Protein AF-0000000086947264 (afdb_homodimer)

Secondary structure (DSSP, 8-state):
--GGGS--SS-TTS-SSTT--TTTSHHHHHHHHHHH-SS--B-HHHHHHHHHHHHHTT--EEEETT-TTSHHHHHHHHTT-EEEEEES-HHHHHHHHHHHHHTTTSGGGTT-EEEE--GGGHHHHHHHHSTT--EEEEEE-SS-GGGS--SSSS-HHHHHHHHHHHHTEEEEEEEEEEEE-HHHHHHHS---SS-SSB--SS-EEEEEEEEEETTEEEEEEEEEEEE-GGGT-S--EEEEEEEE----HHHHHHHHHHHTTT-SEEEEEETTEEGGG-SS-SEEEEEEE----/--GGGS--SS-TTS-SSSS--TTTSHHHHHHHHHHH-SS--B-HHHHHHHHHHHHHTT--EEEETT-TTSHHHHHHHHTT-EEEEEES-HHHHHHHHHHHHHTTTSGGGTT-EEEE--GGGHHHHHHHHSTT--EEEEEE-SS-GGGS--SSSS-HHHHHHHHHHHHTEEEEEEEEEEEE-HHHHHHHS---SS-SSB--SS-EEEEEEEEEETTEEEEEEEEEEEE-GGGT-S--EEEEEEEE----HHHHHHHHHHHTTT-SEEEEEETTEEGGG-SS-SEEEEEEE----

Organism: Bombyx mandarina (NCBI:txid7092)

Solvent-accessible surface area (backbone atoms only — not comparable to full-atom values): 30795 Å² total; per-residue (Å²): 117,52,36,66,62,46,58,49,66,61,68,91,82,66,72,83,59,55,79,51,56,69,54,60,46,62,65,30,40,54,47,44,44,53,50,47,21,84,75,68,45,65,30,66,66,47,49,51,47,55,53,47,53,38,55,76,68,66,45,49,36,35,34,30,65,51,28,49,55,28,56,69,53,49,55,39,30,75,72,67,36,49,36,39,33,24,27,74,45,65,72,34,41,52,46,23,52,49,53,51,58,74,39,63,86,43,72,68,53,71,69,53,42,78,46,78,36,45,59,84,48,33,57,61,47,43,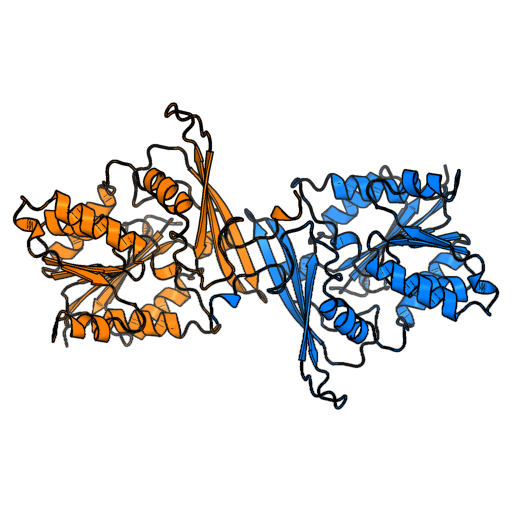40,73,80,43,63,94,63,62,19,36,24,38,38,32,51,87,42,50,62,29,56,58,62,61,64,79,76,71,43,61,65,60,44,49,26,48,31,31,55,50,67,36,37,33,67,52,10,34,39,39,38,31,36,53,38,34,56,56,28,69,74,54,17,51,57,80,58,74,56,75,55,33,60,46,84,50,58,50,47,52,49,26,31,37,36,26,48,60,58,36,74,60,33,32,36,38,36,40,38,37,49,38,52,84,71,72,45,86,66,42,68,43,66,39,62,48,66,28,28,55,53,38,66,70,60,47,51,50,46,54,35,55,34,47,72,66,60,41,52,77,46,64,23,18,68,83,32,61,39,90,81,30,92,78,38,66,30,40,38,38,39,37,32,40,48,71,120,117,54,36,70,62,46,57,48,68,58,65,92,80,64,70,85,60,54,81,50,56,69,51,62,46,64,65,30,40,56,46,44,44,55,50,48,20,84,75,69,46,65,30,65,66,46,48,51,48,55,54,46,55,38,55,76,68,66,45,48,35,35,34,30,64,52,29,50,55,27,57,68,54,48,54,41,29,76,72,68,36,48,37,40,32,24,27,75,43,66,73,33,42,53,46,24,53,49,53,51,58,75,40,61,88,42,73,70,53,73,67,54,43,78,47,77,36,44,58,83,47,32,56,61,46,43,40,74,80,43,64,93,63,61,19,36,25,38,36,32,51,86,41,48,61,27,58,58,62,62,63,79,76,71,43,62,64,60,44,51,25,48,30,31,55,50,67,36,36,34,67,52,10,35,38,40,38,29,35,53,38,32,56,56,27,71,74,55,16,50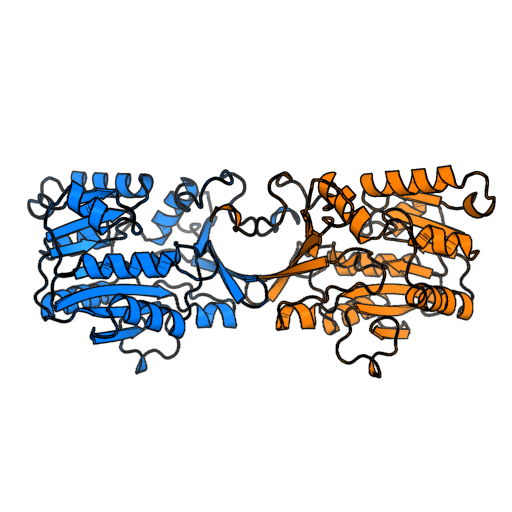,57,78,59,72,58,76,55,32,59,48,85,48,60,50,46,52,50,27,32,38,36,26,47,59,57,36,72,60,33,33,35,39,36,40,37,36,50,38,52,85,71,73,44,86,66,41,70,43,67,40,58,48,65,29,28,53,53,38,67,70,62,48,50,50,46,53,36,55,35,46,72,68,59,40,51,77,46,66,23,17,68,83,32,60,40,90,80,30,92,79,37,65,30,40,38,38,38,36,32,39,48,73,120

Structure (mmCIF, N/CA/C/O backbone):
data_AF-0000000086947264-model_v1
#
loop_
_entity.id
_entity.type
_entity.pdbx_description
1 polymer 'Glycine N-methyltransferase'
#
loop_
_atom_site.group_PDB
_atom_site.id
_atom_site.type_symbol
_atom_site.label_atom_id
_atom_site.label_alt_id
_atom_site.label_comp_id
_atom_site.label_asym_id
_atom_site.label_entity_id
_atom_site.label_seq_id
_atom_site.pdbx_PDB_ins_code
_atom_site.Cartn_x
_atom_site.Cartn_y
_atom_site.Cartn_z
_atom_site.occupancy
_atom_site.B_iso_or_equiv
_atom_site.auth_seq_id
_atom_site.auth_comp_id
_atom_site.auth_asym_id
_atom_site.auth_atom_id
_atom_site.pdbx_PDB_model_num
ATOM 1 N N . MET A 1 1 ? -11.5 -4.398 -14.359 1 22.12 1 MET A N 1
ATOM 2 C CA . MET A 1 1 ? -11.969 -3.908 -13.07 1 22.12 1 MET A CA 1
ATOM 3 C C . MET A 1 1 ? -10.945 -4.195 -11.977 1 22.12 1 MET A C 1
ATOM 5 O O . MET A 1 1 ? -10.953 -3.553 -10.922 1 22.12 1 MET A O 1
ATOM 9 N N . ALA A 1 2 ? -10.32 -5.434 -12.07 1 26.5 2 ALA A N 1
ATOM 10 C CA . ALA A 1 2 ? -9.297 -5.805 -11.094 1 26.5 2 ALA A CA 1
ATOM 11 C C . ALA A 1 2 ? -8.109 -4.848 -11.156 1 26.5 2 ALA A C 1
ATOM 13 O O . ALA A 1 2 ? -7.422 -4.641 -10.148 1 26.5 2 ALA A O 1
ATOM 14 N N . ALA A 1 3 ? -7.812 -4.391 -12.328 1 29.5 3 ALA A N 1
ATOM 15 C CA . ALA A 1 3 ? -6.676 -3.52 -12.609 1 29.5 3 ALA A CA 1
ATOM 16 C C . ALA A 1 3 ? -6.75 -2.238 -11.781 1 29.5 3 ALA A C 1
ATOM 18 O O . ALA A 1 3 ? -5.723 -1.696 -11.367 1 29.5 3 ALA A O 1
ATOM 19 N N . ASP A 1 4 ? -7.91 -1.84 -11.539 1 31.08 4 ASP A N 1
ATOM 20 C CA . ASP A 1 4 ? -8.125 -0.581 -10.828 1 31.08 4 ASP A CA 1
ATOM 21 C C . ASP A 1 4 ? -7.703 -0.694 -9.367 1 31.08 4 ASP A C 1
ATOM 23 O O . ASP A 1 4 ? -7.715 0.297 -8.633 1 31.08 4 ASP A O 1
ATOM 27 N N . GLN A 1 5 ? -7.73 -1.834 -8.961 1 33.53 5 GLN A N 1
ATOM 28 C CA . GLN A 1 5 ? -7.543 -1.909 -7.516 1 33.53 5 GLN A CA 1
ATOM 29 C C . GLN A 1 5 ? -6.09 -1.632 -7.137 1 33.53 5 GLN A C 1
ATOM 31 O O . GLN A 1 5 ? -5.68 -1.889 -6.004 1 33.53 5 GLN A O 1
ATOM 36 N N . VAL A 1 6 ? -5.336 -1.604 -8.195 1 32.31 6 VAL A N 1
ATOM 37 C CA . VAL A 1 6 ? -3.947 -1.309 -7.855 1 32.31 6 VAL A CA 1
ATOM 38 C C . VAL A 1 6 ? -3.875 0.004 -7.078 1 32.31 6 VAL A C 1
ATOM 40 O O . VAL A 1 6 ? -4.465 1.007 -7.488 1 32.31 6 VAL A O 1
ATOM 43 N N . PHE A 1 7 ? -3.758 -0.217 -5.883 1 35.28 7 PHE A N 1
ATOM 44 C CA . PHE A 1 7 ? -3.662 0.963 -5.031 1 35.28 7 PHE A CA 1
ATOM 45 C C . PHE A 1 7 ? -2.883 2.072 -5.73 1 35.28 7 PHE A C 1
ATOM 47 O O . PHE A 1 7 ? -1.675 1.948 -5.945 1 35.28 7 PHE A O 1
ATOM 54 N N . HIS A 1 8 ? -3.537 2.408 -6.922 1 33.59 8 HIS A N 1
ATOM 55 C CA . HIS A 1 8 ? -3.008 3.67 -7.426 1 33.59 8 HIS A CA 1
ATOM 56 C C . HIS A 1 8 ? -3.094 4.766 -6.367 1 33.59 8 HIS A C 1
ATOM 58 O O . HIS A 1 8 ? -4.117 4.902 -5.695 1 33.59 8 HIS A O 1
ATOM 64 N N . SER A 1 9 ? -2.01 4.973 -5.781 1 30.72 9 SER A N 1
ATOM 65 C CA . SER A 1 9 ? -2.242 6.121 -4.91 1 30.72 9 SER A CA 1
ATOM 66 C C . SER A 1 9 ? -3.326 7.035 -5.473 1 30.72 9 SER A C 1
ATOM 68 O O . SER A 1 9 ? -4.137 7.578 -4.727 1 30.72 9 SER A O 1
ATOM 70 N N . ARG A 1 10 ? -2.826 7.828 -6.574 1 30.5 10 ARG A N 1
ATOM 71 C CA . ARG A 1 10 ? -3.713 8.898 -7.031 1 30.5 10 ARG A CA 1
ATOM 72 C C . ARG A 1 10 ? -4.852 8.336 -7.879 1 30.5 10 ARG A C 1
ATOM 74 O O . ARG A 1 10 ? -4.727 7.258 -8.461 1 30.5 10 ARG A O 1
ATOM 81 N N . SER A 1 11 ? -6.07 8.867 -7.859 1 27.5 11 SER A N 1
ATOM 82 C CA . SER A 1 11 ? -7.094 8.742 -8.891 1 27.5 11 SER A CA 1
ATOM 83 C C . SER A 1 11 ? -6.473 8.547 -10.266 1 27.5 11 SER A C 1
ATOM 85 O O . SER A 1 11 ? -5.305 8.891 -10.484 1 27.5 11 SER A O 1
ATOM 87 N N . LEU A 1 12 ? -7.012 7.738 -11.297 1 27.98 12 LEU A N 1
ATOM 88 C CA . LEU A 1 12 ? -6.652 7.66 -12.711 1 27.98 12 LEU A CA 1
ATOM 89 C C . LEU A 1 12 ? -5.848 8.883 -13.133 1 27.98 12 LEU A C 1
ATOM 91 O O . LEU A 1 12 ? -4.93 8.773 -13.953 1 27.98 12 LEU A O 1
ATOM 95 N N . GLY A 1 13 ? -6.488 10.031 -13.344 1 25.19 13 GLY A N 1
ATOM 96 C CA . GLY A 1 13 ? -5.988 11.117 -14.172 1 25.19 13 GLY A CA 1
ATOM 97 C C . GLY A 1 13 ? -4.609 11.594 -13.758 1 25.19 13 GLY A C 1
ATOM 98 O O . GLY A 1 13 ? -4.051 12.508 -14.375 1 25.19 13 GLY A O 1
ATOM 99 N N . ILE A 1 14 ? -4.305 11.859 -12.367 1 26.47 14 ILE A N 1
ATOM 100 C CA . ILE A 1 14 ? -3.396 12.969 -12.117 1 26.47 14 ILE A CA 1
ATOM 101 C C . ILE A 1 14 ? -1.951 12.5 -12.266 1 26.47 14 ILE A C 1
ATOM 103 O O . ILE A 1 14 ? -1.592 11.422 -11.781 1 26.47 14 ILE A O 1
ATOM 107 N N . PRO A 1 15 ? -1.087 13.086 -13.086 1 26.2 15 PRO A N 1
ATOM 108 C CA . PRO A 1 15 ? 0.347 13.031 -13.383 1 26.2 15 PRO A CA 1
ATOM 109 C C . PRO A 1 15 ? 1.188 12.688 -12.156 1 26.2 15 PRO A C 1
ATOM 111 O O . PRO A 1 15 ? 0.796 13.008 -11.023 1 26.2 15 PRO A O 1
ATOM 114 N N . SER A 1 16 ? 2.057 11.602 -12.125 1 28.31 16 SER A N 1
ATOM 115 C CA . SER A 1 16 ? 3.166 11.305 -11.227 1 28.31 16 SER A CA 1
ATOM 116 C C . SER A 1 16 ? 3.795 12.586 -10.68 1 28.31 16 SER A C 1
ATOM 118 O O . SER A 1 16 ? 4.93 12.562 -10.203 1 28.31 16 SER A O 1
ATOM 120 N N . GLU A 1 17 ? 3.572 13.766 -11.117 1 28.98 17 GLU A N 1
ATOM 121 C CA . GLU A 1 17 ? 4.293 14.875 -10.508 1 28.98 17 GLU A CA 1
ATOM 122 C C . GLU A 1 17 ? 4.246 14.797 -8.984 1 28.98 17 GLU A C 1
ATOM 124 O O . GLU A 1 17 ? 3.395 14.102 -8.422 1 28.98 17 GLU A O 1
ATOM 129 N N . GLY A 1 18 ? 5.133 15.523 -8.18 1 31.36 18 GLY A N 1
ATOM 130 C CA . GLY A 1 18 ? 5.191 15.789 -6.754 1 31.36 18 GLY A CA 1
ATOM 131 C C . GLY A 1 18 ? 3.854 15.625 -6.062 1 31.36 18 GLY A C 1
ATOM 132 O O . GLY A 1 18 ? 2.805 15.664 -6.707 1 31.36 18 GLY A O 1
ATOM 133 N N . VAL A 1 19 ? 3.688 14.656 -5.082 1 36.22 19 VAL A N 1
ATOM 134 C CA . VAL A 1 19 ? 2.398 14.688 -4.398 1 36.22 19 VAL A CA 1
ATOM 135 C C . VAL A 1 19 ? 1.73 16.047 -4.602 1 36.22 19 VAL A C 1
ATOM 137 O O . VAL A 1 19 ? 2.164 17.047 -4.027 1 36.22 19 VAL A O 1
ATOM 140 N N . LYS A 1 20 ? 1.548 16.438 -5.801 1 37.94 20 LYS A N 1
ATOM 141 C CA . LYS A 1 20 ? 0.746 17.609 -6.121 1 37.94 20 LYS A CA 1
ATOM 142 C C . LYS A 1 20 ? -0.441 17.75 -5.168 1 37.94 20 LYS A C 1
ATOM 144 O O . LYS A 1 20 ? -0.857 16.766 -4.547 1 37.94 20 LYS A O 1
ATOM 149 N N . ASP A 1 21 ? -0.727 18.875 -4.988 1 46.78 21 ASP A N 1
ATOM 150 C CA . ASP A 1 21 ? -1.938 19.344 -4.328 1 46.78 21 ASP A CA 1
ATOM 151 C C . ASP A 1 21 ? -3.062 18.312 -4.445 1 46.78 21 ASP A C 1
ATOM 153 O O . ASP A 1 21 ? -3.664 18.172 -5.512 1 46.78 21 ASP A O 1
ATOM 157 N N . GLN A 1 22 ? -2.854 17.188 -3.457 1 53.59 22 GLN A N 1
ATOM 158 C CA . GLN A 1 22 ? -3.904 16.172 -3.441 1 53.59 22 GLN A CA 1
ATOM 159 C C . GLN A 1 22 ? -5.273 16.797 -3.711 1 53.59 22 GLN A C 1
ATOM 161 O O . GLN A 1 22 ? -6.191 16.109 -4.168 1 53.59 22 GLN A O 1
ATOM 166 N N . TYR A 1 23 ? -5.215 18.094 -3.463 1 49.84 23 TYR A N 1
ATOM 167 C CA . TYR A 1 23 ? -6.469 18.812 -3.652 1 49.84 23 TYR A CA 1
ATOM 168 C C . TYR A 1 23 ? -6.527 19.453 -5.035 1 49.84 23 TYR A C 1
ATOM 170 O O . TYR A 1 23 ? -7.504 20.125 -5.375 1 49.84 23 TYR A O 1
ATOM 178 N N . ALA A 1 24 ? -5.426 19.219 -5.758 1 48.53 24 ALA A N 1
ATOM 179 C CA . ALA A 1 24 ? -5.336 19.922 -7.035 1 48.53 24 ALA A CA 1
ATOM 180 C C . ALA A 1 24 ? -6.309 19.328 -8.055 1 48.53 24 ALA A C 1
ATOM 182 O O . ALA A 1 24 ? -6.664 19.984 -9.031 1 48.53 24 ALA A O 1
ATOM 183 N N . ASP A 1 25 ? -6.703 18.062 -7.738 1 53.47 25 ASP A N 1
ATOM 184 C CA . ASP A 1 25 ? -7.703 17.547 -8.672 1 53.47 25 ASP A CA 1
ATOM 185 C C . ASP A 1 25 ? -9.062 18.203 -8.43 1 53.47 25 ASP A C 1
ATOM 187 O O . ASP A 1 25 ? -9.57 18.203 -7.312 1 53.47 25 ASP A O 1
ATOM 191 N N . GLY A 1 26 ? -9.375 19.219 -9.234 1 55.19 26 GLY A N 1
ATOM 192 C CA . GLY A 1 26 ? -10.625 19.969 -9.172 1 55.19 26 GLY A CA 1
ATOM 193 C C . GLY A 1 26 ? -11.773 19.156 -8.594 1 55.19 26 GLY A C 1
ATOM 194 O O . GLY A 1 26 ? -12.555 19.672 -7.789 1 55.19 26 GLY A O 1
ATOM 195 N N . LYS A 1 27 ? -11.789 17.875 -8.938 1 60.09 27 LYS A N 1
ATOM 196 C CA . LYS A 1 27 ? -12.867 17.047 -8.414 1 60.09 27 LYS A CA 1
ATOM 197 C C . LYS A 1 27 ? -12.703 16.797 -6.914 1 60.09 27 LYS A C 1
ATOM 199 O O . LYS A 1 27 ? -13.68 16.844 -6.164 1 60.09 27 LYS A O 1
ATOM 204 N N . ALA A 1 28 ? -11.477 16.672 -6.484 1 63.06 28 ALA A N 1
ATOM 205 C CA . ALA A 1 28 ? -11.211 16.469 -5.059 1 63.06 28 ALA A CA 1
ATOM 206 C C . ALA A 1 28 ? -11.539 17.734 -4.27 1 63.06 28 ALA A C 1
ATOM 208 O O . ALA A 1 28 ? -12.109 17.672 -3.178 1 63.06 28 ALA A O 1
ATOM 209 N N . ALA A 1 29 ? -11.289 18.781 -4.887 1 63.28 29 ALA A N 1
ATOM 210 C CA . ALA A 1 29 ? -11.539 20.047 -4.203 1 63.28 29 ALA A CA 1
ATOM 211 C C . ALA A 1 29 ? -13.031 20.281 -3.998 1 63.28 29 ALA A C 1
ATOM 213 O O . ALA A 1 29 ? -13.461 20.719 -2.928 1 63.28 29 ALA A O 1
ATOM 214 N N . LYS A 1 30 ? -13.805 19.938 -5.062 1 66.69 30 LYS A N 1
ATOM 215 C CA . LYS A 1 30 ? -15.25 20.125 -4.98 1 66.69 30 LYS A CA 1
ATOM 216 C C . LYS A 1 30 ? -15.859 19.188 -3.941 1 66.69 30 LYS A C 1
ATOM 218 O O . LYS A 1 30 ? -16.719 19.594 -3.16 1 66.69 30 LYS A O 1
ATOM 223 N N . THR A 1 31 ? -15.422 17.984 -3.98 1 71.88 31 THR A N 1
ATOM 224 C CA . THR A 1 31 ? -15.93 17.016 -3.027 1 71.88 31 THR A CA 1
ATOM 225 C C . THR A 1 31 ? -15.477 17.344 -1.609 1 71.88 31 THR A C 1
ATOM 227 O O . THR A 1 31 ? -16.25 17.203 -0.655 1 71.88 31 THR A O 1
ATOM 230 N N . TRP A 1 32 ? -14.289 17.844 -1.554 1 70.12 32 TRP A N 1
ATOM 231 C CA . TRP A 1 32 ? -13.781 18.281 -0.259 1 70.12 32 TRP A CA 1
ATOM 232 C C . TRP A 1 32 ? -14.664 19.375 0.329 1 70.12 32 TRP A C 1
ATOM 234 O O . TRP A 1 32 ? -14.992 19.344 1.518 1 70.12 32 TRP A O 1
ATOM 244 N N . ASN A 1 33 ? -15.055 20.25 -0.523 1 70.25 33 ASN A N 1
ATOM 245 C CA . ASN A 1 33 ? -15.914 21.344 -0.075 1 70.25 33 ASN A CA 1
ATOM 246 C C . ASN A 1 33 ? -17.219 20.812 0.522 1 70.25 33 ASN A C 1
ATOM 248 O O . ASN A 1 33 ? -17.734 21.375 1.49 1 70.25 33 ASN A O 1
ATOM 252 N N . LYS A 1 34 ? -17.672 19.719 -0.062 1 71.19 34 LYS A N 1
ATOM 253 C CA . LYS A 1 34 ? -18.875 19.109 0.471 1 71.19 34 LYS A CA 1
ATOM 254 C C . LYS A 1 34 ? -18.609 18.469 1.835 1 71.19 34 LYS A C 1
ATOM 256 O O . LYS A 1 34 ? -19.484 18.484 2.711 1 71.19 34 LYS A O 1
ATOM 261 N N . PHE A 1 35 ? -17.5 18 1.96 1 72.75 35 PHE A N 1
ATOM 262 C CA . PHE A 1 35 ? -17.125 17.359 3.213 1 72.75 35 PHE A CA 1
ATOM 263 C C . PHE A 1 35 ? -16.953 18.391 4.32 1 72.75 35 PHE A C 1
ATOM 265 O O . PHE A 1 35 ? -17.406 18.188 5.445 1 72.75 35 PHE A O 1
ATOM 272 N N . ILE A 1 36 ? -16.281 19.422 3.99 1 67.81 36 ILE A N 1
ATOM 273 C CA . ILE A 1 36 ? -15.984 20.438 5.004 1 67.81 36 ILE A CA 1
ATOM 274 C C . ILE A 1 36 ? -17.234 21.266 5.273 1 67.81 36 ILE A C 1
ATOM 276 O O . ILE A 1 36 ? -17.328 21.938 6.309 1 67.81 36 ILE A O 1
ATOM 280 N N . GLY A 1 37 ? -18.422 20.953 4.52 1 60.91 37 GLY A N 1
ATOM 281 C CA . GLY A 1 37 ? -19.703 21.641 4.711 1 60.91 37 GLY A CA 1
ATOM 282 C C . GLY A 1 37 ? -19.703 23.047 4.164 1 60.91 37 GLY A C 1
ATOM 283 O O . GLY A 1 37 ? -18.641 23.641 3.926 1 60.91 37 GLY A O 1
ATOM 284 N N . ASP A 1 38 ? -20.891 23.344 3.604 1 53.31 38 ASP A N 1
ATOM 285 C CA . ASP A 1 38 ? -21.141 24.672 3.059 1 53.31 38 ASP A CA 1
ATOM 286 C C . ASP A 1 38 ? -20.891 25.75 4.105 1 53.31 38 ASP A C 1
ATOM 288 O O . ASP A 1 38 ? -20.609 26.891 3.764 1 53.31 38 ASP A O 1
ATOM 292 N N . SER A 1 39 ? -21.375 25.344 5.355 1 51.91 39 SER A N 1
ATOM 293 C CA . SER A 1 39 ? -21.516 26.484 6.27 1 51.91 39 SER A CA 1
ATOM 294 C C . SER A 1 39 ? -20.156 26.969 6.746 1 51.91 39 SER A C 1
ATOM 296 O O . SER A 1 39 ? -20.047 28.047 7.332 1 51.91 39 SER A O 1
ATOM 298 N N . ASN A 1 40 ? -19.047 26.578 6.062 1 59.88 40 ASN A N 1
ATOM 299 C CA . ASN A 1 40 ? -17.766 27.172 6.414 1 59.88 40 ASN A CA 1
ATOM 300 C C . ASN A 1 40 ? -17.594 27.312 7.922 1 59.88 40 ASN A C 1
ATOM 302 O O . ASN A 1 40 ? -17.125 28.328 8.414 1 59.88 40 ASN A O 1
ATOM 306 N N . GLN A 1 41 ? -18.438 26.406 8.758 1 68.44 41 GLN A N 1
ATOM 307 C CA . GLN A 1 41 ? -18.328 26.594 10.203 1 68.44 41 GLN A CA 1
ATOM 308 C C . GLN A 1 41 ? -17.688 25.391 10.867 1 68.44 41 GLN A C 1
ATOM 310 O O . GLN A 1 41 ? -18.016 24.25 10.539 1 68.44 41 GLN A O 1
ATOM 315 N N . ARG A 1 42 ? -16.703 25.688 11.68 1 80.94 42 ARG A N 1
ATOM 316 C CA . ARG A 1 42 ? -16.094 24.688 12.547 1 80.94 42 ARG A CA 1
ATOM 317 C C . ARG A 1 42 ? -17.016 24.344 13.711 1 80.94 42 ARG A C 1
ATOM 319 O O . ARG A 1 42 ? -17.969 25.062 13.992 1 80.94 42 ARG A O 1
ATOM 326 N N . THR A 1 43 ? -16.781 23.219 14.242 1 83.69 43 THR A N 1
ATOM 327 C CA . THR A 1 43 ? -17.562 22.828 15.414 1 83.69 43 THR A CA 1
ATOM 328 C C . THR A 1 43 ? -17.328 23.797 16.562 1 83.69 43 THR A C 1
ATOM 330 O O . THR A 1 43 ? -16.234 24.359 16.703 1 83.69 43 THR A O 1
ATOM 333 N N . GLN A 1 44 ? -18.344 23.938 17.328 1 89.56 44 GLN A N 1
ATOM 334 C CA . GLN A 1 44 ? -18.234 24.828 18.484 1 89.56 44 GLN A CA 1
ATOM 335 C C . GLN A 1 44 ? -17.172 24.328 19.469 1 89.56 44 GLN A C 1
ATOM 337 O O . GLN A 1 44 ? -16.453 25.141 20.062 1 89.56 44 GLN A O 1
ATOM 342 N N . ASN A 1 45 ? -17.062 23.078 19.609 1 89.88 45 ASN A N 1
ATOM 343 C CA . ASN A 1 45 ? -16.062 22.516 20.516 1 89.88 45 ASN A CA 1
ATOM 344 C C . ASN A 1 45 ? -14.648 22.891 20.078 1 89.88 45 ASN A C 1
ATOM 346 O O . ASN A 1 45 ? -13.812 23.25 20.906 1 89.88 45 ASN A O 1
ATOM 350 N N . TYR A 1 46 ? -14.484 22.797 18.875 1 94.38 46 TYR A N 1
ATOM 351 C CA . TYR A 1 46 ? -13.18 23.172 18.328 1 94.38 46 TYR A CA 1
ATOM 352 C C . TYR A 1 46 ? -12.914 24.656 18.531 1 94.38 46 TYR A C 1
ATOM 354 O O . TYR A 1 46 ? -11.836 25.031 19 1 94.38 46 TYR A O 1
ATOM 362 N N . LYS A 1 47 ? -13.906 25.422 18.203 1 94.69 47 LYS A N 1
ATOM 363 C CA . LYS A 1 47 ? -13.773 26.859 18.359 1 94.69 47 LYS A CA 1
ATOM 364 C C . LYS A 1 47 ? -13.461 27.234 19.797 1 94.69 47 LYS A C 1
ATOM 366 O O . LYS A 1 47 ? -12.516 28 20.062 1 94.69 47 LYS A O 1
ATOM 371 N N . ASP A 1 48 ? -14.211 26.688 20.703 1 95.75 48 ASP A N 1
ATOM 372 C CA . ASP A 1 48 ? -14.023 26.984 22.109 1 95.75 48 ASP A CA 1
ATOM 373 C C . ASP A 1 48 ? -12.625 26.562 22.578 1 95.75 48 ASP A C 1
ATOM 375 O O . ASP A 1 48 ? -11.984 27.281 23.359 1 95.75 48 ASP A O 1
ATOM 379 N N . PHE A 1 49 ? -12.227 25.5 22.172 1 96.94 49 PHE A N 1
ATOM 380 C CA . PHE A 1 49 ? -10.93 24.969 22.547 1 96.94 49 PHE A CA 1
ATOM 381 C C . PHE A 1 49 ? -9.805 25.891 22.078 1 96.94 49 PHE A C 1
ATOM 383 O O . PHE A 1 49 ? -8.992 26.344 22.891 1 96.94 49 PHE A O 1
ATOM 390 N N . LEU A 1 50 ? -9.805 26.203 20.781 1 97.81 50 LEU A N 1
ATOM 391 C CA . LEU A 1 50 ? -8.719 26.969 20.188 1 97.81 50 LEU A CA 1
ATOM 392 C C . LEU A 1 50 ? -8.734 28.422 20.703 1 97.81 50 LEU A C 1
ATOM 394 O O . LEU A 1 50 ? -7.742 28.906 21.234 1 97.81 50 LEU A O 1
ATOM 398 N N . ILE A 1 51 ? -9.906 29.062 20.641 1 97.81 51 ILE A N 1
ATOM 399 C CA . ILE A 1 51 ? -10.047 30.453 21.031 1 97.81 51 ILE A CA 1
ATOM 400 C C . ILE A 1 51 ? -9.812 30.594 22.531 1 97.81 51 ILE A C 1
ATOM 402 O O . ILE A 1 51 ? -9.148 31.531 22.984 1 97.81 51 ILE A O 1
ATOM 406 N N . GLY A 1 52 ? -10.344 29.656 23.234 1 97.75 52 GLY A N 1
ATOM 407 C CA . GLY A 1 52 ? -10.156 29.688 24.688 1 97.75 52 GLY A CA 1
ATOM 408 C C . GLY A 1 52 ? -8.703 29.656 25.094 1 97.75 52 GLY A C 1
ATOM 409 O O . GLY A 1 52 ? -8.266 30.484 25.906 1 97.75 52 GLY A O 1
ATOM 410 N N . LEU A 1 53 ? -7.953 28.781 24.562 1 98.12 53 LEU A N 1
ATOM 411 C CA . LEU A 1 53 ? -6.547 28.656 24.922 1 98.12 53 LEU A CA 1
ATOM 412 C C . LEU A 1 53 ? -5.75 29.875 24.469 1 98.12 53 LEU A C 1
ATOM 414 O O . LEU A 1 53 ? -4.871 30.344 25.188 1 98.12 53 LEU A O 1
ATOM 418 N N . LEU A 1 54 ? -6.047 30.375 23.281 1 98.62 54 LEU A N 1
ATOM 419 C CA . LEU A 1 54 ? -5.352 31.547 22.766 1 98.62 54 LEU A CA 1
ATOM 420 C C . LEU A 1 54 ? -5.59 32.75 23.656 1 98.62 54 LEU A C 1
ATOM 422 O O . LEU A 1 54 ? -4.645 33.438 24.047 1 98.62 54 LEU A O 1
ATOM 426 N N . LYS A 1 55 ? -6.812 32.969 24 1 98.31 55 LYS A N 1
ATOM 427 C CA . LYS A 1 55 ? -7.164 34.125 24.812 1 98.31 55 LYS A CA 1
ATOM 428 C C . LYS A 1 55 ? -6.605 33.969 26.234 1 98.31 55 LYS A C 1
ATOM 430 O O . LYS A 1 55 ? -6.082 34.938 26.797 1 98.31 55 LYS A O 1
ATOM 435 N N . ASN A 1 56 ? -6.727 32.812 26.781 1 97.75 56 ASN A N 1
ATOM 436 C CA . ASN A 1 56 ? -6.246 32.562 28.125 1 97.75 56 ASN A CA 1
ATOM 437 C C . ASN A 1 56 ? -4.742 32.781 28.25 1 97.75 56 ASN A C 1
ATOM 439 O O . ASN A 1 56 ? -4.23 33.031 29.328 1 97.75 56 ASN A O 1
ATOM 443 N N . ASN A 1 57 ? -4.066 32.719 27.125 1 97.69 57 ASN A N 1
ATOM 444 C CA . ASN A 1 57 ? -2.617 32.906 27.156 1 97.69 57 ASN A CA 1
ATOM 445 C C . ASN A 1 57 ? -2.207 34.25 26.578 1 97.69 57 ASN A C 1
ATOM 447 O O . ASN A 1 57 ? -1.028 34.469 26.312 1 97.69 57 ASN A O 1
ATOM 451 N N . GLY A 1 58 ? -3.203 35.094 26.266 1 97.69 58 GLY A N 1
ATOM 452 C CA . GLY A 1 58 ? -2.947 36.469 25.844 1 97.69 58 GLY A CA 1
ATOM 453 C C . GLY A 1 58 ? -2.428 36.562 24.422 1 97.69 58 GLY A C 1
ATOM 454 O O . GLY A 1 58 ? -1.744 37.531 24.078 1 97.69 58 GLY A O 1
ATOM 455 N N . CYS A 1 59 ? -2.695 35.594 23.641 1 98.5 59 CYS A N 1
ATOM 456 C CA . CYS A 1 59 ? -2.236 35.625 22.25 1 98.5 59 CYS A CA 1
ATOM 457 C C . CYS A 1 59 ? -2.99 36.688 21.453 1 98.5 59 CYS A C 1
ATOM 459 O O . CYS A 1 59 ? -4.199 36.844 21.609 1 98.5 59 CYS A O 1
ATOM 461 N N . LYS A 1 60 ? -2.232 37.406 20.641 1 98.44 60 LYS A N 1
ATOM 462 C CA . LYS A 1 60 ? -2.834 38.406 19.797 1 98.44 60 LYS A CA 1
ATOM 463 C C . LYS A 1 60 ? -2.559 38.156 18.328 1 98.44 60 LYS A C 1
ATOM 465 O O . LYS A 1 60 ? -3.432 38.344 17.469 1 98.44 60 LYS A O 1
ATOM 470 N N . THR A 1 61 ? -1.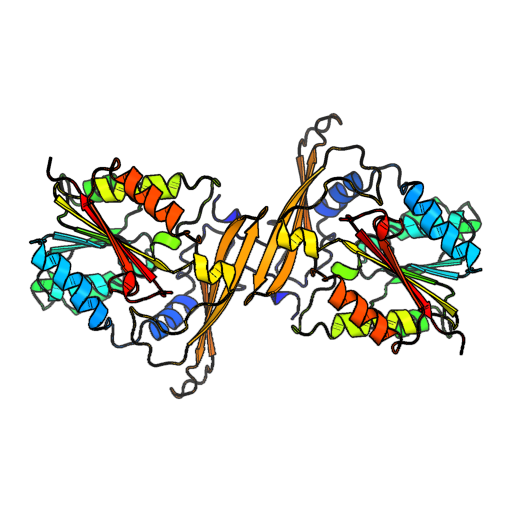356 37.719 18.031 1 98.69 61 THR A N 1
ATOM 471 C CA . THR A 1 61 ? -0.955 37.438 16.656 1 98.69 61 THR A CA 1
ATOM 472 C C . THR A 1 61 ? -0.856 35.906 16.422 1 98.69 61 THR A C 1
ATOM 474 O O . THR A 1 61 ? -0.292 35.188 17.25 1 98.69 61 THR A O 1
ATOM 477 N N . VAL A 1 62 ? -1.477 35.438 15.352 1 98.88 62 VAL A N 1
ATOM 478 C CA . VAL A 1 62 ? -1.514 34 15.07 1 98.88 62 VAL A CA 1
ATOM 479 C C . VAL A 1 62 ? -1.055 33.75 13.641 1 98.88 62 VAL A C 1
ATOM 481 O O . VAL A 1 62 ? -1.491 34.438 12.711 1 98.88 62 VAL A O 1
ATOM 484 N N . LEU A 1 63 ? -0.116 32.875 13.5 1 98.88 63 LEU A N 1
ATOM 485 C CA . LEU A 1 63 ? 0.242 32.344 12.188 1 98.88 63 LEU A CA 1
ATOM 486 C C . LEU A 1 63 ? -0.535 31.062 11.891 1 98.88 63 LEU A C 1
ATOM 488 O O . LEU A 1 63 ? -0.383 30.062 12.594 1 98.88 63 LEU A O 1
ATOM 492 N N . ASP A 1 64 ? -1.409 31.078 10.945 1 98.75 64 ASP A N 1
ATOM 493 C CA . ASP A 1 64 ? -2.047 29.891 10.398 1 98.75 64 ASP A CA 1
ATOM 494 C C . ASP A 1 64 ? -1.184 29.25 9.305 1 98.75 64 ASP A C 1
ATOM 496 O O . ASP A 1 64 ? -1.229 29.672 8.148 1 98.75 64 ASP A O 1
ATOM 500 N N . ALA A 1 65 ? -0.448 28.219 9.664 1 98.5 65 ALA A N 1
ATOM 501 C CA . ALA A 1 65 ? 0.625 27.703 8.82 1 98.5 65 ALA A CA 1
ATOM 502 C C . ALA A 1 65 ? 0.095 26.672 7.828 1 98.5 65 ALA A C 1
ATOM 504 O O . ALA A 1 65 ? 0.849 26.156 7.004 1 98.5 65 ALA A O 1
ATOM 505 N N . ALA A 1 66 ? -1.112 26.328 7.867 1 96.31 66 ALA A N 1
ATOM 506 C CA . ALA A 1 66 ? -1.845 25.484 6.941 1 96.31 66 ALA A CA 1
ATOM 507 C C . ALA A 1 66 ? -3.27 25.984 6.734 1 96.31 66 ALA A C 1
ATOM 509 O O . ALA A 1 66 ? -4.234 25.281 7.066 1 96.31 66 ALA A O 1
ATOM 510 N N . CYS A 1 67 ? -3.357 27.062 6.109 1 94.81 67 CYS A N 1
ATOM 511 C CA . CYS A 1 67 ? -4.617 27.797 6.195 1 94.81 67 CYS A CA 1
ATOM 512 C C . CYS A 1 67 ? -5.652 27.203 5.238 1 94.81 67 CYS A C 1
ATOM 514 O O . CYS A 1 67 ? -6.848 27.453 5.387 1 94.81 67 CYS A O 1
ATOM 516 N N . GLY A 1 68 ? -5.219 26.5 4.176 1 89.69 68 GLY A N 1
ATOM 517 C CA . GLY A 1 68 ? -6.176 25.969 3.215 1 89.69 68 GLY A CA 1
ATOM 518 C C . GLY A 1 68 ? -7.062 27.047 2.609 1 89.69 68 GLY A C 1
ATOM 519 O O . GLY A 1 68 ? -6.562 28.047 2.09 1 89.69 68 GLY A O 1
ATOM 520 N N . THR A 1 69 ? -8.336 26.922 2.754 1 86.06 69 THR A N 1
ATOM 521 C CA . THR A 1 69 ? -9.273 27.875 2.172 1 86.06 69 THR A CA 1
ATOM 522 C C . THR A 1 69 ? -9.523 29.047 3.131 1 86.06 69 THR A C 1
ATOM 524 O O . THR A 1 69 ? -10.305 29.938 2.828 1 86.06 69 THR A O 1
ATOM 527 N N . GLY A 1 70 ? -9 28.969 4.301 1 92 70 GLY A N 1
ATOM 528 C CA . GLY A 1 70 ? -9.016 30.109 5.191 1 92 70 GLY A CA 1
ATOM 529 C C . GLY A 1 70 ? -10.094 30.016 6.262 1 92 70 GLY A C 1
ATOM 530 O O . GLY A 1 70 ? -10.375 31 6.949 1 92 70 GLY A O 1
ATOM 531 N N . ILE A 1 71 ? -10.617 28.891 6.504 1 89.81 71 ILE A N 1
ATOM 532 C CA . ILE A 1 71 ? -11.742 28.75 7.414 1 89.81 71 ILE A CA 1
ATOM 533 C C . ILE A 1 71 ? -11.297 29.047 8.844 1 89.81 71 ILE A C 1
ATOM 535 O O . ILE A 1 71 ? -11.914 29.859 9.539 1 89.81 71 ILE A O 1
ATOM 539 N N . ASP A 1 72 ? -10.242 28.438 9.273 1 94.69 72 ASP A N 1
ATOM 540 C CA . ASP A 1 72 ? -9.742 28.688 10.617 1 94.69 72 ASP A CA 1
ATOM 541 C C . ASP A 1 72 ? -9.25 30.125 10.75 1 94.69 72 ASP A C 1
ATOM 543 O O . ASP A 1 72 ? -9.445 30.766 11.789 1 94.69 72 ASP A O 1
ATOM 547 N N . SER A 1 73 ? -8.648 30.625 9.711 1 96.69 73 SER A N 1
ATOM 548 C CA . SER A 1 73 ? -8.172 32 9.711 1 96.69 73 SER A CA 1
ATOM 549 C C . SER A 1 73 ? -9.312 33 9.93 1 96.69 73 SER A C 1
ATOM 551 O O . SER A 1 73 ? -9.211 33.906 10.766 1 96.69 73 SER A O 1
ATOM 553 N N . MET A 1 74 ? -10.344 32.781 9.219 1 95.44 74 MET A N 1
ATOM 554 C CA . MET A 1 74 ? -11.492 33.656 9.344 1 95.44 74 MET A CA 1
ATOM 555 C C . MET A 1 74 ? -12.102 33.562 10.734 1 95.44 74 MET A C 1
ATOM 557 O O . MET A 1 74 ? -12.516 34.594 11.305 1 95.44 74 MET A O 1
ATOM 561 N N . MET A 1 75 ? -12.164 32.375 11.234 1 94.69 75 MET A N 1
ATOM 562 C CA . MET A 1 75 ? -12.641 32.219 12.602 1 94.69 75 MET A CA 1
ATOM 563 C C . MET A 1 75 ? -11.805 33.031 13.586 1 94.69 75 MET A C 1
ATOM 565 O O . MET A 1 75 ? -12.352 33.719 14.438 1 94.69 75 MET A O 1
ATOM 569 N N . LEU A 1 76 ? -10.562 33.062 13.406 1 97.62 76 LEU A N 1
ATOM 570 C CA . LEU A 1 76 ? -9.648 33.781 14.289 1 97.62 76 LEU A CA 1
ATOM 571 C C . LEU A 1 76 ? -9.773 35.312 14.078 1 97.62 76 LEU A C 1
ATOM 573 O O . LEU A 1 76 ? -9.812 36.062 15.047 1 97.62 76 LEU A O 1
ATOM 577 N N . VAL A 1 77 ? -9.859 35.719 12.82 1 97.69 77 VAL A N 1
ATOM 578 C CA . VAL A 1 77 ? -10.031 37.125 12.5 1 97.69 77 VAL A CA 1
ATOM 579 C C . VAL A 1 77 ? -11.305 37.656 13.148 1 97.69 77 VAL A C 1
ATOM 581 O O . VAL A 1 77 ? -11.297 38.719 13.789 1 97.69 77 VAL A O 1
ATOM 584 N N . ASN A 1 78 ? -12.344 36.875 13.008 1 95.88 78 ASN A N 1
ATOM 585 C CA . ASN A 1 78 ? -13.641 37.25 13.562 1 95.88 78 ASN A CA 1
ATOM 586 C C . ASN A 1 78 ? -13.578 37.375 15.086 1 95.88 78 ASN A C 1
ATOM 588 O O . ASN A 1 78 ? -14.336 38.156 15.672 1 95.88 78 ASN A O 1
ATOM 592 N N . GLU A 1 79 ? -12.695 36.688 15.703 1 96.62 79 GLU A N 1
ATOM 593 C CA . GLU A 1 79 ? -12.57 36.719 17.156 1 96.62 79 GLU A CA 1
ATOM 594 C C . GLU A 1 79 ? -11.578 37.781 17.609 1 96.62 79 GLU A C 1
ATOM 596 O O . GLU A 1 79 ? -11.281 37.906 18.797 1 96.62 79 GLU A O 1
ATOM 601 N N . GLY A 1 80 ? -10.945 38.5 16.688 1 96.94 80 GLY A N 1
ATOM 602 C CA . GLY A 1 80 ? -10.172 39.656 17.047 1 96.94 80 GLY A CA 1
ATOM 603 C C . GLY A 1 80 ? -8.672 39.438 16.969 1 96.94 80 GLY A C 1
ATOM 604 O O . GLY A 1 80 ? -7.891 40.312 17.359 1 96.94 80 GLY A O 1
ATOM 605 N N . PHE A 1 81 ? -8.242 38.344 16.5 1 98.44 81 PHE A N 1
ATOM 606 C CA . PHE A 1 81 ? -6.809 38.094 16.375 1 98.44 81 PHE A CA 1
ATOM 607 C C . PHE A 1 81 ? -6.254 38.719 15.109 1 98.44 81 PHE A C 1
ATOM 609 O O . PHE A 1 81 ? -6.965 38.844 14.109 1 98.44 81 PHE A O 1
ATOM 616 N N . LYS A 1 82 ? -5.016 39.156 15.148 1 98.38 82 LYS A N 1
ATOM 617 C CA . LYS A 1 82 ? -4.266 39.469 13.938 1 98.38 82 LYS A CA 1
ATOM 618 C C . LYS A 1 82 ? -3.697 38.188 13.305 1 98.38 82 LYS A C 1
ATOM 620 O O . LYS A 1 82 ? -2.861 37.531 13.898 1 98.38 82 LYS A O 1
ATOM 625 N N . VAL A 1 83 ? -4.125 37.906 12.062 1 98.69 83 VAL A N 1
ATOM 626 C CA . VAL A 1 83 ? -3.854 36.594 11.508 1 98.69 83 VAL A CA 1
ATOM 627 C C . VAL A 1 83 ? -3.01 36.719 10.242 1 98.69 83 VAL A C 1
ATOM 629 O O . VAL A 1 83 ? -3.289 37.562 9.391 1 98.69 83 VAL A O 1
ATOM 632 N N . VAL A 1 84 ? -1.958 36 10.211 1 98.75 84 VAL A N 1
ATOM 633 C CA . VAL A 1 84 ? -1.206 35.75 8.992 1 98.75 84 VAL A CA 1
ATOM 634 C C . VAL A 1 84 ? -1.427 34.281 8.57 1 98.75 84 VAL A C 1
ATOM 636 O O . VAL A 1 84 ? -1.246 33.375 9.367 1 98.75 84 VAL A O 1
ATOM 639 N N . SER A 1 85 ? -1.854 34.156 7.328 1 98.5 85 SER A N 1
ATOM 640 C CA . SER A 1 85 ? -2.16 32.812 6.809 1 98.5 85 SER A CA 1
ATOM 641 C C . SER A 1 85 ? -1.217 32.438 5.672 1 98.5 85 SER A C 1
ATOM 643 O O . SER A 1 85 ? -0.975 33.25 4.766 1 98.5 85 SER A O 1
ATOM 645 N N . VAL A 1 86 ? -0.69 31.219 5.785 1 97.62 86 VAL A N 1
ATOM 646 C CA . VAL A 1 86 ? 0.156 30.734 4.699 1 97.62 86 VAL A CA 1
ATOM 647 C C . VAL A 1 86 ? -0.269 29.328 4.297 1 97.62 86 VAL A C 1
ATOM 649 O O . VAL A 1 86 ? -0.832 28.578 5.105 1 97.62 86 VAL A O 1
ATOM 652 N N . ASP A 1 87 ? -0.079 28.969 3.088 1 94.25 87 ASP A N 1
ATOM 653 C CA . ASP A 1 87 ? -0.274 27.641 2.514 1 94.25 87 ASP A CA 1
ATOM 654 C C . ASP A 1 87 ? 0.658 27.406 1.324 1 94.25 87 ASP A C 1
ATOM 656 O O . ASP A 1 87 ? 1.102 28.375 0.687 1 94.25 87 ASP A O 1
ATOM 660 N N . ALA A 1 88 ? 0.955 26.156 1.144 1 90.06 88 ALA A N 1
ATOM 661 C CA . ALA A 1 88 ? 1.854 25.859 0.035 1 90.06 88 ALA A CA 1
ATOM 662 C C . ALA A 1 88 ? 1.084 25.734 -1.278 1 90.06 88 ALA A C 1
ATOM 664 O O . ALA A 1 88 ? 1.671 25.828 -2.359 1 90.06 88 ALA A O 1
ATOM 665 N N . SER A 1 89 ? -0.217 25.516 -1.191 1 83.12 89 SER A N 1
ATOM 666 C CA . SER A 1 89 ? -1.041 25.25 -2.367 1 83.12 89 SER A CA 1
ATOM 667 C C . SER A 1 89 ? -1.647 26.547 -2.918 1 83.12 89 SER A C 1
ATOM 669 O O . SER A 1 89 ? -2.488 27.172 -2.268 1 83.12 89 SER A O 1
ATOM 671 N N . ASP A 1 90 ? -1.358 26.797 -4.152 1 82.88 90 ASP A N 1
ATOM 672 C CA . ASP A 1 90 ? -1.926 27.969 -4.836 1 82.88 90 ASP A CA 1
ATOM 673 C C . ASP A 1 90 ? -3.438 27.812 -5 1 82.88 90 ASP A C 1
ATOM 675 O O . ASP A 1 90 ? -4.176 28.797 -4.902 1 82.88 90 ASP A O 1
ATOM 679 N N . LYS A 1 91 ? -3.814 26.625 -5.199 1 79.25 91 LYS A N 1
ATOM 680 C CA . LYS A 1 91 ? -5.238 26.375 -5.41 1 79.25 91 LYS A CA 1
ATOM 681 C C . LYS A 1 91 ? -6.043 26.688 -4.152 1 79.25 91 LYS A C 1
ATOM 683 O O . LYS A 1 91 ? -7.129 27.266 -4.234 1 79.25 91 LYS A O 1
ATOM 688 N N . MET A 1 92 ? -5.496 26.312 -3.076 1 83.44 92 MET A N 1
ATOM 689 C CA . MET A 1 92 ? -6.18 26.594 -1.816 1 83.44 92 MET A CA 1
ATOM 690 C C . MET A 1 92 ? -6.16 28.094 -1.511 1 83.44 92 MET A C 1
ATOM 692 O O . MET A 1 92 ? -7.164 28.656 -1.062 1 83.44 92 MET A O 1
ATOM 696 N N . LEU A 1 93 ? -5.055 28.719 -1.799 1 89.19 93 LEU A N 1
ATOM 697 C CA . LEU A 1 93 ? -4.898 30.141 -1.503 1 89.19 93 LEU A CA 1
ATOM 698 C C . LEU A 1 93 ? -5.859 30.984 -2.338 1 89.19 93 LEU A C 1
ATOM 700 O O . LEU A 1 93 ? -6.344 32.031 -1.88 1 89.19 93 LEU A O 1
ATOM 704 N N . LYS A 1 94 ? -6.102 30.484 -3.537 1 88.5 94 LYS A N 1
ATOM 705 C CA . LYS A 1 94 ? -7.074 31.188 -4.379 1 88.5 94 LYS A CA 1
ATOM 706 C C . LYS A 1 94 ? -8.414 31.312 -3.666 1 88.5 94 LYS A C 1
ATOM 708 O O . LYS A 1 94 ? -9.039 32.375 -3.693 1 88.5 94 LYS A O 1
ATOM 713 N N . HIS A 1 95 ? -8.805 30.344 -3.014 1 85.38 95 HIS A N 1
ATOM 714 C CA . HIS A 1 95 ? -10.062 30.359 -2.287 1 85.38 95 HIS A CA 1
ATOM 715 C C . HIS A 1 95 ? -9.992 31.25 -1.06 1 85.38 95 HIS A C 1
ATOM 717 O O . HIS A 1 95 ? -10.953 31.953 -0.742 1 85.38 95 HIS A O 1
ATOM 723 N N . ALA A 1 96 ? -8.906 31.203 -0.384 1 90.25 96 ALA A N 1
ATOM 724 C CA . ALA A 1 96 ? -8.734 32.031 0.798 1 90.25 96 ALA A CA 1
ATOM 725 C C . ALA A 1 96 ? -8.75 33.531 0.425 1 90.25 96 ALA A C 1
ATOM 727 O O . ALA A 1 96 ? -9.375 34.344 1.113 1 90.25 96 ALA A O 1
ATOM 728 N N . LEU A 1 97 ? -8.109 33.844 -0.646 1 94.75 97 LEU A N 1
ATOM 729 C CA . LEU A 1 97 ? -8.07 35.219 -1.129 1 94.75 97 LEU A CA 1
ATOM 730 C C . LEU A 1 97 ? -9.461 35.688 -1.534 1 94.75 97 LEU A C 1
ATOM 732 O O . LEU A 1 97 ? -9.852 36.812 -1.244 1 94.75 97 LEU A O 1
ATOM 736 N N . LYS A 1 98 ? -10.172 34.812 -2.186 1 92.44 98 LYS A N 1
ATOM 737 C CA . LYS A 1 98 ? -11.547 35.125 -2.551 1 92.44 98 LYS A CA 1
ATOM 738 C C . LYS A 1 98 ? -12.406 35.375 -1.31 1 92.44 98 LYS A C 1
ATOM 740 O O . LYS A 1 98 ? -13.227 36.281 -1.274 1 92.44 98 LYS A O 1
ATOM 745 N N . ALA A 1 99 ? -12.234 34.531 -0.358 1 90.25 99 ALA A N 1
ATOM 746 C CA . ALA A 1 99 ? -12.977 34.656 0.893 1 90.25 99 ALA A CA 1
ATOM 747 C C . ALA A 1 99 ? -12.672 36 1.558 1 90.25 99 ALA A C 1
ATOM 749 O O . ALA A 1 99 ? -13.578 36.656 2.064 1 90.25 99 ALA A O 1
ATOM 750 N N . ARG A 1 100 ? -11.43 36.406 1.562 1 94.88 100 ARG A N 1
ATOM 751 C CA . ARG A 1 100 ? -11.07 37.688 2.127 1 94.88 100 ARG A CA 1
ATOM 752 C C . ARG A 1 100 ? -11.734 38.844 1.36 1 94.88 100 ARG A C 1
ATOM 754 O O . ARG A 1 100 ? -12.234 39.781 1.963 1 94.88 100 ARG A O 1
ATOM 761 N N . TRP A 1 101 ? -11.719 38.719 0.03 1 95.38 101 TRP A N 1
ATOM 762 C CA . TRP A 1 101 ? -12.336 39.75 -0.815 1 95.38 101 TRP A CA 1
ATOM 763 C C . TRP A 1 101 ? -13.82 39.875 -0.493 1 95.38 101 TRP A C 1
ATOM 765 O O . TRP A 1 101 ? -14.336 41 -0.423 1 95.38 101 TRP A O 1
ATOM 775 N N . ASP A 1 102 ? -14.445 38.844 -0.302 1 94.62 102 ASP A N 1
ATOM 776 C CA . ASP A 1 102 ? -15.875 38.844 -0.003 1 94.62 102 ASP A CA 1
ATOM 777 C C . ASP A 1 102 ? -16.156 39.562 1.318 1 94.62 102 ASP A C 1
ATOM 779 O O . ASP A 1 102 ? -17.266 40.062 1.544 1 94.62 102 ASP A O 1
ATOM 783 N N . LYS A 1 103 ? -15.172 39.594 2.16 1 95.12 103 LYS A N 1
ATOM 784 C CA . LYS A 1 103 ? -15.328 40.219 3.471 1 95.12 103 LYS A CA 1
ATOM 785 C C . LYS A 1 103 ? -14.711 41.594 3.494 1 95.12 103 LYS A C 1
ATOM 787 O O . LYS A 1 103 ? -14.477 42.156 4.562 1 95.12 103 LYS A O 1
ATOM 792 N N . ARG A 1 104 ? -14.539 42.219 2.408 1 93.06 104 ARG A N 1
ATOM 793 C CA . ARG A 1 104 ? -13.75 43.438 2.273 1 93.06 104 ARG A CA 1
ATOM 794 C C . ARG A 1 104 ? -14.422 44.594 2.986 1 93.06 104 ARG A C 1
ATOM 796 O O . ARG A 1 104 ? -13.758 45.594 3.338 1 93.06 104 ARG A O 1
ATOM 803 N N . LYS A 1 105 ? -15.648 44.562 3.195 1 96 105 LYS A N 1
ATOM 804 C CA . LYS A 1 105 ? -16.359 45.656 3.826 1 96 105 LYS A CA 1
ATOM 805 C C . LYS A 1 105 ? -16.266 45.562 5.348 1 96 105 LYS A C 1
ATOM 807 O O . LYS A 1 105 ? -16.656 46.5 6.047 1 96 105 LYS A O 1
ATOM 812 N N . ASN A 1 106 ? -15.836 44.5 5.855 1 95.94 106 ASN A N 1
ATOM 813 C CA . ASN A 1 106 ? -15.594 44.312 7.281 1 95.94 106 ASN A CA 1
ATOM 814 C C . ASN A 1 106 ? -14.172 44.719 7.664 1 95.94 106 ASN A C 1
ATOM 816 O O . ASN A 1 106 ? -13.211 44.062 7.277 1 95.94 106 ASN A O 1
ATOM 820 N N . PRO A 1 107 ? -13.969 45.719 8.453 1 95.81 107 PRO A N 1
ATOM 821 C CA . PRO A 1 107 ? -12.633 46.25 8.773 1 95.81 107 PRO A CA 1
ATOM 822 C C . PRO A 1 107 ? -11.758 45.219 9.484 1 95.81 107 PRO A C 1
ATOM 824 O O . PRO A 1 107 ? -10.531 45.312 9.469 1 95.81 107 PRO A O 1
ATOM 827 N N . LYS A 1 108 ? -12.352 44.219 10.148 1 94.88 108 LYS A N 1
ATOM 828 C CA . LYS A 1 108 ? -11.586 43.188 10.82 1 94.88 108 LYS A CA 1
ATOM 829 C C . LYS A 1 108 ? -10.672 42.438 9.836 1 94.88 108 LYS A C 1
ATOM 831 O O . LYS A 1 108 ? -9.656 41.875 10.234 1 94.88 108 LYS A O 1
ATOM 836 N N . TYR A 1 109 ? -11.016 42.406 8.609 1 96.94 109 TYR A N 1
ATOM 837 C CA . TYR A 1 109 ? -10.312 41.625 7.613 1 96.94 109 TYR A CA 1
ATOM 838 C C . TYR A 1 109 ? -9.227 42.438 6.926 1 96.94 109 TYR A C 1
ATOM 840 O O . TYR A 1 109 ? -8.469 41.906 6.102 1 96.94 109 TYR A O 1
ATOM 848 N N . ASP A 1 110 ? -9.102 43.75 7.227 1 95 110 ASP A N 1
ATOM 849 C CA . ASP A 1 110 ? -8.148 44.625 6.582 1 95 110 ASP A CA 1
ATOM 850 C C . ASP A 1 110 ? -6.715 44.188 6.82 1 95 110 ASP A C 1
ATOM 852 O O . ASP A 1 110 ? -5.863 44.312 5.938 1 95 110 ASP A O 1
ATOM 856 N N . ASP A 1 111 ? -6.539 43.625 8 1 94.88 111 ASP A N 1
ATOM 857 C CA . ASP A 1 111 ? -5.168 43.312 8.383 1 94.88 111 ASP A CA 1
ATOM 858 C C . ASP A 1 111 ? -4.863 41.812 8.148 1 94.88 111 ASP A C 1
ATOM 860 O O . ASP A 1 111 ? -3.791 41.344 8.516 1 94.88 111 ASP A O 1
ATOM 864 N N . TRP A 1 112 ? -5.801 41.062 7.652 1 97.88 112 TRP A N 1
ATOM 865 C CA . TRP A 1 112 ? -5.574 39.656 7.379 1 97.88 112 TRP A CA 1
ATOM 866 C C . TRP A 1 112 ? -4.59 39.469 6.227 1 97.88 112 TRP A C 1
ATOM 868 O O . TRP A 1 112 ? -4.867 39.875 5.094 1 97.88 112 TRP A O 1
ATOM 878 N N . VAL A 1 113 ? -3.447 38.906 6.527 1 97.75 113 VAL A N 1
ATOM 879 C CA . VAL A 1 113 ? -2.41 38.688 5.523 1 97.75 113 VAL A CA 1
ATOM 880 C C . VAL A 1 113 ? -2.455 37.25 5.039 1 97.75 113 VAL A C 1
ATOM 882 O O . VAL A 1 113 ? -2.488 36.312 5.848 1 97.75 113 VAL A O 1
ATOM 885 N N . ILE A 1 114 ? -2.465 37.031 3.748 1 97.75 114 ILE A N 1
ATOM 886 C CA . ILE A 1 114 ? -2.461 35.719 3.127 1 97.75 114 ILE A CA 1
ATOM 887 C C . ILE A 1 114 ? -1.297 35.594 2.145 1 97.75 114 ILE A C 1
ATOM 889 O O . ILE A 1 114 ? -1.201 36.406 1.2 1 97.75 114 ILE A O 1
ATOM 893 N N . GLU A 1 115 ? -0.397 34.656 2.348 1 97.44 115 GLU A N 1
ATOM 894 C CA . GLU A 1 115 ? 0.777 34.5 1.493 1 97.44 115 GLU A CA 1
ATOM 895 C C . GLU A 1 115 ? 1.105 33.031 1.258 1 97.44 115 GLU A C 1
ATOM 897 O O . GLU A 1 115 ? 0.646 32.156 2 1 97.44 115 GLU A O 1
ATOM 902 N N . GLU A 1 116 ? 1.786 32.781 0.229 1 94.88 116 GLU A N 1
ATOM 903 C CA . GLU A 1 116 ? 2.314 31.438 -0.022 1 94.88 116 GLU A CA 1
ATOM 904 C C . GLU A 1 116 ? 3.598 31.203 0.769 1 94.88 116 GLU A C 1
ATOM 906 O O . GLU A 1 116 ? 4.461 32.062 0.849 1 94.88 116 GLU A O 1
ATOM 911 N N . ALA A 1 117 ? 3.717 30.078 1.397 1 95.56 117 ALA A N 1
ATOM 912 C CA . ALA A 1 117 ? 4.941 29.688 2.098 1 95.56 117 ALA A CA 1
ATOM 913 C C . ALA A 1 117 ? 5.062 28.172 2.201 1 95.56 117 ALA A C 1
ATOM 915 O O . ALA A 1 117 ? 4.074 27.453 2.043 1 95.56 117 ALA A O 1
ATOM 916 N N . ASN A 1 118 ? 6.285 27.75 2.416 1 94.88 118 ASN A N 1
ATOM 917 C CA . ASN A 1 118 ? 6.625 26.344 2.623 1 94.88 118 ASN A CA 1
ATOM 918 C C . ASN A 1 118 ? 7.129 26.094 4.039 1 94.88 118 ASN A C 1
ATOM 920 O O . ASN A 1 118 ? 7.902 26.891 4.582 1 94.88 118 ASN A O 1
ATOM 924 N N . TRP A 1 119 ? 6.668 24.984 4.625 1 97.75 119 TRP A N 1
ATOM 925 C CA . TRP A 1 119 ? 7.078 24.688 5.992 1 97.75 119 TRP A CA 1
ATOM 926 C C . TRP A 1 119 ? 8.594 24.547 6.086 1 97.75 119 TRP A C 1
ATOM 928 O O . TRP A 1 119 ? 9.195 24.891 7.102 1 97.75 119 TRP A O 1
ATOM 938 N N . GLU A 1 120 ? 9.227 24.016 5.012 1 96.12 120 GLU A N 1
ATOM 939 C CA . GLU A 1 120 ? 10.664 23.75 5 1 96.12 120 GLU A CA 1
ATOM 940 C C . GLU A 1 120 ? 11.469 25.047 5.098 1 96.12 120 GLU A C 1
ATOM 942 O O . GLU A 1 120 ? 12.586 25.047 5.613 1 96.12 120 GLU A O 1
ATOM 947 N N . THR A 1 121 ? 10.906 26.094 4.582 1 97.56 121 THR A N 1
ATOM 948 C CA . THR A 1 121 ? 11.586 27.375 4.578 1 97.56 121 THR A CA 1
ATOM 949 C C . THR A 1 121 ? 10.727 28.453 5.238 1 97.56 121 THR A C 1
ATOM 951 O O . THR A 1 121 ? 10.852 29.641 4.922 1 97.56 121 THR A O 1
ATOM 954 N N . LEU A 1 122 ? 9.953 28.062 6.156 1 98.12 122 LEU A N 1
ATOM 955 C CA . LEU A 1 122 ? 8.875 28.906 6.676 1 98.12 122 LEU A CA 1
ATOM 956 C C . LEU A 1 122 ? 9.43 30.188 7.281 1 98.12 122 LEU A C 1
ATOM 958 O O . LEU A 1 122 ? 9 31.281 6.922 1 98.12 122 LEU A O 1
ATOM 962 N N . PRO A 1 123 ? 10.453 30.203 8.195 1 98.12 123 PRO A N 1
ATOM 963 C CA . PRO A 1 123 ? 10.961 31.453 8.758 1 98.12 123 PRO A CA 1
ATOM 964 C C . PRO A 1 123 ? 11.508 32.406 7.688 1 98.12 123 PRO A C 1
ATOM 966 O O . PRO A 1 123 ? 11.273 33.625 7.758 1 98.12 123 PRO A O 1
ATOM 969 N N . GLN A 1 124 ? 12.117 31.812 6.691 1 97.56 124 GLN A N 1
ATOM 970 C CA . GLN A 1 124 ? 12.672 32.625 5.609 1 97.56 124 GLN A CA 1
ATOM 971 C C . GLN A 1 124 ? 11.562 33.219 4.758 1 97.56 124 GLN A C 1
ATOM 973 O O . GLN A 1 124 ? 11.656 34.375 4.344 1 97.56 124 GLN A O 1
ATOM 978 N N . ASP A 1 125 ? 10.594 32.406 4.473 1 97.25 125 ASP A N 1
ATOM 979 C CA . ASP A 1 125 ? 9.477 32.906 3.684 1 97.25 125 ASP A CA 1
ATOM 980 C C . ASP A 1 125 ? 8.773 34.062 4.395 1 97.25 125 ASP A C 1
ATOM 982 O O . ASP A 1 125 ? 8.477 35.094 3.781 1 97.25 125 ASP A O 1
ATOM 986 N N . ILE A 1 126 ? 8.523 33.906 5.664 1 97.25 126 ILE A N 1
ATOM 987 C CA . ILE A 1 126 ? 7.855 34.938 6.445 1 97.25 126 ILE A CA 1
ATOM 988 C C . ILE A 1 126 ? 8.695 36.219 6.449 1 97.25 126 ILE A C 1
ATOM 990 O O . ILE A 1 126 ? 8.172 37.312 6.297 1 97.25 126 ILE A O 1
ATOM 994 N N . GLU A 1 127 ? 9.992 36.062 6.578 1 97 127 GLU A N 1
ATOM 995 C CA . GLU A 1 127 ? 10.906 37.188 6.598 1 97 127 GLU A CA 1
ATOM 996 C C . GLU A 1 127 ? 10.781 38.031 5.32 1 97 127 GLU A C 1
ATOM 998 O O . GLU A 1 127 ? 10.969 39.25 5.348 1 97 127 GLU A O 1
ATOM 1003 N N . THR A 1 128 ? 10.406 37.438 4.266 1 96.25 128 THR A N 1
ATOM 1004 C CA . THR A 1 128 ? 10.328 38.094 2.979 1 96.25 128 THR A CA 1
ATOM 1005 C C . THR A 1 128 ? 9.148 39.062 2.947 1 96.25 128 THR A C 1
ATOM 1007 O O . THR A 1 128 ? 9.25 40.156 2.395 1 96.25 128 THR A O 1
ATOM 1010 N N . PHE A 1 129 ? 8.023 38.719 3.596 1 94.38 129 PHE A N 1
ATOM 1011 C CA . PHE A 1 129 ? 6.859 39.594 3.469 1 94.38 129 PHE A CA 1
ATOM 1012 C C . PHE A 1 129 ? 6.523 40.25 4.801 1 94.38 129 PHE A C 1
ATOM 1014 O O . PHE A 1 129 ? 5.793 41.25 4.848 1 94.38 129 PHE A O 1
ATOM 1021 N N . LEU A 1 130 ? 7.043 39.656 5.855 1 95.75 130 LEU A N 1
ATOM 1022 C CA . LEU A 1 130 ? 6.887 40.281 7.176 1 95.75 130 LEU A CA 1
ATOM 1023 C C . LEU A 1 130 ? 8.188 40.219 7.961 1 95.75 130 LEU A C 1
ATOM 1025 O O . LEU A 1 130 ? 8.336 39.375 8.867 1 95.75 130 LEU A O 1
ATOM 1029 N N . PRO A 1 131 ? 9.109 41.094 7.719 1 95.88 131 PRO A N 1
ATOM 1030 C CA . PRO A 1 131 ? 10.43 41.031 8.352 1 95.88 131 PRO A CA 1
ATOM 1031 C C . PRO A 1 131 ? 10.359 41.156 9.875 1 95.88 131 PRO A C 1
ATOM 1033 O O . PRO A 1 131 ? 9.539 41.906 10.398 1 95.88 131 PRO A O 1
ATOM 1036 N N . ASP A 1 132 ? 11.188 40.5 10.539 1 94.69 132 ASP A N 1
ATOM 1037 C CA . ASP A 1 132 ? 11.406 40.531 11.984 1 94.69 132 ASP A CA 1
ATOM 1038 C C . ASP A 1 132 ? 10.117 40.25 12.742 1 94.69 132 ASP A C 1
ATOM 1040 O O . ASP A 1 132 ? 9.797 40.906 13.727 1 94.69 132 ASP A O 1
ATOM 1044 N N . THR A 1 133 ? 9.367 39.312 12.227 1 96.5 133 THR A N 1
ATOM 1045 C CA . THR A 1 133 ? 8.078 39.031 12.836 1 96.5 133 THR A CA 1
ATOM 1046 C C . THR A 1 133 ? 8.062 37.625 13.438 1 96.5 133 THR A C 1
ATOM 1048 O O . THR A 1 133 ? 8.57 36.688 12.82 1 96.5 133 THR A O 1
ATOM 1051 N N . GLN A 1 134 ? 7.66 37.531 14.664 1 97.88 134 GLN A N 1
ATOM 1052 C CA . GLN A 1 134 ? 7.285 36.312 15.344 1 97.88 134 GLN A CA 1
ATOM 1053 C C . GLN A 1 134 ? 5.855 36.375 15.875 1 97.88 134 GLN A C 1
ATOM 1055 O O . GLN A 1 134 ? 5.254 37.438 15.898 1 97.88 134 GLN A O 1
ATOM 1060 N N . PHE A 1 135 ? 5.352 35.281 16.234 1 98.81 135 PHE A N 1
ATOM 1061 C CA . PHE A 1 135 ? 3.926 35.219 16.547 1 98.81 135 PHE A CA 1
ATOM 1062 C C . PHE A 1 135 ? 3.693 34.719 17.969 1 98.81 135 PHE A C 1
ATOM 1064 O O . PHE A 1 135 ? 4.52 33.969 18.516 1 98.81 135 PHE A O 1
ATOM 1071 N N . ASP A 1 136 ? 2.584 35.125 18.516 1 98.88 136 ASP A N 1
ATOM 1072 C CA . ASP A 1 136 ? 2.166 34.594 19.812 1 98.88 136 ASP A CA 1
ATOM 1073 C C . ASP A 1 136 ? 1.74 33.125 19.688 1 98.88 136 ASP A C 1
ATOM 1075 O O . ASP A 1 136 ? 1.834 32.344 20.641 1 98.88 136 ASP A O 1
ATOM 1079 N N . ALA A 1 137 ? 1.244 32.781 18.484 1 98.94 137 ALA A N 1
ATOM 1080 C CA . ALA A 1 137 ? 0.805 31.391 18.281 1 98.94 137 ALA A CA 1
ATOM 1081 C C . ALA A 1 137 ? 0.975 30.969 16.828 1 98.94 137 ALA A C 1
ATOM 1083 O O . ALA A 1 137 ? 0.866 31.797 15.922 1 98.94 137 ALA A O 1
ATOM 1084 N N . VAL A 1 138 ? 1.273 29.734 16.641 1 98.94 138 VAL A N 1
ATOM 1085 C CA . VAL A 1 138 ? 1.26 29.047 15.344 1 98.94 138 VAL A CA 1
ATOM 1086 C C . VAL A 1 138 ? 0.268 27.891 15.375 1 98.94 138 VAL A C 1
ATOM 1088 O O . VAL A 1 138 ? 0.234 27.125 16.344 1 98.94 138 VAL A O 1
ATOM 1091 N N . ILE A 1 139 ? -0.588 27.812 14.375 1 98.88 139 ILE A N 1
ATOM 1092 C CA . ILE A 1 139 ? -1.519 26.688 14.32 1 98.88 139 ILE A CA 1
ATOM 1093 C C . ILE A 1 139 ? -1.309 25.906 13.031 1 98.88 139 ILE A C 1
ATOM 1095 O O . ILE A 1 139 ? -1.039 26.484 11.977 1 98.88 139 ILE A O 1
ATOM 1099 N N . CYS A 1 140 ? -1.216 24.703 13.07 1 98.62 140 CYS A N 1
ATOM 1100 C CA . CYS A 1 140 ? -1.209 23.703 12 1 98.62 140 CYS A CA 1
ATOM 1101 C C . CYS A 1 140 ? -2.168 22.562 12.305 1 98.62 140 CYS A C 1
ATOM 1103 O O . CYS A 1 140 ? -1.754 21.516 12.805 1 98.62 140 CYS A O 1
ATOM 1105 N N . LEU A 1 141 ? -3.432 22.797 12 1 96.94 141 LEU A N 1
ATOM 1106 C CA . LEU A 1 141 ? -4.504 21.922 12.469 1 96.94 141 LEU A CA 1
ATOM 1107 C C . LEU A 1 141 ? -5.258 21.312 11.289 1 96.94 141 LEU A C 1
ATOM 1109 O O . LEU A 1 141 ? -5.02 21.672 10.133 1 96.94 141 LEU A O 1
ATOM 1113 N N . GLY A 1 142 ? -6.109 20.297 11.602 1 93.25 142 GLY A N 1
ATOM 1114 C CA . GLY A 1 142 ? -6.879 19.594 10.578 1 93.25 142 GLY A CA 1
ATOM 1115 C C . GLY A 1 142 ? -6.121 18.453 9.93 1 93.25 142 GLY A C 1
ATOM 1116 O O . GLY A 1 142 ? -6.289 18.188 8.742 1 93.25 142 GLY A O 1
ATOM 1117 N N . ASN A 1 143 ? -5.23 17.938 10.633 1 94.44 143 ASN A N 1
ATOM 1118 C CA . ASN A 1 143 ? -4.395 16.844 10.148 1 94.44 143 ASN A CA 1
ATOM 1119 C C . ASN A 1 143 ? -3.539 17.266 8.961 1 94.44 143 ASN A C 1
ATOM 1121 O O . ASN A 1 143 ? -3.246 16.469 8.078 1 94.44 143 ASN A O 1
ATOM 1125 N N . SER A 1 144 ? -3.166 18.5 8.945 1 94.5 144 SER A N 1
ATOM 1126 C CA . SER A 1 144 ? -2.449 19.062 7.805 1 94.5 144 SER A CA 1
ATOM 1127 C C . SER A 1 144 ? -1.018 18.547 7.742 1 94.5 144 SER A C 1
ATOM 1129 O O . SER A 1 144 ? -0.517 18.219 6.668 1 94.5 144 SER A O 1
ATOM 1131 N N . PHE A 1 145 ? -0.354 18.422 8.914 1 97.44 145 PHE A N 1
ATOM 1132 C CA . PHE A 1 145 ? 1.072 18.125 8.945 1 97.44 145 PHE A CA 1
ATOM 1133 C C . PHE A 1 145 ? 1.346 16.734 8.375 1 97.44 145 PHE A C 1
ATOM 1135 O O . PHE A 1 145 ? 2.42 16.484 7.816 1 97.44 145 PHE A O 1
ATOM 1142 N N . ALA A 1 146 ? 0.349 15.898 8.469 1 96.12 146 ALA A N 1
ATOM 1143 C CA . ALA A 1 146 ? 0.517 14.523 8.031 1 96.12 146 ALA A CA 1
ATOM 1144 C C . ALA A 1 146 ? 0.611 14.438 6.508 1 96.12 146 ALA A C 1
ATOM 1146 O O . ALA A 1 146 ? 0.983 13.398 5.953 1 96.12 146 ALA A O 1
ATOM 1147 N N . HIS A 1 147 ? 0.361 15.539 5.816 1 90.88 147 HIS A N 1
ATOM 1148 C CA . HIS A 1 147 ? 0.506 15.57 4.363 1 90.88 147 HIS A CA 1
ATOM 1149 C C . HIS A 1 147 ? 1.975 15.531 3.957 1 90.88 147 HIS A C 1
ATOM 1151 O O . HIS A 1 147 ? 2.295 15.234 2.803 1 90.88 147 HIS A O 1
ATOM 1157 N N . LEU A 1 148 ? 2.811 15.891 4.859 1 92.81 148 LEU A N 1
ATOM 1158 C CA . LEU A 1 148 ? 4.242 15.805 4.602 1 92.81 148 LEU A CA 1
ATOM 1159 C C . LEU A 1 148 ? 4.738 14.367 4.734 1 92.81 148 LEU A C 1
ATOM 1161 O O . LEU A 1 148 ? 4.895 13.867 5.848 1 92.81 148 LEU A O 1
ATOM 1165 N N . LEU A 1 149 ? 5.004 13.805 3.637 1 89.44 149 LEU A N 1
ATOM 1166 C CA . LEU A 1 149 ? 5.473 12.43 3.641 1 89.44 149 LEU A CA 1
ATOM 1167 C C . LEU A 1 149 ? 6.961 12.352 3.959 1 89.44 149 LEU A C 1
ATOM 1169 O O . LEU A 1 149 ? 7.652 13.375 3.943 1 89.44 149 LEU A O 1
ATOM 1173 N N . ASP A 1 150 ? 7.395 11.188 4.297 1 90.56 150 ASP A N 1
ATOM 1174 C CA . ASP A 1 150 ? 8.805 10.969 4.609 1 90.56 150 ASP A CA 1
ATOM 1175 C C . ASP A 1 150 ? 9.562 10.453 3.391 1 90.56 150 ASP A C 1
ATOM 1177 O O . ASP A 1 150 ? 9.531 9.258 3.088 1 90.56 150 ASP A O 1
ATOM 1181 N N . GLU A 1 151 ? 10.32 11.289 2.826 1 82.19 151 GLU A N 1
ATOM 1182 C CA . GLU A 1 151 ? 11.023 10.953 1.591 1 82.19 151 GLU A CA 1
ATOM 1183 C C . GLU A 1 151 ? 12.336 10.234 1.881 1 82.19 151 GLU A C 1
ATOM 1185 O O . GLU A 1 151 ? 12.859 9.516 1.024 1 82.19 151 GLU A O 1
ATOM 1190 N N . TYR A 1 152 ? 12.82 10.414 3.051 1 87.44 152 TYR A N 1
ATOM 1191 C CA . TYR A 1 152 ? 14.172 9.93 3.32 1 87.44 152 TYR A CA 1
ATOM 1192 C C . TYR A 1 152 ? 14.148 8.742 4.273 1 87.44 152 TYR A C 1
ATOM 1194 O O . TYR A 1 152 ? 15.164 8.086 4.48 1 87.44 152 TYR A O 1
ATOM 1202 N N . GLY A 1 153 ? 13.109 8.516 4.852 1 87.75 153 GLY A N 1
ATOM 1203 C CA . GLY A 1 153 ? 12.977 7.348 5.703 1 87.75 153 GLY A CA 1
ATOM 1204 C C . GLY A 1 153 ? 13.312 7.629 7.156 1 87.75 153 GLY A C 1
ATOM 1205 O O . GLY A 1 153 ? 13.117 6.773 8.023 1 87.75 153 GLY A O 1
ATOM 1206 N N . ASP A 1 154 ? 13.805 8.828 7.422 1 92.75 154 ASP A N 1
ATOM 1207 C CA . ASP A 1 154 ? 14.18 9.148 8.797 1 92.75 154 ASP A CA 1
ATOM 1208 C C . ASP A 1 154 ? 13.461 10.398 9.289 1 92.75 154 ASP A C 1
ATOM 1210 O O . ASP A 1 154 ? 13.844 10.984 10.305 1 92.75 154 ASP A O 1
ATOM 1214 N N . GLN A 1 155 ? 12.508 10.859 8.648 1 95.88 155 GLN A N 1
ATOM 1215 C CA . GLN A 1 155 ? 11.633 11.984 8.977 1 95.88 155 GLN A CA 1
ATOM 1216 C C . GLN A 1 155 ? 12.438 13.266 9.18 1 95.88 155 GLN A C 1
ATOM 1218 O O . GLN A 1 155 ? 12.062 14.117 9.984 1 95.88 155 GLN A O 1
ATOM 1223 N N . ARG A 1 156 ? 13.547 13.422 8.5 1 97 156 ARG A N 1
ATOM 1224 C CA . ARG A 1 156 ? 14.391 14.594 8.68 1 97 156 ARG A CA 1
ATOM 1225 C C . ARG A 1 156 ? 13.664 15.867 8.25 1 97 156 ARG A C 1
ATOM 1227 O O . ARG A 1 156 ? 13.82 16.922 8.875 1 97 156 ARG A O 1
ATOM 1234 N N . MET A 1 157 ? 12.859 15.789 7.219 1 95.25 157 MET A N 1
ATOM 1235 C CA . MET A 1 157 ? 12.133 16.969 6.754 1 95.25 157 MET A CA 1
ATOM 1236 C C . MET A 1 157 ? 11.031 17.359 7.742 1 95.25 157 MET A C 1
ATOM 1238 O O . MET A 1 157 ? 10.82 18.531 8.008 1 95.25 157 MET A O 1
ATOM 1242 N N . GLN A 1 158 ? 10.336 16.344 8.281 1 97.44 158 GLN A N 1
ATOM 1243 C CA . GLN A 1 158 ? 9.328 16.609 9.305 1 97.44 158 GLN A CA 1
ATOM 1244 C C . GLN A 1 158 ? 9.953 17.297 10.516 1 97.44 158 GLN A C 1
ATOM 1246 O O . GLN A 1 158 ? 9.414 18.281 11.031 1 97.44 158 GLN A O 1
ATOM 1251 N N . LYS A 1 159 ? 11.062 16.828 10.898 1 98.44 159 LYS A N 1
ATOM 1252 C CA . LYS A 1 159 ? 11.766 17.422 12.039 1 98.44 159 LYS A CA 1
ATOM 1253 C C . LYS A 1 159 ? 12.156 18.875 11.75 1 98.44 159 LYS A C 1
ATOM 1255 O O . LYS A 1 159 ? 11.984 19.75 12.602 1 98.44 159 LYS A O 1
ATOM 1260 N N . LEU A 1 160 ? 12.633 19.062 10.578 1 98.25 160 LEU A N 1
ATOM 1261 C CA . LEU A 1 160 ? 13.023 20.422 10.172 1 98.25 160 LEU A CA 1
ATOM 1262 C C . LEU A 1 160 ? 11.828 21.359 10.211 1 98.25 160 LEU A C 1
ATOM 1264 O O . LEU A 1 160 ? 11.93 22.484 10.727 1 98.25 160 LEU A O 1
ATOM 1268 N N . CYS A 1 161 ? 10.711 20.906 9.68 1 98.56 161 CYS A N 1
ATOM 1269 C CA . CYS A 1 161 ? 9.508 21.734 9.633 1 98.56 161 CYS A CA 1
ATOM 1270 C C . CYS A 1 161 ? 9.008 22.062 11.031 1 98.56 161 CYS A C 1
ATOM 1272 O O . CYS A 1 161 ? 8.602 23.203 11.305 1 98.56 161 CYS A O 1
ATOM 1274 N N . LEU A 1 162 ? 9.078 21.125 11.938 1 98.81 162 LEU A N 1
ATOM 1275 C CA . LEU A 1 162 ? 8.664 21.375 13.312 1 98.81 162 LEU A CA 1
ATOM 1276 C C . LEU A 1 162 ? 9.586 22.391 13.984 1 98.81 162 LEU A C 1
ATOM 1278 O O . LEU A 1 162 ? 9.117 23.266 14.719 1 98.81 162 LEU A O 1
ATOM 1282 N N . SER A 1 163 ? 10.828 22.312 13.695 1 98.69 163 SER A N 1
ATOM 1283 C CA . SER A 1 163 ? 11.766 23.297 14.219 1 98.69 163 SER A CA 1
ATOM 1284 C C . SER A 1 163 ? 11.469 24.688 13.664 1 98.69 163 SER A C 1
ATOM 1286 O O . SER A 1 163 ? 11.617 25.688 14.375 1 98.69 163 SER A O 1
ATOM 1288 N N . ASN A 1 164 ? 11.094 24.719 12.422 1 98.75 164 ASN A N 1
ATOM 1289 C CA . ASN A 1 164 ? 10.742 25.984 11.805 1 98.75 164 ASN A CA 1
ATOM 1290 C C . ASN A 1 164 ? 9.5 26.594 12.453 1 98.75 164 ASN A C 1
ATOM 1292 O O . ASN A 1 164 ? 9.414 27.812 12.602 1 98.75 164 ASN A O 1
ATOM 1296 N N . PHE A 1 165 ? 8.555 25.75 12.805 1 98.81 165 PHE A N 1
ATOM 1297 C CA . PHE A 1 165 ? 7.398 26.25 13.539 1 98.81 165 PHE A CA 1
ATOM 1298 C C . PHE A 1 165 ? 7.828 26.906 14.844 1 98.81 165 PHE A C 1
ATOM 1300 O O . PHE A 1 165 ? 7.355 28 15.188 1 98.81 165 PHE A O 1
ATOM 1307 N N . ALA A 1 166 ? 8.719 26.281 15.531 1 98.62 166 ALA A N 1
ATOM 1308 C CA . ALA A 1 166 ? 9.219 26.812 16.797 1 98.62 166 ALA A CA 1
ATOM 1309 C C . ALA A 1 166 ? 9.898 28.156 16.609 1 98.62 166 ALA A C 1
ATOM 1311 O O . ALA A 1 166 ? 9.734 29.062 17.422 1 98.62 166 ALA A O 1
ATOM 1312 N N . LYS A 1 167 ? 10.602 28.312 15.531 1 98.06 167 LYS A N 1
ATOM 1313 C CA . LYS A 1 167 ? 11.344 29.547 15.25 1 98.06 167 LYS A CA 1
ATOM 1314 C C . LYS A 1 167 ? 10.398 30.719 14.992 1 98.06 167 LYS A C 1
ATOM 1316 O O . LYS A 1 167 ? 10.766 31.875 15.195 1 98.06 167 LYS A O 1
ATOM 1321 N N . CYS A 1 168 ? 9.219 30.406 14.555 1 98.5 168 CYS A N 1
ATOM 1322 C CA . CYS A 1 168 ? 8.258 31.438 14.211 1 98.5 168 CYS A CA 1
ATOM 1323 C C . CYS A 1 168 ? 7.559 31.969 15.453 1 98.5 168 CYS A C 1
ATOM 1325 O O . CYS A 1 168 ? 6.84 32.969 15.391 1 98.5 168 CYS A O 1
ATOM 1327 N N . LEU A 1 169 ? 7.828 31.344 16.609 1 98.62 169 LEU A N 1
ATOM 1328 C CA . LEU A 1 169 ? 7.129 31.703 17.828 1 98.62 169 LEU A CA 1
ATOM 1329 C C . LEU A 1 169 ? 7.949 32.688 18.656 1 98.62 169 LEU A C 1
ATOM 1331 O O . LEU A 1 169 ? 9.172 32.562 18.734 1 98.62 169 LEU A O 1
ATOM 1335 N N . LYS A 1 170 ? 7.23 33.625 19.266 1 98.25 170 LYS A N 1
ATOM 1336 C CA . LYS A 1 170 ? 7.82 34.406 20.344 1 98.25 170 LYS A CA 1
ATOM 1337 C C . LYS A 1 170 ? 8.109 33.562 21.578 1 98.25 170 LYS A C 1
ATOM 1339 O O . LYS A 1 170 ? 7.535 32.5 21.734 1 98.25 170 LYS A O 1
ATOM 1344 N N . PRO A 1 171 ? 9.07 34.094 22.391 1 97.31 171 PRO A N 1
ATOM 1345 C CA . PRO A 1 171 ? 9.172 33.438 23.688 1 97.31 171 PRO A CA 1
ATOM 1346 C C . PRO A 1 171 ? 7.832 33.344 24.406 1 97.31 171 PRO A C 1
ATOM 1348 O O . PRO A 1 171 ? 7.082 34.312 24.453 1 97.31 171 PRO A O 1
ATOM 1351 N N . GLY A 1 172 ? 7.484 32.188 24.891 1 97.75 172 GLY A N 1
ATOM 1352 C CA . GLY A 1 172 ? 6.211 31.984 25.562 1 97.75 172 GLY A CA 1
ATOM 1353 C C . GLY A 1 172 ? 5.078 31.656 24.609 1 97.75 172 GLY A C 1
ATOM 1354 O O . GLY A 1 172 ? 3.957 31.375 25.031 1 97.75 172 GLY A O 1
ATOM 1355 N N . GLY A 1 173 ? 5.359 31.672 23.312 1 98.56 173 GLY A N 1
ATOM 1356 C CA . GLY A 1 173 ? 4.336 31.453 22.312 1 98.56 173 GLY A CA 1
ATOM 1357 C C . GLY A 1 173 ? 3.832 30.016 22.281 1 98.56 173 GLY A C 1
ATOM 1358 O O . GLY A 1 173 ? 4.426 29.125 22.906 1 98.56 173 GLY A O 1
ATOM 1359 N N . LEU A 1 174 ? 2.719 29.781 21.562 1 98.88 174 LEU A N 1
ATOM 1360 C CA . LEU A 1 174 ? 2.049 28.484 21.562 1 98.88 174 LEU A CA 1
ATOM 1361 C C . LEU A 1 174 ? 2.041 27.891 20.156 1 98.88 174 LEU A C 1
ATOM 1363 O O . LEU A 1 174 ? 1.8 28.594 19.172 1 98.88 174 LEU A O 1
ATOM 1367 N N . LEU A 1 175 ? 2.383 26.656 20.062 1 98.94 175 LEU A N 1
ATOM 1368 C CA . LEU A 1 175 ? 2.137 25.891 18.844 1 98.94 175 LEU A CA 1
ATOM 1369 C C . LEU A 1 175 ? 0.974 24.922 19.047 1 98.94 175 LEU A C 1
ATOM 1371 O O . LEU A 1 175 ? 0.947 24.172 20.016 1 98.94 175 LEU A O 1
ATOM 1375 N N . PHE A 1 176 ? -0.044 25.016 18.172 1 98.88 176 PHE A N 1
ATOM 1376 C CA . PHE A 1 176 ? -1.114 24.031 18.062 1 98.88 176 PHE A CA 1
ATOM 1377 C C . PHE A 1 176 ? -0.926 23.172 16.828 1 98.88 176 PHE A C 1
ATOM 1379 O O . PHE A 1 176 ? -0.943 23.672 15.695 1 98.88 176 PHE A O 1
ATOM 1386 N N . ILE A 1 177 ? -0.724 21.891 17.047 1 98.88 177 ILE A N 1
ATOM 1387 C CA . ILE A 1 177 ? -0.542 20.984 15.914 1 98.88 177 ILE A CA 1
ATOM 1388 C C . ILE A 1 177 ? -1.215 19.656 16.219 1 98.88 177 ILE A C 1
ATOM 1390 O O . ILE A 1 177 ? -1.185 19.172 17.359 1 98.88 177 ILE A O 1
ATOM 1394 N N . ASP A 1 178 ? -1.861 19.078 15.188 1 98.38 178 ASP A N 1
ATOM 1395 C CA . ASP A 1 178 ? -2.59 17.844 15.445 1 98.38 178 ASP A CA 1
ATOM 1396 C C . ASP A 1 178 ? -2.25 16.781 14.398 1 98.38 178 ASP A C 1
ATOM 1398 O O . ASP A 1 178 ? -1.501 17.047 13.461 1 98.38 178 ASP A O 1
ATOM 1402 N N . HIS A 1 179 ? -2.602 15.625 14.719 1 97.56 179 HIS A N 1
ATOM 1403 C CA . HIS A 1 179 ? -2.668 14.516 13.773 1 97.56 179 HIS A CA 1
ATOM 1404 C C . HIS A 1 179 ? -3.734 13.508 14.188 1 97.56 179 HIS A C 1
ATOM 1406 O O . HIS A 1 179 ? -4.113 13.438 15.359 1 97.56 179 HIS A O 1
ATOM 1412 N N . ARG A 1 180 ? -4.219 12.812 13.195 1 97.12 180 ARG A N 1
ATOM 1413 C CA . ARG A 1 180 ? -5.16 11.734 13.492 1 97.12 180 ARG A CA 1
ATOM 1414 C C . ARG A 1 180 ? -4.508 10.664 14.359 1 97.12 180 ARG A C 1
ATOM 1416 O O . ARG A 1 180 ? -3.295 10.688 14.578 1 97.12 180 ARG A O 1
ATOM 1423 N N . ASN A 1 181 ? -5.32 9.812 15.008 1 97.25 181 ASN A N 1
ATOM 1424 C CA . ASN A 1 181 ? -4.816 8.664 15.742 1 97.25 181 ASN A CA 1
ATOM 1425 C C . ASN A 1 181 ? -4.355 7.555 14.805 1 97.25 181 ASN A C 1
ATOM 1427 O O . ASN A 1 181 ? -5.016 6.52 14.688 1 97.25 181 ASN A O 1
ATOM 1431 N N . TYR A 1 182 ? -3.162 7.719 14.281 1 97.5 182 TYR A N 1
ATOM 1432 C CA . TYR A 1 182 ? -2.66 6.777 13.281 1 97.5 182 TYR A CA 1
ATOM 1433 C C . TYR A 1 182 ? -2.316 5.438 13.922 1 97.5 182 TYR A C 1
ATOM 1435 O O . TYR A 1 182 ? -2.387 4.395 13.266 1 97.5 182 TYR A O 1
ATOM 1443 N N . ASP A 1 183 ? -1.967 5.469 15.242 1 97 183 ASP A N 1
ATOM 1444 C CA . ASP A 1 183 ? -1.764 4.199 15.93 1 97 183 ASP A CA 1
ATOM 1445 C C . ASP A 1 183 ? -2.994 3.303 15.805 1 97 183 ASP A C 1
ATOM 1447 O O . ASP A 1 183 ? -2.883 2.141 15.406 1 97 183 ASP A O 1
ATOM 1451 N N . ALA A 1 184 ? -4.086 3.871 16.078 1 95.38 184 ALA A N 1
ATOM 1452 C CA . ALA A 1 184 ? -5.336 3.113 16.016 1 95.38 184 ALA A CA 1
ATOM 1453 C C . ALA A 1 184 ? -5.664 2.715 14.578 1 95.38 184 ALA A C 1
ATOM 1455 O O . ALA A 1 184 ? -6.125 1.599 14.328 1 95.38 184 ALA A O 1
ATOM 1456 N N . MET A 1 185 ? -5.426 3.588 13.656 1 95.19 185 MET A N 1
ATOM 1457 C CA . MET A 1 185 ? -5.727 3.326 12.25 1 95.19 185 MET A CA 1
ATOM 1458 C C . MET A 1 185 ? -4.887 2.168 11.719 1 95.19 185 MET A C 1
ATOM 1460 O O . MET A 1 185 ? -5.395 1.305 11 1 95.19 185 MET A O 1
ATOM 1464 N N . ILE A 1 186 ? -3.645 2.17 12.086 1 94.25 186 ILE A N 1
ATOM 1465 C CA . ILE A 1 186 ? -2.729 1.119 11.656 1 94.25 186 ILE A CA 1
ATOM 1466 C C . ILE A 1 186 ? -3.166 -0.219 12.25 1 94.25 186 ILE A C 1
ATOM 1468 O O . ILE A 1 186 ? -3.176 -1.238 11.555 1 94.25 186 ILE A O 1
ATOM 1472 N N . ASN A 1 187 ? -3.576 -0.192 13.461 1 92.06 187 ASN A N 1
ATOM 1473 C CA . ASN A 1 187 ? -3.898 -1.423 14.172 1 92.06 187 ASN A CA 1
ATOM 1474 C C . ASN A 1 187 ? -5.242 -1.991 13.727 1 92.06 187 ASN A C 1
ATOM 1476 O O . ASN A 1 187 ? -5.402 -3.209 13.625 1 92.06 187 ASN A O 1
ATOM 1480 N N . THR A 1 188 ? -6.141 -1.095 13.43 1 91.69 188 THR A N 1
ATOM 1481 C CA . THR A 1 188 ? -7.5 -1.569 13.203 1 91.69 188 THR A CA 1
ATOM 1482 C C . THR A 1 188 ? -7.852 -1.522 11.719 1 91.69 188 THR A C 1
ATOM 1484 O O . THR A 1 188 ? -8.789 -2.184 11.273 1 91.69 188 THR A O 1
ATOM 1487 N N . GLY A 1 189 ? -7.227 -0.629 11.039 1 90.69 189 GLY A N 1
ATOM 1488 C CA . GLY A 1 189 ? -7.566 -0.413 9.641 1 90.69 189 GLY A CA 1
ATOM 1489 C C . GLY A 1 189 ? -8.828 0.415 9.461 1 90.69 189 GLY A C 1
ATOM 1490 O O . GLY A 1 189 ? -9.469 0.354 8.406 1 90.69 189 GLY A O 1
ATOM 1491 N N . ALA A 1 190 ? -9.133 1.128 10.492 1 91.06 190 ALA A N 1
ATOM 1492 C CA . ALA A 1 190 ? -10.375 1.897 10.438 1 91.06 190 ALA A CA 1
ATOM 1493 C C . ALA A 1 190 ? -10.148 3.332 10.906 1 91.06 190 ALA A C 1
ATOM 1495 O O . ALA A 1 190 ? -9.219 3.604 11.672 1 91.06 190 ALA A O 1
ATOM 1496 N N . THR A 1 191 ? -10.93 4.227 10.328 1 89.19 191 THR A N 1
ATOM 1497 C CA . THR A 1 191 ? -10.969 5.641 10.688 1 89.19 191 THR A CA 1
ATOM 1498 C C . THR A 1 191 ? -12.398 6.082 10.992 1 89.19 191 THR A C 1
ATOM 1500 O O . THR A 1 191 ? -13.328 5.723 10.273 1 89.19 191 THR A O 1
ATOM 1503 N N . PRO A 1 192 ? -12.523 6.797 12.062 1 80.44 192 PRO A N 1
ATOM 1504 C CA . PRO A 1 192 ? -13.875 7.293 12.328 1 80.44 192 PRO A CA 1
ATOM 1505 C C . PRO A 1 192 ? -14.406 8.18 11.203 1 80.44 192 PRO A C 1
ATOM 1507 O O . PRO A 1 192 ? -13.656 8.977 10.633 1 80.44 192 PRO A O 1
ATOM 1510 N N . GLY A 1 193 ? -15.688 7.98 10.93 1 75.44 193 GLY A N 1
ATOM 1511 C CA . GLY A 1 193 ? -16.312 8.742 9.859 1 75.44 193 GLY A CA 1
ATOM 1512 C C . GLY A 1 193 ? -16.656 10.156 10.266 1 75.44 193 GLY A C 1
ATOM 1513 O O . GLY A 1 193 ? -16.734 11.055 9.422 1 75.44 193 GLY A O 1
ATOM 1514 N N . HIS A 1 194 ? -16.812 10.32 11.516 1 78.06 194 HIS A N 1
ATOM 1515 C CA . HIS A 1 194 ? -17.203 11.641 11.977 1 78.06 194 HIS A CA 1
ATOM 1516 C C . HIS A 1 194 ? -15.984 12.531 12.219 1 78.06 194 HIS A C 1
ATOM 1518 O O . HIS A 1 194 ? -14.977 12.07 12.766 1 78.06 194 HIS A O 1
ATOM 1524 N N . SER A 1 195 ? -16.156 13.789 11.727 1 80.69 195 SER A N 1
ATOM 1525 C CA . SER A 1 195 ? -15.062 14.734 11.938 1 80.69 195 SER A CA 1
ATOM 1526 C C . SER A 1 195 ? -15.273 15.562 13.195 1 80.69 195 SER A C 1
ATOM 1528 O O . SER A 1 195 ? -16.406 15.922 13.523 1 80.69 195 SER A O 1
ATOM 1530 N N . ILE A 1 196 ? -14.273 15.812 13.906 1 83.88 196 ILE A N 1
ATOM 1531 C CA . ILE A 1 196 ? -14.336 16.641 15.109 1 83.88 196 ILE A CA 1
ATOM 1532 C C . ILE A 1 196 ? -14.172 18.109 14.734 1 83.88 196 ILE A C 1
ATOM 1534 O O . ILE A 1 196 ? -14.422 19 15.555 1 83.88 196 ILE A O 1
ATOM 1538 N N . TYR A 1 197 ? -13.766 18.344 13.516 1 86.06 197 TYR A N 1
ATOM 1539 C CA . TYR A 1 197 ? -13.5 19.703 13.062 1 86.06 197 TYR A CA 1
ATOM 1540 C C . TYR A 1 197 ? -14.695 20.281 12.305 1 86.06 197 TYR A C 1
ATOM 1542 O O . TYR A 1 197 ? -14.961 21.469 12.375 1 86.06 197 TYR A O 1
ATOM 1550 N N . TYR A 1 198 ? -15.344 19.344 11.602 1 80.38 198 TYR A N 1
ATOM 1551 C CA . TYR A 1 198 ? -16.344 19.781 10.633 1 80.38 198 TYR A CA 1
ATOM 1552 C C . TYR A 1 198 ? -17.703 19.188 10.945 1 80.38 198 TYR A C 1
ATOM 1554 O O . TYR A 1 198 ? -17.812 18.109 11.516 1 80.38 198 TYR A O 1
ATOM 1562 N N . ASN A 1 199 ? -18.672 19.969 10.602 1 75.44 199 ASN A N 1
ATOM 1563 C CA . ASN A 1 199 ? -20.047 19.484 10.633 1 75.44 199 ASN A CA 1
ATOM 1564 C C . ASN A 1 199 ? -20.531 19.062 9.242 1 75.44 199 ASN A C 1
ATOM 1566 O O . ASN A 1 199 ? -21.188 19.844 8.547 1 75.44 199 ASN A O 1
ATOM 1570 N N . CYS A 1 200 ? -20.219 17.875 8.852 1 71.94 200 CYS A N 1
ATOM 1571 C CA . CYS A 1 200 ? -20.625 17.422 7.527 1 71.94 200 CYS A CA 1
ATOM 1572 C C . CYS A 1 200 ? -22.094 17 7.523 1 71.94 200 CYS A C 1
ATOM 1574 O O . CYS A 1 200 ? -22.531 16.234 8.383 1 71.94 200 CYS A O 1
ATOM 1576 N N . LYS A 1 201 ? -22.781 17.531 6.566 1 74.81 201 LYS A N 1
ATOM 1577 C CA . LYS A 1 201 ? -24.219 17.281 6.469 1 74.81 201 LYS A CA 1
ATOM 1578 C C . LYS A 1 201 ? -24.5 15.945 5.801 1 74.81 201 LYS A C 1
ATOM 1580 O O . LYS A 1 201 ? -25.609 15.422 5.887 1 74.81 201 LYS A O 1
ATOM 1585 N N . TYR A 1 202 ? -23.438 15.352 5.215 1 78.25 202 TYR A N 1
ATOM 1586 C CA . TYR A 1 202 ? -23.641 14.133 4.434 1 78.25 202 TYR A CA 1
ATOM 1587 C C . TYR A 1 202 ? -22.969 12.945 5.109 1 78.25 202 TYR A C 1
ATOM 1589 O O . TYR A 1 202 ? -21.953 13.102 5.785 1 78.25 202 TYR A O 1
ATOM 1597 N N . PRO A 1 203 ? -23.609 11.828 4.91 1 79.31 203 PRO A N 1
ATOM 1598 C CA . PRO A 1 203 ? -22.891 10.633 5.363 1 79.31 203 PRO A CA 1
ATOM 1599 C C . PRO A 1 203 ? -21.562 10.438 4.641 1 79.31 203 PRO A C 1
ATOM 1601 O O . PRO A 1 203 ? -21.469 10.664 3.434 1 79.31 203 PRO A O 1
ATOM 1604 N N . VAL A 1 204 ? -20.594 10.117 5.461 1 84.25 204 VAL A N 1
ATOM 1605 C CA . VAL A 1 204 ? -19.266 9.93 4.883 1 84.25 204 VAL A CA 1
ATOM 1606 C C . VAL A 1 204 ? -18.719 8.562 5.27 1 84.25 204 VAL A C 1
ATOM 1608 O O . VAL A 1 204 ? -18.75 8.18 6.441 1 84.25 204 VAL A O 1
ATOM 1611 N N . ASP A 1 205 ? -18.359 7.793 4.242 1 85.81 205 ASP A N 1
ATOM 1612 C CA . ASP A 1 205 ? -17.609 6.555 4.449 1 85.81 205 ASP A CA 1
ATOM 1613 C C . ASP A 1 205 ? -16.141 6.734 4.109 1 85.81 205 ASP A C 1
ATOM 1615 O O . ASP A 1 205 ? -15.797 7.32 3.078 1 85.81 205 ASP A O 1
ATOM 1619 N N . ILE A 1 206 ? -15.328 6.254 5.039 1 89.75 206 ILE A N 1
ATOM 1620 C CA . ILE A 1 206 ? -13.898 6.398 4.805 1 89.75 206 ILE A CA 1
ATOM 1621 C C . ILE A 1 206 ? -13.25 5.02 4.711 1 89.75 206 ILE A C 1
ATOM 1623 O O . ILE A 1 206 ? -13.266 4.25 5.676 1 89.75 206 ILE A O 1
ATOM 1627 N N . LYS A 1 207 ? -12.734 4.691 3.557 1 89.94 207 LYS A N 1
ATOM 1628 C CA . LYS A 1 207 ? -11.93 3.482 3.393 1 89.94 207 LYS A CA 1
ATOM 1629 C C . LYS A 1 207 ? -10.461 3.744 3.738 1 89.94 207 LYS A C 1
ATOM 1631 O O . LYS A 1 207 ? -9.82 4.594 3.123 1 89.94 207 LYS A O 1
ATOM 1636 N N . THR A 1 208 ? -10 2.992 4.727 1 93.94 208 THR A N 1
ATOM 1637 C CA . THR A 1 208 ? -8.641 3.201 5.215 1 93.94 208 THR A CA 1
ATOM 1638 C C . THR A 1 208 ? -7.695 2.139 4.66 1 93.94 208 THR A C 1
ATOM 1640 O O . THR A 1 208 ? -7.965 0.941 4.773 1 93.94 208 THR A O 1
ATOM 1643 N N . SER A 1 209 ? -6.625 2.609 4.027 1 91.56 209 SER A N 1
ATOM 1644 C CA . SER A 1 209 ? -5.562 1.739 3.533 1 91.56 209 SER A CA 1
ATOM 1645 C C . SER A 1 209 ? -4.219 2.092 4.16 1 91.56 209 SER A C 1
ATOM 1647 O O . SER A 1 209 ? -3.896 3.27 4.324 1 91.56 209 SER A O 1
ATOM 1649 N N . VAL A 1 210 ? -3.516 1.069 4.57 1 93.69 210 VAL A N 1
ATOM 1650 C CA . VAL A 1 210 ? -2.199 1.264 5.168 1 93.69 210 VAL A CA 1
ATOM 1651 C C . VAL A 1 210 ? -1.139 0.558 4.324 1 93.69 210 VAL A C 1
ATOM 1653 O O . VAL A 1 210 ? -1.276 -0.627 4.008 1 93.69 210 VAL A O 1
ATOM 1656 N N . LEU A 1 211 ? -0.197 1.275 3.93 1 91.62 211 LEU A N 1
ATOM 1657 C CA . LEU A 1 211 ? 0.967 0.705 3.262 1 91.62 211 LEU A CA 1
ATOM 1658 C C . LEU A 1 211 ? 2.094 0.447 4.258 1 91.62 211 LEU A C 1
ATOM 1660 O O . LEU A 1 211 ? 2.635 1.386 4.848 1 91.62 211 LEU A O 1
ATOM 1664 N N . VAL A 1 212 ? 2.4 -0.768 4.43 1 92.75 212 VAL A N 1
ATOM 1665 C CA . VAL A 1 212 ? 3.479 -1.189 5.32 1 92.75 212 VAL A CA 1
ATOM 1666 C C . VAL A 1 212 ? 4.691 -1.612 4.492 1 92.75 212 VAL A C 1
ATOM 1668 O O . VAL A 1 212 ? 4.605 -2.531 3.676 1 92.75 212 VAL A O 1
ATOM 1671 N N . VAL A 1 213 ? 5.777 -0.95 4.66 1 90.94 213 VAL A N 1
ATOM 1672 C CA . VAL A 1 213 ? 7.016 -1.24 3.945 1 90.94 213 VAL A CA 1
ATOM 1673 C C . VAL A 1 213 ? 8.07 -1.744 4.926 1 90.94 213 VAL A C 1
ATOM 1675 O O . VAL A 1 213 ? 8.406 -1.058 5.895 1 90.94 213 VAL A O 1
ATOM 1678 N N . ARG A 1 214 ? 8.602 -2.977 4.637 1 91.31 214 ARG A N 1
ATOM 1679 C CA . ARG A 1 214 ? 9.57 -3.613 5.52 1 91.31 214 ARG A CA 1
ATOM 1680 C C . ARG A 1 214 ? 9.117 -3.557 6.973 1 91.31 214 ARG A C 1
ATOM 1682 O O . ARG A 1 214 ? 9.883 -3.168 7.855 1 91.31 214 ARG A O 1
ATOM 1689 N N . GLY A 1 215 ? 7.848 -3.729 7.145 1 90.81 215 GLY A N 1
ATOM 1690 C CA . GLY A 1 215 ? 7.285 -3.871 8.477 1 90.81 215 GLY A CA 1
ATOM 1691 C C . GLY A 1 215 ? 6.918 -2.545 9.117 1 90.81 215 GLY A C 1
ATOM 1692 O O . GLY A 1 215 ? 6.418 -2.51 10.242 1 90.81 215 GLY A O 1
ATOM 1693 N N . ARG A 1 216 ? 7.074 -1.437 8.445 1 91.94 216 ARG A N 1
ATOM 1694 C CA . ARG A 1 216 ? 6.766 -0.116 8.984 1 91.94 216 ARG A CA 1
ATOM 1695 C C . ARG A 1 216 ? 5.672 0.564 8.164 1 91.94 216 ARG A C 1
ATOM 1697 O O . ARG A 1 216 ? 5.734 0.588 6.934 1 91.94 216 ARG A O 1
ATOM 1704 N N . ALA A 1 217 ? 4.668 1.047 8.914 1 93.25 217 ALA A N 1
ATOM 1705 C CA . ALA A 1 217 ? 3.652 1.826 8.211 1 93.25 217 ALA A CA 1
ATOM 1706 C C . ALA A 1 217 ? 4.242 3.117 7.652 1 93.25 217 ALA A C 1
ATOM 1708 O O . ALA A 1 217 ? 4.789 3.934 8.398 1 93.25 217 ALA A O 1
ATOM 1709 N N . GLU A 1 218 ? 4.129 3.326 6.32 1 91.5 218 GLU A N 1
ATOM 1710 C CA . GLU A 1 218 ? 4.766 4.488 5.703 1 91.5 218 GLU A CA 1
ATOM 1711 C C . GLU A 1 218 ? 3.729 5.445 5.129 1 91.5 218 GLU A C 1
ATOM 1713 O O . GLU A 1 218 ? 4.031 6.609 4.859 1 91.5 218 GLU A O 1
ATOM 1718 N N . LEU A 1 219 ? 2.551 4.859 4.922 1 91.75 219 LEU A N 1
ATOM 1719 C CA . LEU A 1 219 ? 1.519 5.672 4.289 1 91.75 219 LEU A CA 1
ATOM 1720 C C . LEU A 1 219 ? 0.127 5.184 4.68 1 91.75 219 LEU A C 1
ATOM 1722 O O . LEU A 1 219 ? -0.115 3.975 4.746 1 91.75 219 LEU A O 1
ATOM 1726 N N . VAL A 1 220 ? -0.73 6.086 4.934 1 93.75 220 VAL A N 1
ATOM 1727 C CA . VAL A 1 220 ? -2.152 5.809 5.109 1 93.75 220 VAL A CA 1
ATOM 1728 C C . VAL A 1 220 ? -2.959 6.574 4.062 1 93.75 220 VAL A C 1
ATOM 1730 O O . VAL A 1 220 ? -2.766 7.777 3.881 1 93.75 220 VAL A O 1
ATOM 1733 N N . ALA A 1 221 ? -3.715 5.887 3.365 1 89.44 221 ALA A N 1
ATOM 1734 C CA . ALA A 1 221 ? -4.629 6.496 2.4 1 89.44 221 ALA A CA 1
ATOM 1735 C C . ALA A 1 221 ? -6.074 6.418 2.891 1 89.44 221 ALA A C 1
ATOM 1737 O O . ALA A 1 221 ? -6.527 5.359 3.34 1 89.44 221 ALA A O 1
ATOM 1738 N N . LEU A 1 222 ? -6.711 7.512 2.803 1 89.56 222 LEU A N 1
ATOM 1739 C CA . LEU A 1 222 ? -8.125 7.582 3.148 1 89.56 222 LEU A CA 1
ATOM 1740 C C . LEU A 1 222 ? -8.977 7.898 1.919 1 89.56 222 LEU A C 1
ATOM 1742 O O . LEU A 1 222 ? -8.781 8.938 1.278 1 89.56 222 LEU A O 1
ATOM 1746 N N . ASP A 1 223 ? -9.805 7.035 1.557 1 85.56 223 ASP A N 1
ATOM 1747 C CA . ASP A 1 223 ? -10.773 7.246 0.488 1 85.56 223 ASP A CA 1
ATOM 1748 C C . ASP A 1 223 ? -12.117 7.711 1.049 1 85.56 223 ASP A C 1
ATOM 1750 O O . ASP A 1 223 ? -12.828 6.934 1.691 1 85.56 223 ASP A O 1
ATOM 1754 N N . TYR A 1 224 ? -12.359 8.922 0.772 1 84 224 TYR A N 1
ATOM 1755 C CA . TYR A 1 224 ? -13.617 9.508 1.233 1 84 224 TYR A CA 1
ATOM 1756 C C . TYR A 1 224 ? -14.727 9.273 0.221 1 84 224 TYR A C 1
ATOM 1758 O O . TYR A 1 224 ? -14.57 9.562 -0.967 1 84 224 TYR A O 1
ATOM 1766 N N . CYS A 1 225 ? -15.805 8.68 0.716 1 83.44 225 CYS A N 1
ATOM 1767 C CA . CYS A 1 225 ? -17 8.5 -0.095 1 83.44 225 CYS A CA 1
ATOM 1768 C C . CYS A 1 225 ? -18.188 9.25 0.504 1 83.44 225 CYS A C 1
ATOM 1770 O O . CYS A 1 225 ? -18.688 8.883 1.564 1 83.44 225 CYS A O 1
ATOM 1772 N N . ILE A 1 226 ? -18.531 10.297 -0.218 1 81.19 226 ILE A N 1
ATOM 1773 C CA . ILE A 1 226 ? -19.609 11.148 0.276 1 81.19 226 ILE A CA 1
ATOM 1774 C C . ILE A 1 226 ? -20.891 10.867 -0.504 1 81.19 226 ILE A C 1
ATOM 1776 O O . ILE A 1 226 ? -20.906 10.93 -1.735 1 81.19 226 ILE A O 1
ATOM 1780 N N . ASP A 1 227 ? -21.922 10.5 0.21 1 81.69 227 ASP A N 1
ATOM 1781 C CA . ASP A 1 227 ? -23.219 10.219 -0.406 1 81.69 227 ASP A CA 1
ATOM 1782 C C . ASP A 1 227 ? -24.078 11.469 -0.465 1 81.69 227 ASP A C 1
ATOM 1784 O O . ASP A 1 227 ? -24.609 11.922 0.557 1 81.69 227 ASP A O 1
ATOM 1788 N N . THR A 1 228 ? -24.25 12 -1.752 1 74.88 228 THR A N 1
ATOM 1789 C CA . THR A 1 228 ? -25.031 13.227 -1.896 1 74.88 228 THR A CA 1
ATOM 1790 C C . THR A 1 228 ? -26.406 12.938 -2.477 1 74.88 228 THR A C 1
ATOM 1792 O O . THR A 1 228 ? -27.047 13.82 -3.045 1 74.88 228 THR A O 1
ATOM 1795 N N . SER A 1 229 ? -26.828 11.703 -2.486 1 70.12 229 SER A N 1
ATOM 1796 C CA . SER A 1 229 ? -28.094 11.32 -3.1 1 70.12 229 SER A CA 1
ATOM 1797 C C . SER A 1 229 ? -29.25 12.133 -2.529 1 70.12 229 SER A C 1
ATOM 1799 O O . SER A 1 229 ? -30.234 12.391 -3.225 1 70.12 229 SER A O 1
ATOM 1801 N N . ASN A 1 230 ? -29.078 12.516 -1.376 1 64.56 230 ASN A N 1
ATOM 1802 C CA . ASN A 1 230 ? -30.219 13.219 -0.79 1 64.56 230 ASN A CA 1
ATOM 1803 C C . ASN A 1 230 ? -30.312 14.648 -1.3 1 64.56 230 ASN A C 1
ATOM 1805 O O . ASN A 1 230 ? -31.281 15.352 -1.006 1 64.56 230 ASN A O 1
ATOM 1809 N N . ASP A 1 231 ? -29.281 15.164 -1.906 1 61.34 231 ASP A N 1
ATOM 1810 C CA . ASP A 1 231 ? -29.328 16.562 -2.307 1 61.34 231 ASP A CA 1
ATOM 1811 C C . ASP A 1 231 ? -29.859 16.703 -3.734 1 61.34 231 ASP A C 1
ATOM 1813 O O . ASP A 1 231 ? -29.812 17.797 -4.312 1 61.34 231 ASP A O 1
ATOM 1817 N N . GLY A 1 232 ? -30.516 15.719 -4.211 1 60.22 232 GLY A N 1
ATOM 1818 C CA . GLY A 1 232 ? -31.094 15.883 -5.535 1 60.22 232 GLY A CA 1
ATOM 1819 C C . GLY A 1 232 ? -30.078 15.82 -6.652 1 60.22 232 GLY A C 1
ATOM 1820 O O . GLY A 1 232 ? -30.406 16.031 -7.82 1 60.22 232 GLY A O 1
ATOM 1821 N N . SER A 1 233 ? -28.875 15.852 -6.324 1 54.5 233 SER A N 1
ATOM 1822 C CA . SER A 1 233 ? -27.859 15.867 -7.375 1 54.5 233 SER A CA 1
ATOM 1823 C C . SER A 1 233 ? -27.734 14.5 -8.047 1 54.5 233 SER A C 1
ATOM 1825 O O . SER A 1 233 ? -27.984 13.469 -7.418 1 54.5 233 SER A O 1
ATOM 1827 N N . LYS A 1 234 ? -27.703 14.492 -9.281 1 58.06 234 LYS A N 1
ATOM 1828 C CA . LYS A 1 234 ? -27.609 13.32 -10.148 1 58.06 234 LYS A CA 1
ATOM 1829 C C . LYS A 1 234 ? -26.406 12.461 -9.789 1 58.06 234 LYS A C 1
ATOM 1831 O O . LYS A 1 234 ? -26.344 11.281 -10.133 1 58.06 234 LYS A O 1
ATOM 1836 N N . GLN A 1 235 ? -25.391 13.273 -9.438 1 60.88 235 GLN A N 1
ATOM 1837 C CA . GLN A 1 235 ? -24.234 12.461 -9.094 1 60.88 235 GLN A CA 1
ATOM 1838 C C . GLN A 1 235 ? -24.328 11.961 -7.648 1 60.88 235 GLN A C 1
ATOM 1840 O O . GLN A 1 235 ? -24.328 12.766 -6.711 1 60.88 235 GLN A O 1
ATOM 1845 N N . GLU A 1 236 ? -24.516 10.742 -7.422 1 64.69 236 GLU A N 1
ATOM 1846 C CA . GLU A 1 236 ? -24.922 10.078 -6.188 1 64.69 236 GLU A CA 1
ATOM 1847 C C . GLU A 1 236 ? -23.719 9.836 -5.27 1 64.69 236 GLU A C 1
ATOM 1849 O O . GLU A 1 236 ? -23.844 9.914 -4.047 1 64.69 236 GLU A O 1
ATOM 1854 N N . LYS A 1 237 ? -22.516 9.68 -5.812 1 72.69 237 LYS A N 1
ATOM 1855 C CA . LYS A 1 237 ? -21.391 9.398 -4.934 1 72.69 237 LYS A CA 1
ATOM 1856 C C . LYS A 1 237 ? -20.141 10.148 -5.391 1 72.69 237 LYS A C 1
ATOM 1858 O O . LYS A 1 237 ? -19.844 10.211 -6.59 1 72.69 237 LYS A O 1
ATOM 1863 N N . SER A 1 238 ? -19.672 11.094 -4.473 1 72.69 238 SER A N 1
ATOM 1864 C CA . SER A 1 238 ? -18.406 11.781 -4.715 1 72.69 238 SER A CA 1
ATOM 1865 C C . SER A 1 238 ? -17.281 11.148 -3.912 1 72.69 238 SER A C 1
ATOM 1867 O O . SER A 1 238 ? -17.469 10.75 -2.762 1 72.69 238 SER A O 1
ATOM 1869 N N . GLU A 1 239 ? -16.156 10.953 -4.602 1 77.31 239 GLU A N 1
ATOM 1870 C CA . GLU A 1 239 ? -15.055 10.281 -3.908 1 77.31 239 GLU A CA 1
ATOM 1871 C C . GLU A 1 239 ? -13.734 11.023 -4.121 1 77.31 239 GLU A C 1
ATOM 1873 O O . GLU A 1 239 ? -13.531 11.656 -5.16 1 77.31 239 GLU A O 1
ATOM 1878 N N . PHE A 1 240 ? -12.961 11.086 -3.057 1 77.38 240 PHE A N 1
ATOM 1879 C CA . PHE A 1 240 ? -11.586 11.562 -3.17 1 77.38 240 PHE A CA 1
ATOM 1880 C C . PHE A 1 240 ? -10.672 10.82 -2.201 1 77.38 240 PHE A C 1
ATOM 1882 O O . PHE A 1 240 ? -11.148 10.211 -1.236 1 77.38 240 PHE A O 1
ATOM 1889 N N . ARG A 1 241 ? -9.391 10.82 -2.527 1 81.12 241 ARG A N 1
ATOM 1890 C CA . ARG A 1 241 ? -8.406 10.133 -1.703 1 81.12 241 ARG A CA 1
ATOM 1891 C C . ARG A 1 241 ? -7.355 11.109 -1.179 1 81.12 241 ARG A C 1
ATOM 1893 O O . ARG A 1 241 ? -6.902 11.992 -1.908 1 81.12 241 ARG A O 1
ATOM 1900 N N . LEU A 1 242 ? -7.062 10.953 0.07 1 84.19 242 LEU A N 1
ATOM 1901 C CA . LEU A 1 242 ? -5.945 11.672 0.676 1 84.19 242 LEU A CA 1
ATOM 1902 C C . LEU A 1 242 ? -4.93 10.703 1.263 1 84.19 242 LEU A C 1
ATOM 1904 O O . LEU A 1 242 ? -5.305 9.68 1.84 1 84.19 242 LEU A O 1
ATOM 1908 N N . CYS A 1 243 ? -3.674 11.047 1.07 1 87.56 243 CYS A N 1
ATOM 1909 C CA . CYS A 1 243 ? -2.594 10.219 1.593 1 87.56 243 CYS A CA 1
ATOM 1910 C C . CYS A 1 243 ? -1.808 10.953 2.668 1 87.56 243 CYS A C 1
ATOM 1912 O O . CYS A 1 243 ? -1.54 12.148 2.535 1 87.56 243 CYS A O 1
ATOM 1914 N N . TYR A 1 244 ? -1.465 10.234 3.732 1 92.81 244 TYR A N 1
ATOM 1915 C CA . TYR A 1 244 ? -0.834 10.844 4.898 1 92.81 244 TYR A CA 1
ATOM 1916 C C . TYR A 1 244 ? 0.338 10.008 5.387 1 92.81 244 TYR A C 1
ATOM 1918 O O . TYR A 1 244 ? 0.35 8.781 5.215 1 92.81 244 TYR A O 1
ATOM 1926 N N . TYR A 1 245 ? 1.339 10.664 5.898 1 94.5 245 TYR A N 1
ATOM 1927 C CA . TYR A 1 245 ? 2.299 9.945 6.73 1 94.5 245 TYR A CA 1
ATOM 1928 C C . TYR A 1 245 ? 1.692 9.594 8.086 1 94.5 245 TYR A C 1
ATOM 1930 O O . TYR A 1 245 ? 1.129 10.461 8.758 1 94.5 245 TYR A O 1
ATOM 1938 N N . PRO A 1 246 ? 1.778 8.391 8.461 1 96.94 246 PRO A N 1
ATOM 1939 C CA . PRO A 1 246 ? 1.127 7.965 9.703 1 96.94 246 PRO A CA 1
ATOM 1940 C C . PRO A 1 246 ? 1.977 8.242 10.938 1 96.94 246 PRO A C 1
ATOM 1942 O O . PRO A 1 246 ? 2.639 7.34 11.461 1 96.94 246 PRO A O 1
ATOM 1945 N N . HIS A 1 247 ? 1.815 9.422 11.469 1 97.81 247 HIS A N 1
ATOM 1946 C CA . HIS A 1 247 ? 2.545 9.797 12.672 1 97.81 247 HIS A CA 1
ATOM 1947 C C . HIS A 1 247 ? 2.076 8.992 13.875 1 97.81 247 HIS A C 1
ATOM 1949 O O . HIS A 1 247 ? 0.938 9.141 14.328 1 97.81 247 HIS A O 1
ATOM 1955 N N . LYS A 1 248 ? 3.012 8.195 14.438 1 97.44 248 LYS A N 1
ATOM 1956 C CA . LYS A 1 248 ? 2.717 7.566 15.719 1 97.44 248 LYS A CA 1
ATOM 1957 C C . LYS A 1 248 ? 2.82 8.578 16.859 1 97.44 248 LYS A C 1
ATOM 1959 O O . LYS A 1 248 ? 3.697 9.445 16.859 1 97.44 248 LYS A O 1
ATOM 1964 N N . LEU A 1 249 ? 1.992 8.367 17.844 1 98.31 249 LEU A N 1
ATOM 1965 C CA . LEU A 1 249 ? 1.899 9.336 18.938 1 98.31 249 LEU A CA 1
ATOM 1966 C C . LEU A 1 249 ? 3.25 9.516 19.625 1 98.31 249 LEU A C 1
ATOM 1968 O O . LEU A 1 249 ? 3.713 10.641 19.797 1 98.31 249 LEU A O 1
ATOM 1972 N N . SER A 1 250 ? 3.9 8.445 20 1 98.31 250 SER A N 1
ATOM 1973 C CA . SER A 1 250 ? 5.145 8.516 20.766 1 98.31 250 SER A CA 1
ATOM 1974 C C . SER A 1 250 ? 6.242 9.203 19.953 1 9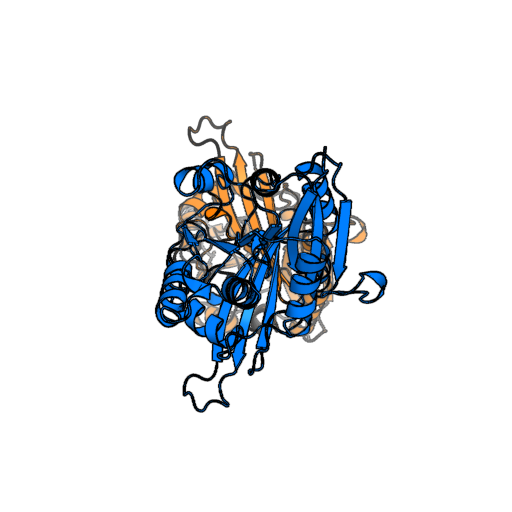8.31 250 SER A C 1
ATOM 1976 O O . SER A 1 250 ? 6.945 10.078 20.469 1 98.31 250 SER A O 1
ATOM 1978 N N . THR A 1 251 ? 6.344 8.789 18.719 1 97.88 251 THR A N 1
ATOM 1979 C CA . THR A 1 251 ? 7.379 9.344 17.859 1 97.88 251 THR A CA 1
ATOM 1980 C C . THR A 1 251 ? 7.129 10.828 17.594 1 97.88 251 THR A C 1
ATOM 1982 O O . THR A 1 251 ? 8.055 11.641 17.656 1 97.88 251 THR A O 1
ATOM 1985 N N . PHE A 1 252 ? 5.867 11.188 17.312 1 98.69 252 PHE A N 1
ATOM 1986 C CA . PHE A 1 252 ? 5.52 12.57 17.047 1 98.69 252 PHE A CA 1
ATOM 1987 C C . PHE A 1 252 ? 5.777 13.453 18.266 1 98.69 252 PHE A C 1
ATOM 1989 O O . PHE A 1 252 ? 6.289 14.562 18.141 1 98.69 252 PHE A O 1
ATOM 1996 N N . THR A 1 253 ? 5.445 12.938 19.406 1 98.81 253 THR A N 1
ATOM 1997 C CA . THR A 1 253 ? 5.68 13.648 20.656 1 98.81 253 THR A CA 1
ATOM 1998 C C . THR A 1 253 ? 7.164 13.938 20.844 1 98.81 253 THR A C 1
ATOM 2000 O O . THR A 1 253 ? 7.543 15.07 21.156 1 98.81 253 THR A O 1
ATOM 2003 N N . SER A 1 254 ? 7.949 12.953 20.578 1 98.62 254 SER A N 1
ATOM 2004 C CA . SER A 1 254 ? 9.391 13.117 20.719 1 98.62 254 SER A CA 1
ATOM 2005 C C . SER A 1 254 ? 9.93 14.141 19.719 1 98.62 254 SER A C 1
ATOM 2007 O O . SER A 1 254 ? 10.797 14.945 20.062 1 98.62 254 SER A O 1
ATOM 2009 N N . MET A 1 255 ? 9.453 14.102 18.516 1 98.69 255 MET A N 1
ATOM 2010 C CA . MET A 1 255 ? 9.898 15.047 17.5 1 98.69 255 MET A CA 1
ATOM 2011 C C . MET A 1 255 ? 9.547 16.484 17.906 1 98.69 255 MET A C 1
ATOM 2013 O O . MET A 1 255 ? 10.344 17.391 17.719 1 98.69 255 MET A O 1
ATOM 2017 N N . LEU A 1 256 ? 8.344 16.641 18.422 1 98.81 256 LEU A N 1
ATOM 2018 C CA . LEU A 1 256 ? 7.922 17.969 18.875 1 98.81 256 LEU A CA 1
ATOM 2019 C C . LEU A 1 256 ? 8.805 18.453 20.016 1 98.81 256 LEU A C 1
ATOM 2021 O O . LEU A 1 256 ? 9.25 19.609 20.016 1 98.81 256 LEU A O 1
ATOM 2025 N N . ASP A 1 257 ? 9.062 17.578 20.984 1 98.75 257 ASP A N 1
ATOM 2026 C CA . ASP A 1 257 ? 9.922 17.953 22.094 1 98.75 257 ASP A CA 1
ATOM 2027 C C . ASP A 1 257 ? 11.305 18.375 21.609 1 98.75 257 ASP A C 1
ATOM 2029 O O . ASP A 1 257 ? 11.836 19.391 22.047 1 98.75 257 ASP A O 1
ATOM 2033 N N . GLU A 1 258 ? 11.812 17.625 20.688 1 98.56 258 GLU A N 1
ATOM 2034 C CA . GLU A 1 258 ? 13.133 17.922 20.141 1 98.56 258 GLU A CA 1
ATOM 2035 C C . GLU A 1 258 ? 13.133 19.266 19.406 1 98.56 258 GLU A C 1
ATOM 2037 O O . GLU A 1 258 ? 14.094 20.031 19.5 1 98.56 258 GLU A O 1
ATOM 2042 N N . ALA A 1 259 ? 12.094 19.516 18.703 1 98.5 259 ALA A N 1
ATOM 2043 C CA . ALA A 1 259 ? 11.984 20.766 17.953 1 98.5 259 ALA A CA 1
ATOM 2044 C C . ALA A 1 259 ? 12.039 21.984 18.875 1 98.5 259 ALA A C 1
ATOM 2046 O O . ALA A 1 259 ? 12.422 23.078 18.453 1 98.5 259 ALA A O 1
ATOM 2047 N N . PHE A 1 260 ? 11.68 21.781 20.156 1 98.44 260 PHE A N 1
ATOM 2048 C CA . PHE A 1 260 ? 11.672 22.859 21.141 1 98.44 260 PHE A CA 1
ATOM 2049 C C . PHE A 1 260 ? 12.82 22.688 22.125 1 98.44 260 PHE A C 1
ATOM 2051 O O . PHE A 1 260 ? 12.734 23.141 23.266 1 98.44 260 PHE A O 1
ATOM 2058 N N . ASP A 1 261 ? 13.805 21.938 21.781 1 97.06 261 ASP A N 1
ATOM 2059 C CA . ASP A 1 261 ? 15.016 21.688 22.562 1 97.06 261 ASP A CA 1
ATOM 2060 C C . ASP A 1 261 ? 14.68 21.031 23.891 1 97.06 261 ASP A C 1
ATOM 2062 O O . ASP A 1 261 ? 15.375 21.25 24.891 1 97.06 261 ASP A O 1
ATOM 2066 N N . ASN A 1 262 ? 13.547 20.359 23.984 1 97.62 262 ASN A N 1
ATOM 2067 C CA . ASN A 1 262 ? 13.078 19.625 25.141 1 97.62 262 ASN A CA 1
ATOM 2068 C C . ASN A 1 262 ? 12.867 20.547 26.344 1 97.62 262 ASN A C 1
ATOM 2070 O O . ASN A 1 262 ? 13.102 20.156 27.484 1 97.62 262 ASN A O 1
ATOM 2074 N N . ARG A 1 263 ? 12.414 21.75 26.031 1 97.38 263 ARG A N 1
ATOM 2075 C CA . ARG A 1 263 ? 12.258 22.734 27.109 1 97.38 263 ARG A CA 1
ATOM 2076 C C . ARG A 1 263 ? 10.828 23.266 27.172 1 97.38 263 ARG A C 1
ATOM 2078 O O . ARG A 1 263 ? 10.422 23.875 28.156 1 97.38 263 ARG A O 1
ATOM 2085 N N . ALA A 1 264 ? 10.062 23.047 26.156 1 98.12 264 ALA A N 1
ATOM 2086 C CA . ALA A 1 264 ? 8.703 23.578 26.094 1 98.12 264 ALA A CA 1
ATOM 2087 C C . ALA A 1 264 ? 7.754 22.766 26.969 1 98.12 264 ALA A C 1
ATOM 2089 O O . ALA A 1 264 ? 7.969 21.562 27.172 1 98.12 264 ALA A O 1
ATOM 2090 N N . ARG A 1 265 ? 6.754 23.422 27.5 1 98.12 265 ARG A N 1
ATOM 2091 C CA . ARG A 1 265 ? 5.633 22.688 28.078 1 98.12 265 ARG A CA 1
ATOM 2092 C C . ARG A 1 265 ? 4.805 22.016 26.984 1 98.12 265 ARG A C 1
ATOM 2094 O O . ARG A 1 265 ? 4.445 22.656 25.984 1 98.12 265 ARG A O 1
ATOM 2101 N N . HIS A 1 266 ? 4.594 20.812 27.188 1 98.44 266 HIS A N 1
ATOM 2102 C CA . HIS A 1 266 ? 3.934 20 26.188 1 98.44 266 HIS A CA 1
ATOM 2103 C C . HIS A 1 266 ? 2.66 19.359 26.734 1 98.44 266 HIS A C 1
ATOM 2105 O O . HIS A 1 266 ? 2.719 18.516 27.625 1 98.44 266 HIS A O 1
ATOM 2111 N N . HIS A 1 267 ? 1.492 19.781 26.234 1 98.31 267 HIS A N 1
ATOM 2112 C CA . HIS A 1 267 ? 0.209 19.188 26.594 1 98.31 267 HIS A CA 1
ATOM 2113 C C . HIS A 1 267 ? -0.45 18.531 25.391 1 98.31 267 HIS A C 1
ATOM 2115 O O . HIS A 1 267 ? -0.464 19.109 24.297 1 98.31 267 HIS A O 1
ATOM 2121 N N . ILE A 1 268 ? -0.923 17.328 25.594 1 98.5 268 ILE A N 1
ATOM 2122 C CA . ILE A 1 268 ? -1.601 16.609 24.516 1 98.5 268 ILE A CA 1
ATOM 2123 C C . ILE A 1 268 ? -3.076 16.422 24.875 1 98.5 268 ILE A C 1
ATOM 2125 O O . ILE A 1 268 ? -3.408 16 25.984 1 98.5 268 ILE A O 1
ATOM 2129 N N . TYR A 1 269 ? -3.957 16.781 23.938 1 98.06 269 TYR A N 1
ATOM 2130 C CA . TYR A 1 269 ? -5.398 16.609 24.062 1 98.06 269 TYR A CA 1
ATOM 2131 C C . TYR A 1 269 ? -5.914 15.562 23.078 1 98.06 269 TYR A C 1
ATOM 2133 O O . TYR A 1 269 ? -5.285 15.32 22.047 1 98.06 269 TYR A O 1
ATOM 2141 N N . GLY A 1 270 ? -7.012 14.891 23.422 1 96.88 270 GLY A N 1
ATOM 2142 C CA . GLY A 1 270 ? -7.77 14.023 22.531 1 96.88 270 GLY A CA 1
ATOM 2143 C C . GLY A 1 270 ? -9.125 14.594 22.172 1 96.88 270 GLY A C 1
ATOM 2144 O O . GLY A 1 270 ? -9.992 14.75 23.031 1 96.88 270 GLY A O 1
ATOM 2145 N N . ASP A 1 271 ? -9.258 14.859 20.922 1 95.25 271 ASP A N 1
ATOM 2146 C CA . ASP A 1 271 ? -10.523 15.422 20.453 1 95.25 271 ASP A CA 1
ATOM 2147 C C . ASP A 1 271 ? -10.906 16.656 21.266 1 95.25 271 ASP A C 1
ATOM 2149 O O . ASP A 1 271 ? -12.047 16.781 21.719 1 95.25 271 ASP A O 1
ATOM 2153 N N . PHE A 1 272 ? -9.992 17.438 21.562 1 95.88 272 PHE A N 1
ATOM 2154 C CA . PHE A 1 272 ? -10.141 18.734 22.219 1 95.88 272 PHE A CA 1
ATOM 2155 C C . PHE A 1 272 ? -10.531 18.562 23.672 1 95.88 272 PHE A C 1
ATOM 2157 O O . PHE A 1 272 ? -11.094 19.484 24.281 1 95.88 272 PHE A O 1
ATOM 2164 N N . GLN A 1 273 ? -10.266 17.359 24.203 1 95.12 273 GLN A N 1
ATOM 2165 C CA . GLN A 1 273 ? -10.453 17.047 25.609 1 95.12 273 GLN A CA 1
ATOM 2166 C C . GLN A 1 273 ? -9.18 16.5 26.234 1 95.12 273 GLN A C 1
ATOM 2168 O O . GLN A 1 273 ? -8.273 16.047 25.516 1 95.12 273 GLN A O 1
ATOM 2173 N N . PRO A 1 274 ? -9.141 16.609 27.562 1 94.44 274 PRO A N 1
ATOM 2174 C CA . PRO A 1 274 ? -8.008 15.922 28.203 1 94.44 274 PRO A CA 1
ATOM 2175 C C . PRO A 1 274 ? -7.922 14.453 27.812 1 94.44 274 PRO A C 1
ATOM 2177 O O . PRO A 1 274 ? -8.945 13.781 27.672 1 94.44 274 PRO A O 1
ATOM 2180 N N . LEU A 1 275 ? -6.738 13.984 27.625 1 93.94 275 LEU A N 1
ATOM 2181 C CA . LEU A 1 275 ? -6.496 12.664 27.062 1 93.94 275 LEU A CA 1
ATOM 2182 C C . LEU A 1 275 ? -7.152 11.586 27.922 1 93.94 275 LEU A C 1
ATOM 2184 O O . LEU A 1 275 ? -7.59 10.555 27.391 1 93.94 275 LEU A O 1
ATOM 2188 N N . ASP A 1 276 ? -7.219 11.734 29.203 1 93 276 ASP A N 1
ATOM 2189 C CA . ASP A 1 276 ? -7.766 10.727 30.109 1 93 276 ASP A CA 1
ATOM 2190 C C . ASP A 1 276 ? -9.273 10.562 29.891 1 93 276 ASP A C 1
ATOM 2192 O O . ASP A 1 276 ? -9.852 9.562 30.312 1 93 276 ASP A O 1
ATOM 2196 N N . LYS A 1 277 ? -9.906 11.461 29.25 1 93.62 277 LYS A N 1
ATOM 2197 C CA . LYS A 1 277 ? -11.352 11.414 29.047 1 93.62 277 LYS A CA 1
ATOM 2198 C C . LYS A 1 277 ? -11.703 10.766 27.703 1 93.62 277 LYS A C 1
ATOM 2200 O O . LYS A 1 277 ? -12.867 10.461 27.453 1 93.62 277 LYS A O 1
ATOM 2205 N N . VAL A 1 278 ? -10.727 10.562 26.859 1 92.81 278 VAL A N 1
ATOM 2206 C CA . VAL A 1 278 ? -10.953 10 25.531 1 92.81 278 VAL A CA 1
ATOM 2207 C C . VAL A 1 278 ? -9.984 8.844 25.281 1 92.81 278 VAL A C 1
ATOM 2209 O O . VAL A 1 278 ? -8.898 9.047 24.734 1 92.81 278 VAL A O 1
ATOM 2212 N N . PRO A 1 279 ? -10.305 7.66 25.594 1 90.56 279 PRO A N 1
ATOM 2213 C CA . PRO A 1 279 ? -9.367 6.535 25.531 1 90.56 279 PRO A CA 1
ATOM 2214 C C . PRO A 1 279 ? -8.805 6.32 24.125 1 90.56 279 PRO A C 1
ATOM 2216 O O . PRO A 1 279 ? -7.609 6.043 23.969 1 90.56 279 PRO A O 1
ATOM 2219 N N . VAL A 1 280 ? -9.648 6.445 23.047 1 92.56 280 VAL A N 1
ATOM 2220 C CA . VAL A 1 280 ? -9.188 6.285 21.672 1 92.56 280 VAL A CA 1
ATOM 2221 C C . VAL A 1 280 ? -9.633 7.484 20.844 1 92.56 280 VAL A C 1
ATOM 2223 O O . VAL A 1 280 ? -10.594 7.391 20.078 1 92.56 280 VAL A O 1
ATOM 2226 N N . PRO A 1 281 ? -8.93 8.539 21.031 1 95.44 281 PRO A N 1
ATOM 2227 C CA . PRO A 1 281 ? -9.344 9.734 20.297 1 95.44 281 PRO A CA 1
ATOM 2228 C C . PRO A 1 281 ? -9.164 9.602 18.797 1 95.44 281 PRO A C 1
ATOM 2230 O O . PRO A 1 281 ? -8.344 8.805 18.344 1 95.44 281 PRO A O 1
ATOM 2233 N N . ALA A 1 282 ? -9.961 10.367 18.062 1 94.75 282 ALA A N 1
ATOM 2234 C CA . ALA A 1 282 ? -9.789 10.461 16.609 1 94.75 282 ALA A CA 1
ATOM 2235 C C . ALA A 1 282 ? -8.555 11.289 16.266 1 94.75 282 ALA A C 1
ATOM 2237 O O . ALA A 1 282 ? -7.855 11 15.289 1 94.75 282 ALA A O 1
ATOM 2238 N N . PHE A 1 283 ? -8.375 12.344 17.094 1 96.81 283 PHE A N 1
ATOM 2239 C CA . PHE A 1 283 ? -7.242 13.242 16.875 1 96.81 283 PHE A CA 1
ATOM 2240 C C . PHE A 1 283 ? -6.465 13.445 18.172 1 96.81 283 PHE A C 1
ATOM 2242 O O . PHE A 1 283 ? -7.051 13.477 19.25 1 96.81 283 PHE A O 1
ATOM 2249 N N . TYR A 1 284 ? -5.188 13.539 18.031 1 97.81 284 TYR A N 1
ATOM 2250 C CA . TYR A 1 284 ? -4.332 14.102 19.062 1 97.81 284 TYR A CA 1
ATOM 2251 C C . TYR A 1 284 ? -3.988 15.555 18.766 1 97.81 284 TYR A C 1
ATOM 2253 O O . TYR A 1 284 ? -3.568 15.875 17.656 1 97.81 284 TYR A O 1
ATOM 2261 N N . ILE A 1 285 ? -4.23 16.453 19.672 1 98.38 285 ILE A N 1
ATOM 2262 C CA . ILE A 1 285 ? -3.848 17.844 19.547 1 98.38 285 ILE A CA 1
ATOM 2263 C C . ILE A 1 285 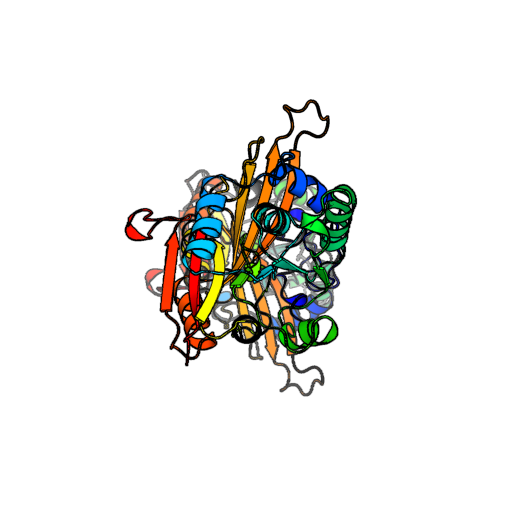? -2.701 18.156 20.5 1 98.38 285 ILE A C 1
ATOM 2265 O O . ILE A 1 285 ? -2.857 18.062 21.719 1 98.38 285 ILE A O 1
ATOM 2269 N N . HIS A 1 286 ? -1.593 18.5 19.953 1 98.88 286 HIS A N 1
ATOM 2270 C CA . HIS A 1 286 ? -0.428 18.891 20.734 1 98.88 286 HIS A CA 1
ATOM 2271 C C . HIS A 1 286 ? -0.37 20.406 20.906 1 98.88 286 HIS A C 1
ATOM 2273 O O . HIS A 1 286 ? -0.471 21.156 19.938 1 98.88 286 HIS A O 1
ATOM 2279 N N . VAL A 1 287 ? -0.255 20.828 22.125 1 98.81 287 VAL A N 1
ATOM 2280 C CA . VAL A 1 287 ? -0.048 22.234 22.453 1 98.81 287 VAL A CA 1
ATOM 2281 C C . VAL A 1 287 ? 1.319 22.422 23.109 1 98.81 287 VAL A C 1
ATOM 2283 O O . VAL A 1 287 ? 1.555 21.938 24.219 1 98.81 287 VAL A O 1
ATOM 2286 N N . MET A 1 288 ? 2.184 23.047 22.359 1 98.75 288 MET A N 1
ATOM 2287 C CA . MET A 1 288 ? 3.52 23.359 22.859 1 98.75 288 MET A CA 1
ATOM 2288 C C . MET A 1 288 ? 3.604 24.812 23.312 1 98.75 288 MET A C 1
ATOM 2290 O O . MET A 1 288 ? 3.15 25.719 22.594 1 98.75 288 MET A O 1
ATOM 2294 N N . GLN A 1 289 ? 4.168 25.031 24.453 1 98.69 289 GLN A N 1
ATOM 2295 C CA . GLN A 1 289 ? 4.453 26.391 24.875 1 98.69 289 GLN A CA 1
ATOM 2296 C C . GLN A 1 289 ? 5.957 26.641 24.984 1 98.69 289 GLN A C 1
ATOM 2298 O O . GLN A 1 289 ? 6.617 26.047 25.859 1 98.69 289 GLN A O 1
ATOM 2303 N N . LYS A 1 290 ? 6.406 27.422 24.125 1 98.06 290 LYS A N 1
ATOM 2304 C CA . LYS A 1 290 ? 7.828 27.75 24.094 1 98.06 290 LYS A CA 1
ATOM 2305 C C . LYS A 1 290 ? 8.258 28.438 25.391 1 98.06 290 LYS A C 1
ATOM 2307 O O . LYS A 1 290 ? 7.492 29.203 25.984 1 98.06 290 LYS A O 1
ATOM 2312 N N . THR A 1 291 ? 9.469 28.188 25.766 1 96.06 291 THR A N 1
ATOM 2313 C CA . THR A 1 291 ? 9.992 28.797 26.984 1 96.06 291 THR A CA 1
ATOM 2314 C C . THR A 1 291 ? 10.086 30.312 26.828 1 96.06 291 THR A C 1
ATOM 2316 O O . THR A 1 291 ? 10.352 30.812 25.734 1 96.06 291 THR A O 1
ATOM 2319 N N . LYS A 1 292 ? 9.883 31.062 27.906 1 91.75 292 LYS A N 1
ATOM 2320 C CA . LYS A 1 292 ? 9.938 32.531 27.891 1 91.75 292 LYS A CA 1
ATOM 2321 C C . LYS A 1 292 ? 11.375 33.031 27.844 1 91.75 292 LYS A C 1
ATOM 2323 O O . LYS A 1 292 ? 11.633 34.156 27.406 1 91.75 292 LYS A O 1
ATOM 2328 N N . ASN A 1 293 ? 12.367 32.188 28.328 1 78.31 293 ASN A N 1
ATOM 2329 C CA . ASN A 1 293 ? 13.766 32.625 28.406 1 78.31 293 ASN A CA 1
ATOM 2330 C C . ASN A 1 293 ? 14.641 31.859 27.406 1 78.31 293 ASN A C 1
ATOM 2332 O O . ASN A 1 293 ? 14.367 30.703 27.078 1 78.31 293 ASN A O 1
ATOM 2336 N N . MET B 1 1 ? 11.188 13.664 -5.449 1 22.48 1 MET B N 1
ATOM 2337 C CA . MET B 1 1 ? 11.688 12.375 -4.977 1 22.48 1 MET B CA 1
ATOM 2338 C C . MET B 1 1 ? 10.648 11.688 -4.094 1 22.48 1 MET B C 1
ATOM 2340 O O . MET B 1 1 ? 10.672 10.461 -3.947 1 22.48 1 MET B O 1
ATOM 2344 N N . ALA B 1 2 ? 9.992 12.516 -3.207 1 26.91 2 ALA B N 1
ATOM 2345 C CA . ALA B 1 2 ? 8.961 11.953 -2.336 1 26.91 2 ALA B CA 1
ATOM 2346 C C . ALA B 1 2 ? 7.805 11.383 -3.15 1 26.91 2 ALA B C 1
ATOM 2348 O O . ALA B 1 2 ? 7.145 10.43 -2.725 1 26.91 2 ALA B O 1
ATOM 2349 N N . ALA B 1 3 ? 7.527 12.016 -4.234 1 29.84 3 ALA B N 1
ATOM 2350 C CA . ALA B 1 3 ? 6.402 11.664 -5.098 1 29.84 3 ALA B CA 1
ATOM 2351 C C . ALA B 1 3 ? 6.52 10.227 -5.598 1 29.84 3 ALA B C 1
ATOM 2353 O O . ALA B 1 3 ? 5.512 9.547 -5.777 1 29.84 3 ALA B O 1
ATOM 2354 N N . ASP B 1 4 ? 7.699 9.82 -5.762 1 31.27 4 ASP B N 1
ATOM 2355 C CA . ASP B 1 4 ? 7.957 8.484 -6.285 1 31.27 4 ASP B CA 1
ATOM 2356 C C . ASP B 1 4 ? 7.566 7.41 -5.27 1 31.27 4 ASP B C 1
ATOM 2358 O O . ASP B 1 4 ? 7.613 6.215 -5.566 1 31.27 4 ASP B O 1
ATOM 2362 N N . GLN B 1 5 ? 7.562 7.812 -4.145 1 33.19 5 GLN B N 1
ATOM 2363 C CA . GLN B 1 5 ? 7.395 6.758 -3.15 1 33.19 5 GLN B CA 1
ATOM 2364 C C . GLN B 1 5 ? 5.953 6.266 -3.105 1 33.19 5 GLN B C 1
ATOM 2366 O O . GLN B 1 5 ? 5.59 5.465 -2.244 1 33.19 5 GLN B O 1
ATOM 2371 N N . VAL B 1 6 ? 5.168 7.07 -3.779 1 32.22 6 VAL B N 1
ATOM 2372 C CA . VAL B 1 6 ? 3.789 6.598 -3.777 1 32.22 6 VAL B CA 1
ATOM 2373 C C . VAL B 1 6 ? 3.723 5.195 -4.375 1 32.22 6 VAL B C 1
ATOM 2375 O O . VAL B 1 6 ? 4.32 4.93 -5.422 1 32.22 6 VAL B O 1
ATOM 2378 N N . PHE B 1 7 ? 3.582 4.371 -3.479 1 35.34 7 PHE B N 1
ATOM 2379 C CA . PHE B 1 7 ? 3.525 2.963 -3.859 1 35.34 7 PHE B CA 1
ATOM 2380 C C . PHE B 1 7 ? 2.775 2.789 -5.176 1 35.34 7 PHE B C 1
ATOM 2382 O O . PHE B 1 7 ? 1.568 3.027 -5.242 1 35.34 7 PHE B O 1
ATOM 2389 N N . HIS B 1 8 ? 3.455 3.486 -6.18 1 33.75 8 HIS B N 1
ATOM 2390 C CA . HIS B 1 8 ? 2.967 3.039 -7.477 1 33.75 8 HIS B CA 1
ATOM 2391 C C . HIS B 1 8 ? 3.105 1.527 -7.629 1 33.75 8 HIS B C 1
ATOM 2393 O O . HIS B 1 8 ? 4.145 0.958 -7.285 1 33.75 8 HIS B O 1
ATOM 2399 N N . SER B 1 9 ? 2.029 0.887 -7.383 1 31.05 9 SER B N 1
ATOM 2400 C CA . SER B 1 9 ? 2.285 -0.528 -7.633 1 31.05 9 SER B CA 1
ATOM 2401 C C . SER B 1 9 ? 3.387 -0.718 -8.672 1 31.05 9 SER B C 1
ATOM 2403 O O . SER B 1 9 ? 4.109 -1.717 -8.641 1 31.05 9 SER B O 1
ATOM 2405 N N . ARG B 1 10 ? 3.002 -0.281 -9.953 1 31.06 10 ARG B N 1
ATOM 2406 C CA . ARG B 1 10 ? 3.924 -0.66 -11.023 1 31.06 10 ARG B CA 1
ATOM 2407 C C . ARG B 1 10 ? 5.102 0.305 -11.094 1 31.06 10 ARG B C 1
ATOM 2409 O O . ARG B 1 10 ? 5 1.452 -10.656 1 31.06 10 ARG B O 1
ATOM 2416 N N . SER B 1 11 ? 6.316 -0.127 -11.43 1 28.08 11 SER B N 1
ATOM 2417 C CA . SER B 1 11 ? 7.438 0.687 -11.891 1 28.08 11 SER B CA 1
ATOM 2418 C C . SER B 1 11 ? 6.949 1.923 -12.641 1 28.08 11 SER B C 1
ATOM 2420 O O . SER B 1 11 ? 5.824 1.947 -13.148 1 28.08 11 SER B O 1
ATOM 2422 N N . LEU B 1 12 ? 7.578 3.201 -12.547 1 28.77 12 LEU B N 1
ATOM 2423 C CA . LEU B 1 12 ? 7.359 4.391 -13.359 1 28.77 12 LEU B CA 1
ATOM 2424 C C . LEU B 1 12 ? 6.652 4.039 -14.664 1 28.77 12 LEU B C 1
ATOM 2426 O O . LEU B 1 12 ? 5.902 4.852 -15.211 1 28.77 12 LEU B O 1
ATOM 2430 N N . GLY B 1 13 ? 7.273 3.277 -15.547 1 25.61 13 GLY B N 1
ATOM 2431 C CA . GLY B 1 13 ? 6.863 3.209 -16.938 1 25.61 13 GLY B CA 1
ATOM 2432 C C . GLY B 1 13 ? 5.434 2.736 -17.125 1 25.61 13 GLY B C 1
ATOM 2433 O O . GLY B 1 13 ? 4.949 2.631 -18.25 1 25.61 13 GLY B O 1
ATOM 2434 N N . ILE B 1 14 ? 4.949 1.601 -16.391 1 27.22 14 ILE B N 1
ATOM 2435 C CA . ILE B 1 14 ? 3.951 0.788 -17.062 1 27.22 14 ILE B CA 1
ATOM 2436 C C . ILE B 1 14 ? 2.57 1.418 -16.906 1 27.22 14 ILE B C 1
ATOM 2438 O O . ILE B 1 14 ? 2.195 1.817 -15.797 1 27.22 14 ILE B O 1
ATOM 2442 N N . PRO B 1 15 ? 1.856 1.78 -17.953 1 26.44 15 PRO B N 1
ATOM 2443 C CA . PRO B 1 15 ? 0.488 2.26 -18.156 1 26.44 15 PRO B CA 1
ATOM 2444 C C . PRO B 1 15 ? -0.51 1.622 -17.203 1 26.44 15 PRO B C 1
ATOM 2446 O O . PRO B 1 15 ? -0.288 0.506 -16.719 1 26.44 15 PRO B O 1
ATOM 2449 N N . SER B 1 16 ? -1.437 2.35 -16.469 1 28.36 16 SER B N 1
ATOM 2450 C CA . SER B 1 16 ? -2.643 1.997 -15.734 1 28.36 16 SER B CA 1
ATOM 2451 C C . SER B 1 16 ? -3.305 0.752 -16.312 1 28.36 16 SER B C 1
ATOM 2453 O O . SER B 1 16 ? -4.438 0.419 -15.961 1 28.36 16 SER B O 1
ATOM 2455 N N . GLU B 1 17 ? -3.049 0.27 -17.516 1 29.31 17 GLU B N 1
ATOM 2456 C CA . GLU B 1 17 ? -3.814 -0.878 -18 1 29.31 17 GLU B CA 1
ATOM 2457 C C . GLU B 1 17 ? -3.797 -2.016 -16.969 1 29.31 17 GLU B C 1
ATOM 2459 O O . GLU B 1 17 ? -2.953 -2.035 -16.078 1 29.31 17 GLU B O 1
ATOM 2464 N N . GLY B 1 18 ? -4.703 -3.121 -17.094 1 31.02 18 GLY B N 1
ATOM 2465 C CA . GLY B 1 18 ? -4.816 -4.414 -16.438 1 31.02 18 GLY B CA 1
ATOM 2466 C C . GLY B 1 18 ? -3.496 -4.93 -15.898 1 31.02 18 GLY B C 1
ATOM 2467 O O . GLY B 1 18 ? -2.43 -4.516 -16.359 1 31.02 18 GLY B O 1
ATOM 2468 N N . VAL B 1 19 ? -3.332 -5.043 -14.555 1 36.25 19 VAL B N 1
ATOM 2469 C CA . VAL B 1 19 ? -2.088 -5.695 -14.148 1 36.25 19 VAL B CA 1
ATOM 2470 C C . VAL B 1 19 ? -1.543 -6.527 -15.312 1 36.25 19 VAL B C 1
ATOM 2472 O O . VAL B 1 19 ? -2.064 -7.602 -15.609 1 36.25 19 VAL B O 1
ATOM 2475 N N . LYS B 1 20 ? -1.444 -6.016 -16.469 1 37.91 20 LYS B N 1
ATOM 2476 C CA . LYS B 1 20 ? -0.717 -6.695 -17.531 1 37.91 20 LYS B CA 1
ATOM 2477 C C . LYS B 1 20 ? 0.523 -7.402 -17 1 37.91 20 LYS B C 1
ATOM 2479 O O . LYS B 1 20 ? 0.981 -7.102 -15.891 1 37.91 20 LYS B O 1
ATOM 2484 N N . ASP B 1 21 ? 0.932 -8.18 -17.781 1 46.88 21 ASP B N 1
ATOM 2485 C CA . ASP B 1 21 ? 2.145 -8.992 -17.703 1 46.88 21 ASP B CA 1
ATOM 2486 C C . ASP B 1 21 ? 3.25 -8.242 -16.953 1 46.88 21 ASP B C 1
ATOM 2488 O O . ASP B 1 21 ? 3.859 -7.32 -17.5 1 46.88 21 ASP B O 1
ATOM 2492 N N . GLN B 1 22 ? 3.021 -8.32 -15.461 1 53.19 22 GLN B N 1
ATOM 2493 C CA . GLN B 1 22 ? 4.059 -7.703 -14.648 1 53.19 22 GLN B CA 1
ATOM 2494 C C . GLN B 1 22 ? 5.438 -7.891 -15.266 1 53.19 22 GLN B C 1
ATOM 2496 O O . GLN B 1 22 ? 6.355 -7.109 -15.008 1 53.19 22 GLN B O 1
ATOM 2501 N N . TYR B 1 23 ? 5.387 -8.883 -16.125 1 49.88 23 TYR B N 1
ATOM 2502 C CA . TYR B 1 23 ? 6.656 -9.195 -16.766 1 49.88 23 TYR B CA 1
ATOM 2503 C C . TYR B 1 23 ? 6.75 -8.531 -18.141 1 49.88 23 TYR B C 1
ATOM 2505 O O . TYR B 1 23 ? 7.734 -8.711 -18.859 1 49.88 23 TYR B O 1
ATOM 2513 N N . ALA B 1 24 ? 5.648 -7.82 -18.453 1 48.03 24 ALA B N 1
ATOM 2514 C CA . ALA B 1 24 ? 5.594 -7.262 -19.797 1 48.03 24 ALA B CA 1
ATOM 2515 C C . ALA B 1 24 ? 6.594 -6.121 -19.953 1 48.03 24 ALA B C 1
ATOM 2517 O O . ALA B 1 24 ? 6.988 -5.785 -21.078 1 48.03 24 ALA B O 1
ATOM 2518 N N . ASP B 1 25 ? 6.973 -5.555 -18.766 1 53.34 25 ASP B N 1
ATOM 2519 C CA . ASP B 1 25 ? 8.008 -4.535 -18.922 1 53.34 25 ASP B CA 1
ATOM 2520 C C . ASP B 1 25 ? 9.359 -5.164 -19.25 1 53.34 25 ASP B C 1
ATOM 2522 O O . ASP B 1 25 ? 9.828 -6.047 -18.531 1 53.34 25 ASP B O 1
ATOM 2526 N N . GLY B 1 26 ? 9.711 -5.164 -20.531 1 55.28 26 GLY B N 1
ATOM 2527 C CA . GLY B 1 26 ? 10.953 -5.715 -21.047 1 55.28 26 GLY B CA 1
ATOM 2528 C C . GLY B 1 26 ? 12.086 -5.664 -20.047 1 55.28 26 GLY B C 1
ATOM 2529 O O . GLY B 1 26 ? 12.859 -6.617 -19.906 1 55.28 26 GLY B O 1
ATOM 2530 N N . LYS B 1 27 ? 12.109 -4.578 -19.266 1 60.19 27 LYS B N 1
ATOM 2531 C CA . LYS B 1 27 ? 13.172 -4.465 -18.266 1 60.19 27 LYS B CA 1
ATOM 2532 C C . LYS B 1 27 ? 12.969 -5.469 -17.125 1 60.19 27 LYS B C 1
ATOM 2534 O O . LYS B 1 27 ? 13.93 -6.086 -16.672 1 60.19 27 LYS B O 1
ATOM 2539 N N . ALA B 1 28 ? 11.734 -5.703 -16.781 1 63.16 28 ALA B N 1
ATOM 2540 C CA . ALA B 1 28 ? 11.438 -6.68 -15.734 1 63.16 28 ALA B CA 1
ATOM 2541 C C . ALA B 1 28 ? 11.75 -8.102 -16.203 1 63.16 28 ALA B C 1
ATOM 2543 O O . ALA B 1 28 ? 12.297 -8.898 -15.445 1 63.16 28 ALA B O 1
ATOM 2544 N N . ALA B 1 29 ? 11.516 -8.273 -17.406 1 63.09 29 ALA B N 1
ATOM 2545 C CA . ALA B 1 29 ? 11.758 -9.609 -17.938 1 63.09 29 ALA B CA 1
ATOM 2546 C C . ALA B 1 29 ? 13.25 -9.93 -17.953 1 63.09 29 ALA B C 1
ATOM 2548 O O . ALA B 1 29 ? 13.656 -11.047 -17.609 1 63.09 29 ALA B O 1
ATOM 2549 N N . LYS B 1 30 ? 14.047 -8.906 -18.344 1 66.81 30 LYS B N 1
ATOM 2550 C CA . LYS B 1 30 ? 15.492 -9.102 -18.406 1 66.81 30 LYS B CA 1
ATOM 2551 C C . LYS B 1 30 ? 16.078 -9.328 -17.016 1 66.81 30 LYS B C 1
ATOM 2553 O O . LYS B 1 30 ? 16.922 -10.203 -16.828 1 66.81 30 LYS B O 1
ATOM 2558 N N . THR B 1 31 ? 15.641 -8.531 -16.125 1 71.88 31 THR B N 1
ATOM 2559 C CA . THR B 1 31 ? 16.109 -8.656 -14.75 1 71.88 31 THR B CA 1
ATOM 2560 C C . THR B 1 31 ? 15.633 -9.969 -14.125 1 71.88 31 THR B C 1
ATOM 2562 O O . THR B 1 31 ? 16.375 -10.617 -13.391 1 71.88 31 THR B O 1
ATOM 2565 N N . TRP B 1 32 ? 14.453 -10.305 -14.5 1 69.88 32 TRP B N 1
ATOM 2566 C CA . TRP B 1 32 ? 13.922 -11.578 -14.039 1 69.88 32 TRP B CA 1
ATOM 2567 C C . TRP B 1 32 ? 14.797 -12.742 -14.5 1 69.88 32 TRP B C 1
ATOM 2569 O O . TRP B 1 32 ? 15.094 -13.648 -13.719 1 69.88 32 TRP B O 1
ATOM 2579 N N . ASN B 1 33 ? 15.203 -12.633 -15.703 1 69.94 33 ASN B N 1
ATOM 2580 C CA . ASN B 1 33 ? 16.062 -13.68 -16.25 1 69.94 33 ASN B CA 1
ATOM 2581 C C . ASN B 1 33 ? 17.344 -13.82 -15.438 1 69.94 33 ASN B C 1
ATOM 2583 O O . ASN B 1 33 ? 17.844 -14.938 -15.258 1 69.94 33 ASN B O 1
ATOM 2587 N N . LYS B 1 34 ? 17.797 -12.68 -14.953 1 71 34 LYS B N 1
ATOM 2588 C CA . LYS B 1 34 ? 19 -12.711 -14.117 1 71 34 LYS B CA 1
ATOM 2589 C C . LYS B 1 34 ? 18.703 -13.367 -12.766 1 71 34 LYS B C 1
ATOM 2591 O O . LYS B 1 34 ? 19.547 -14.07 -12.219 1 71 34 LYS B O 1
ATOM 2596 N N . PHE B 1 35 ? 17.594 -13.164 -12.359 1 72.5 35 PHE B N 1
ATOM 2597 C CA . PHE B 1 35 ? 17.188 -13.727 -11.078 1 72.5 35 PHE B CA 1
ATOM 2598 C C . PHE B 1 35 ? 17 -15.234 -11.188 1 72.5 35 PHE B C 1
ATOM 2600 O O . PHE B 1 35 ? 17.438 -15.992 -10.312 1 72.5 35 PHE B O 1
ATOM 2607 N N . ILE B 1 36 ? 16.328 -15.633 -12.203 1 67.44 36 ILE B N 1
ATOM 2608 C CA . ILE B 1 36 ? 16.031 -17.047 -12.352 1 67.44 36 ILE B CA 1
ATOM 2609 C C . ILE B 1 36 ? 17.281 -17.797 -12.805 1 67.44 36 ILE B C 1
ATOM 2611 O O . ILE B 1 36 ? 17.359 -19.031 -12.656 1 67.44 36 ILE B O 1
ATOM 2615 N N . GLY B 1 37 ? 18.5 -17.031 -12.984 1 60.91 37 GLY B N 1
ATOM 2616 C CA . GLY B 1 37 ? 19.781 -17.625 -13.359 1 60.91 37 GLY B CA 1
ATOM 2617 C C . GLY B 1 37 ? 19.812 -18.094 -14.797 1 60.91 37 GLY B C 1
ATOM 2618 O O . GLY B 1 37 ? 18.781 -18.25 -15.438 1 60.91 37 GLY B O 1
ATOM 2619 N N . ASP B 1 38 ? 21.031 -17.875 -15.328 1 53.28 38 ASP B N 1
ATOM 2620 C CA . ASP B 1 38 ? 21.312 -18.312 -16.688 1 53.28 38 ASP B CA 1
ATOM 2621 C C . ASP B 1 38 ? 21.031 -19.797 -16.859 1 53.28 38 ASP B C 1
ATOM 2623 O O . ASP B 1 38 ? 20.75 -20.25 -17.984 1 53.28 38 ASP B O 1
ATOM 2627 N N . SER B 1 39 ? 21.516 -20.516 -15.766 1 51.84 39 SER B N 1
ATOM 2628 C CA . SER B 1 39 ? 21.641 -21.938 -16.062 1 51.84 39 SER B CA 1
ATOM 2629 C C . SER B 1 39 ? 20.266 -22.594 -16.156 1 51.84 39 SER B C 1
ATOM 2631 O O . SER B 1 39 ? 20.156 -23.719 -16.656 1 51.84 39 SER B O 1
ATOM 2633 N N . ASN B 1 40 ? 19.172 -21.797 -16.344 1 59.81 40 ASN B N 1
ATOM 2634 C CA . ASN B 1 40 ? 17.891 -22.422 -16.609 1 59.81 40 ASN B CA 1
ATOM 2635 C C . ASN B 1 40 ? 17.688 -23.672 -15.766 1 59.81 40 ASN B C 1
ATOM 2637 O O . ASN B 1 40 ? 17.203 -24.688 -16.266 1 59.81 40 ASN B O 1
ATOM 2641 N N . GLN B 1 41 ? 18.5 -23.781 -14.508 1 68.31 41 GLN B N 1
ATOM 2642 C CA . GLN B 1 41 ? 18.344 -25.031 -13.758 1 68.31 41 GLN B CA 1
ATOM 2643 C C . GLN B 1 41 ? 17.688 -24.766 -12.406 1 68.31 41 GLN B C 1
ATOM 2645 O O . GLN B 1 41 ? 18.016 -23.797 -11.719 1 68.31 41 GLN B O 1
ATOM 2650 N N . ARG B 1 42 ? 16.672 -25.578 -12.164 1 80.94 42 ARG B N 1
ATOM 2651 C CA . ARG B 1 42 ? 16.016 -25.594 -10.859 1 80.94 42 ARG B CA 1
ATOM 2652 C C . ARG B 1 42 ? 16.891 -26.281 -9.82 1 80.94 42 ARG B C 1
ATOM 2654 O O . ARG B 1 42 ? 17.859 -26.969 -10.172 1 80.94 42 ARG B O 1
ATOM 2661 N N . THR B 1 43 ? 16.641 -25.984 -8.617 1 83.56 43 THR B N 1
ATOM 2662 C CA . THR B 1 43 ? 17.375 -26.641 -7.551 1 83.56 43 THR B CA 1
ATOM 2663 C C . THR B 1 43 ? 17.125 -28.156 -7.574 1 83.56 43 THR B C 1
ATOM 2665 O O . THR B 1 43 ? 16.031 -28.594 -7.949 1 83.56 43 THR B O 1
ATOM 2668 N N . GLN B 1 44 ? 18.109 -28.859 -7.168 1 89.44 44 GLN B N 1
ATOM 2669 C CA . GLN B 1 44 ? 18 -30.312 -7.133 1 89.44 44 GLN B CA 1
ATOM 2670 C C . GLN B 1 44 ? 16.891 -30.75 -6.168 1 89.44 44 GLN B C 1
ATOM 2672 O O . GLN B 1 44 ? 16.172 -31.703 -6.434 1 89.44 44 GLN B O 1
ATOM 2677 N N . ASN B 1 45 ? 16.766 -30.062 -5.102 1 89.81 45 ASN B N 1
ATOM 2678 C CA . ASN B 1 45 ? 15.742 -30.391 -4.125 1 89.81 45 ASN B CA 1
ATOM 2679 C C . ASN B 1 45 ? 14.344 -30.266 -4.723 1 89.81 45 ASN B C 1
ATOM 2681 O O . ASN B 1 45 ? 13.492 -31.125 -4.504 1 89.81 45 ASN B O 1
ATOM 2685 N N . TYR B 1 46 ? 14.195 -29.266 -5.414 1 94.38 46 TYR B N 1
ATOM 2686 C CA . TYR B 1 46 ? 12.914 -29.078 -6.082 1 94.38 46 TYR B CA 1
ATOM 2687 C C . TYR B 1 46 ? 12.664 -30.156 -7.117 1 94.38 46 TYR B C 1
ATOM 2689 O O . TYR B 1 46 ? 11.586 -30.75 -7.148 1 94.38 46 TYR B O 1
ATOM 2697 N N . LYS B 1 47 ? 13.68 -30.406 -7.895 1 94.62 47 LYS B N 1
ATOM 2698 C CA . LYS B 1 47 ? 13.562 -31.438 -8.922 1 94.62 47 LYS B CA 1
ATOM 2699 C C . LYS B 1 47 ? 13.211 -32.781 -8.312 1 94.62 47 LYS B C 1
ATOM 2701 O O . LYS B 1 47 ? 12.273 -33.469 -8.758 1 94.62 47 LYS B O 1
ATOM 2706 N N . ASP B 1 48 ? 13.93 -33.156 -7.297 1 95.69 48 ASP B N 1
ATOM 2707 C CA . ASP B 1 48 ? 13.711 -34.438 -6.637 1 95.69 48 ASP B CA 1
ATOM 2708 C C . ASP B 1 48 ? 12.297 -34.5 -6.059 1 95.69 48 ASP B C 1
ATOM 2710 O O . ASP B 1 48 ? 11.648 -35.562 -6.145 1 95.69 48 ASP B O 1
ATOM 2714 N N . PHE B 1 49 ? 11.906 -33.5 -5.508 1 96.94 49 PHE B N 1
ATOM 2715 C CA . PHE B 1 49 ? 10.586 -33.438 -4.887 1 96.94 49 PHE B CA 1
ATOM 2716 C C . PHE B 1 49 ? 9.484 -33.656 -5.922 1 96.94 49 PHE B C 1
ATOM 2718 O O . PHE B 1 49 ? 8.656 -34.562 -5.773 1 96.94 49 PHE B O 1
ATOM 2725 N N . LEU B 1 50 ? 9.523 -32.844 -6.98 1 97.81 50 LEU B N 1
ATOM 2726 C CA . LEU B 1 50 ? 8.461 -32.875 -7.977 1 97.81 50 LEU B CA 1
ATOM 2727 C C . LEU B 1 50 ? 8.484 -34.156 -8.773 1 97.81 50 LEU B C 1
ATOM 2729 O O . LEU B 1 50 ? 7.48 -34.875 -8.828 1 97.81 50 LEU B O 1
ATOM 2733 N N . ILE B 1 51 ? 9.656 -34.531 -9.289 1 97.75 51 ILE B N 1
ATOM 2734 C CA . ILE B 1 51 ? 9.797 -35.719 -10.125 1 97.75 51 ILE B CA 1
ATOM 2735 C C . ILE B 1 51 ? 9.523 -36.969 -9.289 1 97.75 51 ILE B C 1
ATOM 2737 O O . ILE B 1 51 ? 8.859 -37.906 -9.75 1 97.75 51 ILE B O 1
ATOM 2741 N N . GLY B 1 52 ? 10.039 -36.938 -8.094 1 97.75 52 GLY B N 1
ATOM 2742 C CA . GLY B 1 52 ? 9.82 -38.062 -7.215 1 97.75 52 GLY B CA 1
ATOM 2743 C C . GLY B 1 52 ? 8.352 -38.375 -6.969 1 97.75 52 GLY B C 1
ATOM 2744 O O . GLY B 1 52 ? 7.906 -39.5 -7.102 1 97.75 52 GLY B O 1
ATOM 2745 N N . LEU B 1 53 ? 7.602 -37.375 -6.641 1 98.12 53 LEU B N 1
ATOM 2746 C CA . LEU B 1 53 ? 6.184 -37.562 -6.344 1 98.12 53 LEU B CA 1
ATOM 2747 C C . LEU B 1 53 ? 5.414 -37.969 -7.598 1 98.12 53 LEU B C 1
ATOM 2749 O O . LEU B 1 53 ? 4.523 -38.812 -7.535 1 98.12 53 LEU B O 1
ATOM 2753 N N . LEU B 1 54 ? 5.75 -37.375 -8.734 1 98.62 54 LEU B N 1
ATOM 2754 C CA . LEU B 1 54 ? 5.078 -37.719 -9.984 1 98.62 54 LEU B CA 1
ATOM 2755 C C . LEU B 1 54 ? 5.312 -39.156 -10.359 1 98.62 54 LEU B C 1
ATOM 2757 O O . LEU B 1 54 ? 4.363 -39.906 -10.664 1 98.62 54 LEU B O 1
ATOM 2761 N N . LYS B 1 55 ? 6.52 -39.562 -10.266 1 98.31 55 LYS B N 1
ATOM 2762 C CA . LYS B 1 55 ? 6.867 -40.938 -10.633 1 98.31 55 LYS B CA 1
ATOM 2763 C C . LYS B 1 55 ? 6.273 -41.938 -9.648 1 98.31 55 LYS B C 1
ATOM 2765 O O . LYS B 1 55 ? 5.746 -42.969 -10.047 1 98.31 55 LYS B O 1
ATOM 2770 N N . ASN B 1 56 ? 6.371 -41.625 -8.375 1 97.75 56 ASN B N 1
ATOM 2771 C CA . ASN B 1 56 ? 5.855 -42.5 -7.336 1 97.75 56 ASN B CA 1
ATOM 2772 C C . ASN B 1 56 ? 4.348 -42.719 -7.473 1 97.75 56 ASN B C 1
ATOM 2774 O O . ASN B 1 56 ? 3.814 -43.719 -7.008 1 97.75 56 ASN B O 1
ATOM 2778 N N . ASN B 1 57 ? 3.699 -41.812 -8.172 1 97.69 57 ASN B N 1
ATOM 2779 C CA . ASN B 1 57 ? 2.254 -41.938 -8.32 1 97.69 57 ASN B CA 1
ATOM 2780 C C . ASN B 1 57 ? 1.873 -42.312 -9.75 1 97.69 57 ASN B C 1
ATOM 2782 O O . ASN B 1 57 ? 0.703 -42.25 -10.125 1 97.69 57 ASN B O 1
ATOM 2786 N N . GLY B 1 58 ? 2.891 -42.625 -10.578 1 97.75 58 GLY B N 1
ATOM 2787 C CA . GLY B 1 58 ? 2.66 -43.156 -11.906 1 97.75 58 GLY B CA 1
ATOM 2788 C C . GLY B 1 58 ? 2.18 -42.125 -12.906 1 97.75 58 GLY B C 1
ATOM 2789 O O . GLY B 1 58 ? 1.521 -42.469 -13.891 1 97.75 58 GLY B O 1
ATOM 2790 N N . CYS B 1 59 ? 2.441 -40.906 -12.641 1 98.5 59 CYS B N 1
ATOM 2791 C CA . CYS B 1 59 ? 2.016 -39.844 -13.555 1 98.5 59 CYS B CA 1
ATOM 2792 C C . CYS B 1 59 ? 2.803 -39.906 -14.859 1 98.5 59 CYS B C 1
ATOM 2794 O O . CYS B 1 59 ? 4.012 -40.156 -14.852 1 98.5 59 CYS B O 1
ATOM 2796 N N . LYS B 1 60 ? 2.078 -39.719 -15.93 1 98.44 60 LYS B N 1
ATOM 2797 C CA . LYS B 1 60 ? 2.713 -39.719 -17.25 1 98.44 60 LYS B CA 1
ATOM 2798 C C . LYS B 1 60 ? 2.473 -38.375 -17.969 1 98.44 60 LYS B C 1
ATOM 2800 O O . LYS B 1 60 ? 3.369 -37.875 -18.641 1 98.44 60 LYS B O 1
ATOM 2805 N N . THR B 1 61 ? 1.272 -37.875 -17.859 1 98.69 61 THR B N 1
ATOM 2806 C CA . THR B 1 61 ? 0.902 -36.625 -18.516 1 98.69 61 THR B CA 1
ATOM 2807 C C . THR B 1 61 ? 0.795 -35.5 -17.484 1 98.69 61 THR B C 1
ATOM 2809 O O . THR B 1 61 ? 0.204 -35.656 -16.422 1 98.69 61 THR B O 1
ATOM 2812 N N . VAL B 1 62 ? 1.438 -34.375 -17.781 1 98.88 62 VAL B N 1
ATOM 2813 C CA . VAL B 1 62 ? 1.468 -33.25 -16.844 1 98.88 62 VAL B CA 1
ATOM 2814 C C . VAL B 1 62 ? 1.042 -31.969 -17.562 1 98.88 62 VAL B C 1
ATOM 2816 O O . VAL B 1 62 ? 1.509 -31.688 -18.672 1 98.88 62 VAL B O 1
ATOM 2819 N N . LEU B 1 63 ? 0.093 -31.281 -17 1 98.88 63 LEU B N 1
ATOM 2820 C CA . LEU B 1 63 ? -0.237 -29.938 -17.406 1 98.88 63 LEU B CA 1
ATOM 2821 C C . LEU B 1 63 ? 0.533 -28.906 -16.594 1 98.88 63 LEU B C 1
ATOM 2823 O O . LEU B 1 63 ? 0.354 -28.812 -15.375 1 98.88 63 LEU B O 1
ATOM 2827 N N . ASP B 1 64 ? 1.432 -28.203 -17.172 1 98.75 64 ASP B N 1
ATOM 2828 C CA . ASP B 1 64 ? 2.07 -27.031 -16.578 1 98.75 64 ASP B CA 1
ATOM 2829 C C . ASP B 1 64 ? 1.228 -25.766 -16.797 1 98.75 64 ASP B C 1
ATOM 2831 O O . ASP B 1 64 ? 1.307 -25.141 -17.859 1 98.75 64 ASP B O 1
ATOM 2835 N N . ALA B 1 65 ? 0.474 -25.375 -15.797 1 98.44 65 ALA B N 1
ATOM 2836 C CA . ALA B 1 65 ? -0.586 -24.391 -15.961 1 98.44 65 ALA B CA 1
ATOM 2837 C C . ALA B 1 65 ? -0.045 -22.969 -15.789 1 98.44 65 ALA B C 1
ATOM 2839 O O . ALA B 1 65 ? -0.781 -22 -15.945 1 98.44 65 ALA B O 1
ATOM 2840 N N . ALA B 1 66 ? 1.151 -22.812 -15.445 1 96.38 66 ALA B N 1
ATOM 2841 C CA . ALA B 1 66 ? 1.893 -21.562 -15.352 1 96.38 66 ALA B CA 1
ATOM 2842 C C . ALA B 1 66 ? 3.33 -21.734 -15.836 1 96.38 66 ALA B C 1
ATOM 2844 O O . ALA B 1 66 ? 4.277 -21.562 -15.062 1 96.38 66 ALA B O 1
ATOM 2845 N N . CYS B 1 67 ? 3.447 -21.922 -17.062 1 94.81 67 CYS B N 1
ATOM 2846 C CA . CYS B 1 67 ? 4.715 -22.469 -17.547 1 94.81 67 CYS B CA 1
ATOM 2847 C C . CYS B 1 67 ? 5.766 -21.375 -17.672 1 94.81 67 CYS B C 1
ATOM 2849 O O . CYS B 1 67 ? 6.961 -21.656 -17.734 1 94.81 67 CYS B O 1
ATOM 2851 N N . GLY B 1 68 ? 5.359 -20.094 -17.797 1 89.62 68 GLY B N 1
ATOM 2852 C CA . GLY B 1 68 ? 6.336 -19.016 -17.984 1 89.62 68 GLY B CA 1
ATOM 2853 C C . GLY B 1 68 ? 7.246 -19.25 -19.172 1 89.62 68 GLY B C 1
ATOM 2854 O O . GLY B 1 68 ? 6.77 -19.469 -20.297 1 89.62 68 GLY B O 1
ATOM 2855 N N . THR B 1 69 ? 8.516 -19.281 -18.953 1 85.94 69 THR B N 1
ATOM 2856 C CA . THR B 1 69 ? 9.469 -19.453 -20.047 1 85.94 69 THR B CA 1
ATOM 2857 C C . THR B 1 69 ? 9.711 -20.938 -20.328 1 85.94 69 THR B C 1
ATOM 2859 O O . THR B 1 69 ? 10.508 -21.281 -21.203 1 85.94 69 THR B O 1
ATOM 2862 N N . GLY B 1 70 ? 9.148 -21.797 -19.562 1 91.94 70 GLY B N 1
ATOM 2863 C CA . GLY B 1 70 ? 9.164 -23.203 -19.875 1 91.94 70 GLY B CA 1
ATOM 2864 C C . GLY B 1 70 ? 10.203 -23.984 -19.109 1 91.94 70 GLY B C 1
ATOM 2865 O O . GLY B 1 70 ? 10.484 -25.156 -19.422 1 91.94 70 GLY B O 1
ATOM 2866 N N . ILE B 1 71 ? 10.711 -23.469 -18.062 1 89.81 71 ILE B N 1
ATOM 2867 C CA . ILE B 1 71 ? 11.82 -24.109 -17.344 1 89.81 71 ILE B CA 1
ATOM 2868 C C . ILE B 1 71 ? 11.344 -25.391 -16.688 1 89.81 71 ILE B C 1
ATOM 2870 O O . ILE B 1 71 ? 11.953 -26.453 -16.859 1 89.81 71 ILE B O 1
ATOM 2874 N N . ASP B 1 72 ? 10.273 -25.328 -15.961 1 94.69 72 ASP B N 1
ATOM 2875 C CA . ASP B 1 72 ? 9.742 -26.531 -15.328 1 94.69 72 ASP B CA 1
ATOM 2876 C C . ASP B 1 72 ? 9.266 -27.531 -16.375 1 94.69 72 ASP B C 1
ATOM 2878 O O . ASP B 1 72 ? 9.445 -28.75 -16.203 1 94.69 72 ASP B O 1
ATOM 2882 N N . SER B 1 73 ? 8.688 -27.047 -17.422 1 96.62 73 SER B N 1
ATOM 2883 C CA . SER B 1 73 ? 8.227 -27.906 -18.516 1 96.62 73 SER B CA 1
ATOM 2884 C C . SER B 1 73 ? 9.375 -28.703 -19.109 1 96.62 73 SER B C 1
ATOM 2886 O O . SER B 1 73 ? 9.266 -29.922 -19.281 1 96.62 73 SER B O 1
ATOM 2888 N N . MET B 1 74 ? 10.43 -28.031 -19.359 1 95.44 74 MET B N 1
ATOM 2889 C CA . MET B 1 74 ? 11.578 -28.703 -19.953 1 95.44 74 MET B CA 1
ATOM 2890 C C . MET B 1 74 ? 12.156 -29.734 -18.984 1 95.44 74 MET B C 1
ATOM 2892 O O . MET B 1 74 ? 12.562 -30.828 -19.406 1 95.44 74 MET B O 1
ATOM 2896 N N . MET B 1 75 ? 12.203 -29.375 -17.75 1 94.69 75 MET B N 1
ATOM 2897 C CA . MET B 1 75 ? 12.641 -30.328 -16.734 1 94.69 75 MET B CA 1
ATOM 2898 C C . MET B 1 75 ? 11.789 -31.594 -16.766 1 94.69 75 MET B C 1
ATOM 2900 O O . MET B 1 75 ? 12.328 -32.688 -16.75 1 94.69 75 MET B O 1
ATOM 2904 N N . LEU B 1 76 ? 10.555 -31.469 -16.938 1 97.56 76 LEU B N 1
ATOM 2905 C CA . LEU B 1 76 ? 9.633 -32.594 -16.969 1 97.56 76 LEU B CA 1
ATOM 2906 C C . LEU B 1 76 ? 9.773 -33.375 -18.266 1 97.56 76 LEU B C 1
ATOM 2908 O O . LEU B 1 76 ? 9.797 -34.625 -18.25 1 97.56 76 LEU B O 1
ATOM 2912 N N . VAL B 1 77 ? 9.891 -32.656 -19.375 1 97.69 77 VAL B N 1
ATOM 2913 C CA . VAL B 1 77 ? 10.078 -33.312 -20.656 1 97.69 77 VAL B CA 1
ATOM 2914 C C . VAL B 1 77 ? 11.344 -34.156 -20.625 1 97.69 77 VAL B C 1
ATOM 2916 O O . VAL B 1 77 ? 11.328 -35.344 -21.047 1 97.69 77 VAL B O 1
ATOM 2919 N N . ASN B 1 78 ? 12.383 -33.562 -20.094 1 95.88 78 ASN B N 1
ATOM 2920 C CA . ASN B 1 78 ? 13.664 -34.281 -20.016 1 95.88 78 ASN B CA 1
ATOM 2921 C C . ASN B 1 78 ? 13.562 -35.531 -19.156 1 95.88 78 ASN B C 1
ATOM 2923 O O . ASN B 1 78 ? 14.305 -36.5 -19.375 1 95.88 78 ASN B O 1
ATOM 2927 N N . GLU B 1 79 ? 12.656 -35.562 -18.25 1 96.62 79 GLU B N 1
ATOM 2928 C CA . GLU B 1 79 ? 12.5 -36.688 -17.359 1 96.62 79 GLU B CA 1
ATOM 2929 C C . GLU B 1 79 ? 11.5 -37.719 -17.922 1 96.62 79 GLU B C 1
ATOM 2931 O O . GLU B 1 79 ? 11.18 -38.688 -17.266 1 96.62 79 GLU B O 1
ATOM 2936 N N . GLY B 1 80 ? 10.891 -37.438 -19.062 1 97 80 GLY B N 1
ATOM 2937 C CA . GLY B 1 80 ? 10.125 -38.438 -19.781 1 97 80 GLY B CA 1
ATOM 2938 C C . GLY B 1 80 ? 8.625 -38.219 -19.688 1 97 80 GLY B C 1
ATOM 2939 O O . GLY B 1 80 ? 7.844 -39.062 -20.156 1 97 80 GLY B O 1
ATOM 2940 N N . PHE B 1 81 ? 8.203 -37.188 -19.125 1 98.44 81 PHE B N 1
ATOM 2941 C CA . PHE B 1 81 ? 6.77 -36.906 -19.047 1 98.44 81 PHE B CA 1
ATOM 2942 C C . PHE B 1 81 ? 6.254 -36.312 -20.344 1 98.44 81 PHE B C 1
ATOM 2944 O O . PHE B 1 81 ? 6.988 -35.625 -21.047 1 98.44 81 PHE B O 1
ATOM 2951 N N . LYS B 1 82 ? 5.027 -36.594 -20.703 1 98.38 82 LYS B N 1
ATOM 2952 C CA . LYS B 1 82 ? 4.309 -35.844 -21.719 1 98.38 82 LYS B CA 1
ATOM 2953 C C . LYS B 1 82 ? 3.742 -34.531 -21.156 1 98.38 82 LYS B C 1
ATOM 2955 O O . LYS B 1 82 ? 2.875 -34.562 -20.281 1 98.38 82 LYS B O 1
ATOM 2960 N N . VAL B 1 83 ? 4.199 -33.406 -21.703 1 98.69 83 VAL B N 1
ATOM 2961 C CA . VAL B 1 83 ? 3.928 -32.156 -21.031 1 98.69 83 VAL B CA 1
ATOM 2962 C C . VAL B 1 83 ? 3.117 -31.234 -21.953 1 98.69 83 VAL B C 1
ATOM 2964 O O . VAL B 1 83 ? 3.43 -31.109 -23.141 1 98.69 83 VAL B O 1
ATOM 2967 N N . VAL B 1 84 ? 2.062 -30.75 -21.453 1 98.75 84 VAL B N 1
ATOM 2968 C CA . VAL B 1 84 ? 1.339 -29.609 -22.031 1 98.75 84 VAL B CA 1
ATOM 2969 C C . VAL B 1 84 ? 1.557 -28.375 -21.172 1 98.75 84 VAL B C 1
ATOM 2971 O O . VAL B 1 84 ? 1.351 -28.406 -19.953 1 98.75 84 VAL B O 1
ATOM 2974 N N . SER B 1 85 ? 2.02 -27.344 -21.844 1 98.5 85 SER B N 1
ATOM 2975 C CA . SER B 1 85 ? 2.32 -26.094 -21.125 1 98.5 85 SER B CA 1
ATOM 2976 C C . SER B 1 85 ? 1.4 -24.969 -21.578 1 98.5 85 SER B C 1
ATOM 2978 O O . SER B 1 85 ? 1.193 -24.766 -22.781 1 98.5 85 SER B O 1
ATOM 2980 N N . VAL B 1 86 ? 0.84 -24.266 -20.562 1 97.56 86 VAL B N 1
ATOM 2981 C CA . VAL B 1 86 ? 0.017 -23.109 -20.906 1 97.56 86 VAL B CA 1
ATOM 2982 C C . VAL B 1 86 ? 0.435 -21.922 -20.047 1 97.56 86 VAL B C 1
ATOM 2984 O O . VAL B 1 86 ? 0.969 -22.078 -18.953 1 97.56 86 VAL B O 1
ATOM 2987 N N . ASP B 1 87 ? 0.282 -20.75 -20.531 1 94.19 87 ASP B N 1
ATOM 2988 C CA . ASP B 1 87 ? 0.477 -19.469 -19.859 1 94.19 87 ASP B CA 1
ATOM 2989 C C . ASP B 1 87 ? -0.428 -18.391 -20.453 1 94.19 87 ASP B C 1
ATOM 2991 O O . ASP B 1 87 ? -0.843 -18.484 -21.609 1 94.19 87 ASP B O 1
ATOM 2995 N N . ALA B 1 88 ? -0.744 -17.469 -19.609 1 90.12 88 ALA B N 1
ATOM 2996 C CA . ALA B 1 88 ? -1.619 -16.391 -20.078 1 90.12 88 ALA B CA 1
ATOM 2997 C C . ALA B 1 88 ? -0.82 -15.312 -20.797 1 90.12 88 ALA B C 1
ATOM 2999 O O . ALA B 1 88 ? -1.382 -14.523 -21.562 1 90.12 88 ALA B O 1
ATOM 3000 N N . SER B 1 89 ? 0.474 -15.258 -20.562 1 83 89 SER B N 1
ATOM 3001 C CA . SER B 1 89 ? 1.322 -14.195 -21.078 1 83 89 SER B CA 1
ATOM 3002 C C . SER B 1 89 ? 1.955 -14.586 -22.406 1 83 89 SER B C 1
ATOM 3004 O O . SER B 1 89 ? 2.781 -15.5 -22.453 1 83 89 SER B O 1
ATOM 3006 N N . ASP B 1 90 ? 1.698 -13.797 -23.391 1 82.88 90 ASP B N 1
ATOM 3007 C CA . ASP B 1 90 ? 2.297 -14 -24.703 1 82.88 90 ASP B CA 1
ATOM 3008 C C . ASP B 1 90 ? 3.809 -13.797 -24.656 1 82.88 90 ASP B C 1
ATOM 3010 O O . ASP B 1 90 ? 4.555 -14.508 -25.344 1 82.88 90 ASP B O 1
ATOM 3014 N N . LYS B 1 91 ? 4.18 -12.898 -23.859 1 79.12 91 LYS B N 1
ATOM 3015 C CA . LYS B 1 91 ? 5.602 -12.586 -23.766 1 79.12 91 LYS B CA 1
ATOM 3016 C C . LYS B 1 91 ? 6.383 -13.773 -23.188 1 79.12 91 LYS B C 1
ATOM 3018 O O . LYS B 1 91 ? 7.48 -14.086 -23.656 1 79.12 91 LYS B O 1
ATOM 3023 N N . MET B 1 92 ? 5.812 -14.367 -22.234 1 83.38 92 MET B N 1
ATOM 3024 C CA . MET B 1 92 ? 6.473 -15.531 -21.641 1 83.38 92 MET B CA 1
ATOM 3025 C C . MET B 1 92 ? 6.465 -16.719 -22.609 1 83.38 92 MET B C 1
ATOM 3027 O O . MET B 1 92 ? 7.461 -17.422 -22.734 1 83.38 92 MET B O 1
ATOM 3031 N N . LEU B 1 93 ? 5.371 -16.859 -23.297 1 89.06 93 LEU B N 1
ATOM 3032 C CA . LEU B 1 93 ? 5.227 -17.984 -24.219 1 89.06 93 LEU B CA 1
ATOM 3033 C C . LEU B 1 93 ? 6.219 -17.891 -25.375 1 89.06 93 LEU B C 1
ATOM 3035 O O . LEU B 1 93 ? 6.703 -18.906 -25.875 1 89.06 93 LEU B O 1
ATOM 3039 N N . LYS B 1 94 ? 6.48 -16.641 -25.75 1 88.44 94 LYS B N 1
ATOM 3040 C CA . LYS B 1 94 ? 7.48 -16.453 -26.797 1 88.44 94 LYS B CA 1
ATOM 3041 C C . LYS B 1 94 ? 8.805 -17.094 -26.422 1 88.44 94 LYS B C 1
ATOM 3043 O O . LYS B 1 94 ? 9.43 -17.766 -27.25 1 88.44 94 LYS B O 1
ATOM 3048 N N . HIS B 1 95 ? 9.172 -17 -25.234 1 85.44 95 HIS B N 1
ATOM 3049 C CA . HIS B 1 95 ? 10.414 -17.578 -24.75 1 85.44 95 HIS B CA 1
ATOM 3050 C C . HIS B 1 95 ? 10.32 -19.109 -24.672 1 85.44 95 HIS B C 1
ATOM 3052 O O . HIS B 1 95 ? 11.281 -19.812 -25 1 85.44 95 HIS B O 1
ATOM 3058 N N . ALA B 1 96 ? 9.211 -19.594 -24.25 1 90.25 96 ALA B N 1
ATOM 3059 C CA . ALA B 1 96 ? 9.023 -21.031 -24.156 1 90.25 96 ALA B CA 1
ATOM 3060 C C . ALA B 1 96 ? 9.062 -21.672 -25.531 1 90.25 96 ALA B C 1
ATOM 3062 O O . ALA B 1 96 ? 9.68 -22.734 -25.719 1 90.25 96 ALA B O 1
ATOM 3063 N N . LEU B 1 97 ? 8.453 -21.031 -26.469 1 94.69 97 LEU B N 1
ATOM 3064 C CA . LEU B 1 97 ? 8.445 -21.531 -27.844 1 94.69 97 LEU B CA 1
ATOM 3065 C C . LEU B 1 97 ? 9.852 -21.531 -28.438 1 94.69 97 LEU B C 1
ATOM 3067 O O . LEU B 1 97 ? 10.242 -22.469 -29.109 1 94.69 97 LEU B O 1
ATOM 3071 N N . LYS B 1 98 ? 10.555 -20.484 -28.141 1 92.38 98 LYS B N 1
ATOM 3072 C CA . LYS B 1 98 ? 11.945 -20.422 -28.594 1 92.38 98 LYS B CA 1
ATOM 3073 C C . LYS B 1 98 ? 12.773 -21.531 -27.969 1 92.38 98 LYS B C 1
ATOM 3075 O O . LYS B 1 98 ? 13.602 -22.156 -28.641 1 92.38 98 LYS B O 1
ATOM 3080 N N . ALA B 1 99 ? 12.578 -21.734 -26.703 1 90.25 99 ALA B N 1
ATOM 3081 C CA . ALA B 1 99 ? 13.289 -22.812 -26.016 1 90.25 99 ALA B CA 1
ATOM 3082 C C . ALA B 1 99 ? 12.984 -24.172 -26.641 1 90.25 99 ALA B C 1
ATOM 3084 O O . ALA B 1 99 ? 13.883 -24.984 -26.812 1 90.25 99 ALA B O 1
ATOM 3085 N N . ARG B 1 100 ? 11.75 -24.406 -26.984 1 94.81 100 ARG B N 1
ATOM 3086 C CA . ARG B 1 100 ? 11.398 -25.656 -27.641 1 94.81 100 ARG B CA 1
ATOM 3087 C C . ARG B 1 100 ? 12.094 -25.797 -28.984 1 94.81 100 ARG B C 1
ATOM 3089 O O . ARG B 1 100 ? 12.594 -26.859 -29.344 1 94.81 100 ARG B O 1
ATOM 3096 N N . TRP B 1 101 ? 12.102 -24.688 -29.75 1 95.31 101 TRP B N 1
ATOM 3097 C CA . TRP B 1 101 ? 12.75 -24.672 -31.047 1 95.31 101 TRP B CA 1
ATOM 3098 C C . TRP B 1 101 ? 14.227 -25.031 -30.938 1 95.31 101 TRP B C 1
ATOM 3100 O O . TRP B 1 101 ? 14.758 -25.812 -31.734 1 95.31 101 TRP B O 1
ATOM 3110 N N . ASP B 1 102 ? 14.844 -24.531 -29.953 1 94.56 102 ASP B N 1
ATOM 3111 C CA . ASP B 1 102 ? 16.266 -24.781 -29.75 1 94.56 102 ASP B CA 1
ATOM 3112 C C . ASP B 1 102 ? 16.516 -26.266 -29.469 1 94.56 102 ASP B C 1
ATOM 3114 O O . ASP B 1 102 ? 17.625 -26.766 -29.688 1 94.56 102 ASP B O 1
ATOM 3118 N N . LYS B 1 103 ? 15.508 -26.922 -28.984 1 95.19 103 LYS B N 1
ATOM 3119 C CA . LYS B 1 103 ? 15.641 -28.328 -28.641 1 95.19 103 LYS B CA 1
ATOM 3120 C C . LYS B 1 103 ? 15.047 -29.219 -29.734 1 95.19 103 LYS B C 1
ATOM 3122 O O . LYS B 1 103 ? 14.797 -30.406 -29.5 1 95.19 103 LYS B O 1
ATOM 3127 N N . ARG B 1 104 ? 14.898 -28.75 -30.891 1 93.25 104 ARG B N 1
ATOM 3128 C CA . ARG B 1 104 ? 14.125 -29.406 -31.938 1 93.25 104 ARG B CA 1
ATOM 3129 C C . ARG B 1 104 ? 14.789 -30.703 -32.375 1 93.25 104 ARG B C 1
ATOM 3131 O O . ARG B 1 104 ? 14.133 -31.594 -32.938 1 93.25 104 ARG B O 1
ATOM 3138 N N . LYS B 1 105 ? 16.016 -30.859 -32.156 1 96 105 LYS B N 1
ATOM 3139 C CA . LYS B 1 105 ? 16.719 -32.062 -32.625 1 96 105 LYS B CA 1
ATOM 3140 C C . LYS B 1 105 ? 16.594 -33.188 -31.594 1 96 105 LYS B C 1
ATOM 3142 O O . LYS B 1 105 ? 16.984 -34.312 -31.859 1 96 105 LYS B O 1
ATOM 3147 N N . ASN B 1 106 ? 16.125 -32.875 -30.453 1 95.94 106 ASN B N 1
ATOM 3148 C CA . ASN B 1 106 ? 15.852 -33.875 -29.422 1 95.94 106 ASN B CA 1
ATOM 3149 C C . ASN B 1 106 ? 14.43 -34.406 -29.516 1 95.94 106 ASN B C 1
ATOM 3151 O O . ASN B 1 106 ? 13.469 -33.688 -29.266 1 95.94 106 ASN B O 1
ATOM 3155 N N . PRO B 1 107 ? 14.219 -35.656 -29.812 1 95.88 107 PRO B N 1
ATOM 3156 C CA . PRO B 1 107 ? 12.891 -36.219 -30.031 1 95.88 107 PRO B CA 1
ATOM 3157 C C . PRO B 1 107 ? 11.984 -36.125 -28.812 1 95.88 107 PRO B C 1
ATOM 3159 O O . PRO B 1 107 ? 10.758 -36.156 -28.938 1 95.88 107 PRO B O 1
ATOM 3162 N N . LYS B 1 108 ? 12.547 -36 -27.609 1 94.94 108 LYS B N 1
ATOM 3163 C CA . LYS B 1 108 ? 11.742 -35.875 -26.406 1 94.94 108 LYS B CA 1
ATOM 3164 C C . LYS B 1 108 ? 10.852 -34.625 -26.469 1 94.94 108 LYS B C 1
ATOM 3166 O O . LYS B 1 108 ? 9.82 -34.562 -25.797 1 94.94 108 LYS B O 1
ATOM 3171 N N . TYR B 1 109 ? 11.234 -33.656 -27.203 1 96.88 109 TYR B N 1
ATOM 3172 C CA . TYR B 1 109 ? 10.547 -32.375 -27.234 1 96.88 109 TYR B CA 1
ATOM 3173 C C . TYR B 1 109 ? 9.492 -32.344 -28.328 1 96.88 109 TYR B C 1
ATOM 3175 O O . TYR B 1 109 ? 8.75 -31.359 -28.469 1 96.88 109 TYR B O 1
ATOM 3183 N N . ASP B 1 110 ? 9.375 -33.375 -29.156 1 94.94 110 ASP B N 1
ATOM 3184 C CA . ASP B 1 110 ? 8.445 -33.438 -30.281 1 94.94 110 ASP B CA 1
ATOM 3185 C C . ASP B 1 110 ? 7 -33.312 -29.812 1 94.94 110 ASP B C 1
ATOM 3187 O O . ASP B 1 110 ? 6.168 -32.719 -30.484 1 94.94 110 ASP B O 1
ATOM 3191 N N . ASP B 1 111 ? 6.793 -33.875 -28.641 1 94.88 111 ASP B N 1
ATOM 3192 C CA . ASP B 1 111 ? 5.41 -33.969 -28.172 1 94.88 111 ASP B CA 1
ATOM 3193 C C . ASP B 1 111 ? 5.09 -32.844 -27.188 1 94.88 111 ASP B C 1
ATOM 3195 O O . ASP B 1 111 ? 4.004 -32.812 -26.609 1 94.88 111 ASP B O 1
ATOM 3199 N N . TRP B 1 112 ? 6.035 -32 -26.875 1 97.88 112 TRP B N 1
ATOM 3200 C CA . TRP B 1 112 ? 5.793 -30.891 -25.969 1 97.88 112 TRP B CA 1
ATOM 3201 C C . TRP B 1 112 ? 4.836 -29.875 -26.578 1 97.88 112 TRP B C 1
ATOM 3203 O O . TRP B 1 112 ? 5.148 -29.25 -27.594 1 97.88 112 TRP B O 1
ATOM 3213 N N . VAL B 1 113 ? 3.674 -29.734 -25.984 1 97.75 113 VAL B N 1
ATOM 3214 C CA . VAL B 1 113 ? 2.658 -28.812 -26.484 1 97.75 113 VAL B CA 1
ATOM 3215 C C . VAL B 1 113 ? 2.697 -27.516 -25.656 1 97.75 113 VAL B C 1
ATOM 3217 O O . VAL B 1 113 ? 2.699 -27.562 -24.438 1 97.75 113 VAL B O 1
ATOM 3220 N N . ILE B 1 114 ? 2.744 -26.391 -26.297 1 97.75 114 ILE B N 1
ATOM 3221 C CA . ILE B 1 114 ? 2.74 -25.078 -25.672 1 97.75 114 ILE B CA 1
ATOM 3222 C C . ILE B 1 114 ? 1.602 -24.234 -26.234 1 97.75 114 ILE B C 1
ATOM 3224 O O . ILE B 1 114 ? 1.544 -23.984 -27.453 1 97.75 114 ILE B O 1
ATOM 3228 N N . GLU B 1 115 ? 0.673 -23.781 -25.422 1 97.44 115 GLU B N 1
ATOM 3229 C CA . GLU B 1 115 ? -0.48 -23 -25.875 1 97.44 115 GLU B CA 1
ATOM 3230 C C . GLU B 1 115 ? -0.824 -21.891 -24.891 1 97.44 115 GLU B C 1
ATOM 3232 O O . GLU B 1 115 ? -0.397 -21.922 -23.734 1 97.44 115 GLU B O 1
ATOM 3237 N N . GLU B 1 116 ? -1.48 -20.922 -25.344 1 94.75 116 GLU B N 1
ATOM 3238 C CA . GLU B 1 116 ? -2.02 -19.875 -24.484 1 94.75 116 GLU B CA 1
ATOM 3239 C C . GLU B 1 116 ? -3.322 -20.328 -23.828 1 94.75 116 GLU B C 1
ATOM 3241 O O . GLU B 1 116 ? -4.18 -20.922 -24.484 1 94.75 116 GLU B O 1
ATOM 3246 N N . ALA B 1 117 ? -3.463 -20.094 -22.562 1 95.5 117 ALA B N 1
ATOM 3247 C CA . ALA B 1 117 ? -4.711 -20.375 -21.844 1 95.5 117 ALA B CA 1
ATOM 3248 C C . ALA B 1 117 ? -4.852 -19.5 -20.609 1 95.5 117 ALA B C 1
ATOM 3250 O O . ALA B 1 117 ? -3.869 -18.938 -20.125 1 95.5 117 ALA B O 1
ATOM 3251 N N . ASN B 1 118 ? -6.078 -19.375 -20.172 1 94.75 118 ASN B N 1
ATOM 3252 C CA . ASN B 1 118 ? -6.441 -18.656 -18.969 1 94.75 118 ASN B CA 1
ATOM 3253 C C . ASN B 1 118 ? -6.984 -19.578 -17.891 1 94.75 118 ASN B C 1
ATOM 3255 O O . ASN B 1 118 ? -7.766 -20.484 -18.188 1 94.75 118 ASN B O 1
ATOM 3259 N N . TRP B 1 119 ? -6.547 -19.344 -16.656 1 97.75 119 TRP B N 1
ATOM 3260 C CA . TRP B 1 119 ? -6.996 -20.219 -15.562 1 97.75 119 TRP B CA 1
ATOM 3261 C C . TRP B 1 119 ? -8.516 -20.172 -15.43 1 97.75 119 TRP B C 1
ATOM 3263 O O . TRP B 1 119 ? -9.141 -21.172 -15.078 1 97.75 119 TRP B O 1
ATOM 3273 N N . GLU B 1 120 ? -9.133 -19 -15.711 1 96.12 120 GLU B N 1
ATOM 3274 C CA . GLU B 1 120 ? -10.57 -18.797 -15.547 1 96.12 120 GLU B CA 1
ATOM 3275 C C . GLU B 1 120 ? -11.359 -19.672 -16.516 1 96.12 120 GLU B C 1
ATOM 3277 O O . GLU B 1 120 ? -12.492 -20.062 -16.219 1 96.12 120 GLU B O 1
ATOM 3282 N N . THR B 1 121 ? -10.773 -19.938 -17.625 1 97.56 121 THR B N 1
ATOM 3283 C CA . THR B 1 121 ? -11.445 -20.75 -18.656 1 97.56 121 THR B CA 1
ATOM 3284 C C . THR B 1 121 ? -10.586 -21.938 -19.047 1 97.56 121 THR B C 1
ATOM 3286 O O . THR B 1 121 ? -10.688 -22.453 -20.172 1 97.56 121 THR B O 1
ATOM 3289 N N . LEU B 1 122 ? -9.836 -22.438 -18.156 1 98.12 122 LEU B N 1
ATOM 3290 C CA . LEU B 1 122 ? -8.766 -23.375 -18.453 1 98.12 122 LEU B CA 1
ATOM 3291 C C . LEU B 1 122 ? -9.328 -24.656 -19.078 1 98.12 122 LEU B C 1
ATOM 3293 O O . LEU B 1 122 ? -8.875 -25.078 -20.141 1 98.12 122 LEU B O 1
ATOM 3297 N N . PRO B 1 123 ? -10.367 -25.359 -18.531 1 98.06 123 PRO B N 1
ATOM 3298 C CA . PRO B 1 123 ? -10.875 -26.578 -19.172 1 98.06 123 PRO B CA 1
ATOM 3299 C C . PRO B 1 123 ? -11.383 -26.344 -20.594 1 98.06 123 PRO B C 1
ATOM 3301 O O . PRO B 1 123 ? -11.133 -27.156 -21.484 1 98.06 123 PRO B O 1
ATOM 3304 N N . GLN B 1 124 ? -11.977 -25.188 -20.781 1 97.56 124 GLN B N 1
ATOM 3305 C CA . GLN B 1 124 ? -12.492 -24.844 -22.094 1 97.56 124 GLN B CA 1
ATOM 3306 C C . GLN B 1 124 ? -11.359 -24.578 -23.078 1 97.56 124 GLN B C 1
ATOM 3308 O O . GLN B 1 124 ? -11.43 -25 -24.234 1 97.56 124 GLN B O 1
ATOM 3313 N N . ASP B 1 125 ? -10.398 -23.859 -22.594 1 97.25 125 ASP B N 1
ATOM 3314 C CA . ASP B 1 125 ? -9.25 -23.578 -23.453 1 97.25 125 ASP B CA 1
ATOM 3315 C C . ASP B 1 125 ? -8.547 -24.875 -23.891 1 97.25 125 ASP B C 1
ATOM 3317 O O . ASP B 1 125 ? -8.227 -25.047 -25.062 1 97.25 125 ASP B O 1
ATOM 3321 N N . ILE B 1 126 ? -8.328 -25.75 -22.953 1 97.25 126 ILE B N 1
ATOM 3322 C CA 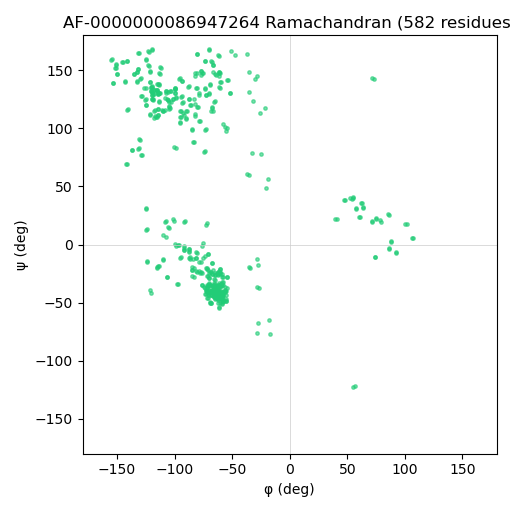. ILE B 1 126 ? -7.664 -27.016 -23.25 1 97.25 126 ILE B CA 1
ATOM 3323 C C . ILE B 1 126 ? -8.492 -27.828 -24.25 1 97.25 126 ILE B C 1
ATOM 3325 O O . ILE B 1 126 ? -7.945 -28.406 -25.188 1 97.25 126 ILE B O 1
ATOM 3329 N N . GLU B 1 127 ? -9.789 -27.812 -24.094 1 97.06 127 GLU B N 1
ATOM 3330 C CA . GLU B 1 127 ? -10.688 -28.531 -24.984 1 97.06 127 GLU B CA 1
ATOM 3331 C C . GLU B 1 127 ? -10.523 -28.062 -26.422 1 97.06 127 GLU B C 1
ATOM 3333 O O . GLU B 1 127 ? -10.703 -28.859 -27.359 1 97.06 127 GLU B O 1
ATOM 3338 N N . THR B 1 128 ? -10.133 -26.859 -26.625 1 96.31 128 THR B N 1
ATOM 3339 C CA . THR B 1 128 ? -10.016 -26.297 -27.953 1 96.31 128 THR B CA 1
ATOM 3340 C C . THR B 1 128 ? -8.82 -26.891 -28.703 1 96.31 128 THR B C 1
ATOM 3342 O O . THR B 1 128 ? -8.898 -27.156 -29.906 1 96.31 128 THR B O 1
ATOM 3345 N N . PHE B 1 129 ? -7.723 -27.203 -28 1 94.44 129 PHE B N 1
ATOM 3346 C CA . PHE B 1 129 ? -6.547 -27.672 -28.719 1 94.44 129 PHE B CA 1
ATOM 3347 C C . PHE B 1 129 ? -6.238 -29.125 -28.375 1 94.44 129 PHE B C 1
ATOM 3349 O O . PHE B 1 129 ? -5.492 -29.797 -29.094 1 94.44 129 PHE B O 1
ATOM 3356 N N . LEU B 1 130 ? -6.793 -29.562 -27.266 1 95.75 130 LEU B N 1
ATOM 3357 C CA . LEU B 1 130 ? -6.66 -30.969 -26.891 1 95.75 130 LEU B CA 1
ATOM 3358 C C . LEU B 1 130 ? -7.984 -31.516 -26.375 1 95.75 130 LEU B C 1
ATOM 3360 O O . LEU B 1 130 ? -8.164 -31.703 -25.172 1 95.75 130 LEU B O 1
ATOM 3364 N N . PRO B 1 131 ? -8.891 -31.891 -27.25 1 95.81 131 PRO B N 1
ATOM 3365 C CA . PRO B 1 131 ? -10.227 -32.312 -26.828 1 95.81 131 PRO B CA 1
ATOM 3366 C C . PRO B 1 131 ? -10.195 -33.594 -25.969 1 95.81 131 PRO B C 1
ATOM 3368 O O . PRO B 1 131 ? -9.375 -34.469 -26.203 1 95.81 131 PRO B O 1
ATOM 3371 N N . ASP B 1 132 ? -11.055 -33.688 -25.047 1 94.75 132 ASP B N 1
ATOM 3372 C CA . ASP B 1 132 ? -11.305 -34.812 -24.172 1 94.75 132 ASP B CA 1
ATOM 3373 C C . ASP B 1 132 ? -10.039 -35.25 -23.438 1 94.75 132 ASP B C 1
ATOM 3375 O O . ASP B 1 132 ? -9.734 -36.438 -23.344 1 94.75 132 ASP B O 1
ATOM 3379 N N . THR B 1 133 ? -9.289 -34.25 -23.016 1 96.44 133 THR B N 1
ATOM 3380 C CA . THR B 1 133 ? -8.016 -34.562 -22.375 1 96.44 133 THR B CA 1
ATOM 3381 C C . THR B 1 133 ? -8.031 -34.156 -20.906 1 96.44 133 THR B C 1
ATOM 3383 O O . THR B 1 133 ? -8.531 -33.062 -20.578 1 96.44 133 THR B O 1
ATOM 3386 N N . GLN B 1 134 ? -7.664 -35.031 -20.062 1 97.88 134 GLN B N 1
ATOM 3387 C CA . GLN B 1 134 ? -7.32 -34.781 -18.656 1 97.88 134 GLN B CA 1
ATOM 3388 C C . GLN B 1 134 ? -5.902 -35.281 -18.344 1 97.88 134 GLN B C 1
ATOM 3390 O O . GLN B 1 134 ? -5.289 -35.969 -19.156 1 97.88 134 GLN B O 1
ATOM 3395 N N . PHE B 1 135 ? -5.418 -34.875 -17.25 1 98.81 135 PHE B N 1
ATOM 3396 C CA . PHE B 1 135 ? -4 -35.094 -16.984 1 98.81 135 PHE B CA 1
ATOM 3397 C C . PHE B 1 135 ? -3.811 -35.875 -15.695 1 98.81 135 PHE B C 1
ATOM 3399 O O . PHE B 1 135 ? -4.66 -35.812 -14.805 1 98.81 135 PHE B O 1
ATOM 3406 N N . ASP B 1 136 ? -2.707 -36.562 -15.625 1 98.88 136 ASP B N 1
ATOM 3407 C CA . ASP B 1 136 ? -2.328 -37.219 -14.383 1 98.88 136 ASP B CA 1
ATOM 3408 C C . ASP B 1 136 ? -1.916 -36.219 -13.32 1 98.88 136 ASP B C 1
ATOM 3410 O O . ASP B 1 136 ? -2.043 -36.469 -12.117 1 98.88 136 ASP B O 1
ATOM 3414 N N . ALA B 1 137 ? -1.389 -35.062 -13.789 1 98.94 137 ALA B N 1
ATOM 3415 C CA . ALA B 1 137 ? -0.961 -34.062 -12.836 1 98.94 137 ALA B CA 1
ATOM 3416 C C . ALA B 1 137 ? -1.099 -32.656 -13.438 1 98.94 137 ALA B C 1
ATOM 3418 O O . ALA B 1 137 ? -0.956 -32.469 -14.648 1 98.94 137 ALA B O 1
ATOM 3419 N N . VAL B 1 138 ? -1.411 -31.719 -12.602 1 98.94 138 VAL B N 1
ATOM 3420 C CA . VAL B 1 138 ? -1.374 -30.297 -12.898 1 98.94 138 VAL B CA 1
ATOM 3421 C C . VAL B 1 138 ? -0.397 -29.594 -11.953 1 98.94 138 VAL B C 1
ATOM 3423 O O . VAL B 1 138 ? -0.397 -29.859 -10.75 1 98.94 138 VAL B O 1
ATOM 3426 N N . ILE B 1 139 ? 0.486 -28.781 -12.5 1 98.88 139 ILE B N 1
ATOM 3427 C CA . ILE B 1 139 ? 1.404 -28.047 -11.641 1 98.88 139 ILE B CA 1
ATOM 3428 C C . ILE B 1 139 ? 1.219 -26.547 -11.844 1 98.88 139 ILE B C 1
ATOM 3430 O O . ILE B 1 139 ? 0.987 -26.094 -12.969 1 98.88 139 ILE B O 1
ATOM 3434 N N . CYS B 1 140 ? 1.108 -25.812 -10.891 1 98.56 140 CYS B N 1
ATOM 3435 C CA . CYS B 1 140 ? 1.121 -24.359 -10.797 1 98.56 140 CYS B CA 1
ATOM 3436 C C . CYS B 1 140 ? 2.062 -23.891 -9.695 1 98.56 140 CYS B C 1
ATOM 3438 O O . CYS B 1 140 ? 1.626 -23.609 -8.578 1 98.56 140 CYS B O 1
ATOM 3440 N N . LEU B 1 141 ? 3.33 -23.812 -10.039 1 96.88 141 LEU B N 1
ATOM 3441 C CA . LEU B 1 141 ? 4.383 -23.641 -9.047 1 96.88 141 LEU B CA 1
ATOM 3442 C C . LEU B 1 141 ? 5.156 -22.344 -9.289 1 96.88 141 LEU B C 1
ATOM 3444 O O . LEU B 1 141 ? 4.938 -21.672 -10.297 1 96.88 141 LEU B O 1
ATOM 3448 N N . GLY B 1 142 ? 5.996 -21.938 -8.281 1 93.19 142 GLY B N 1
ATOM 3449 C CA . GLY B 1 142 ? 6.781 -20.719 -8.375 1 93.19 142 GLY B CA 1
ATOM 3450 C C . GLY B 1 142 ? 6.023 -19.484 -7.914 1 93.19 142 GLY B C 1
ATOM 3451 O O . GLY B 1 142 ? 6.219 -18.391 -8.453 1 93.19 142 GLY B O 1
ATOM 3452 N N . ASN B 1 143 ? 5.121 -19.703 -7.105 1 94.38 143 ASN B N 1
ATOM 3453 C CA . ASN B 1 143 ? 4.289 -18.625 -6.582 1 94.38 143 ASN B CA 1
ATOM 3454 C C . ASN B 1 143 ? 3.469 -17.953 -7.684 1 94.38 143 ASN B C 1
ATOM 3456 O O . ASN B 1 143 ? 3.195 -16.766 -7.621 1 94.38 143 ASN B O 1
ATOM 3460 N N . SER B 1 144 ? 3.102 -18.719 -8.656 1 94.5 144 SER B N 1
ATOM 3461 C CA . SER B 1 144 ? 2.422 -18.172 -9.828 1 94.5 144 SER B CA 1
ATOM 3462 C C . SER B 1 144 ? 0.984 -17.781 -9.5 1 94.5 144 SER B C 1
ATOM 3464 O O . SER B 1 144 ? 0.508 -16.734 -9.938 1 94.5 144 SER B O 1
ATOM 3466 N N . PHE B 1 145 ? 0.289 -18.609 -8.68 1 97.38 145 PHE B N 1
ATOM 3467 C CA . PHE B 1 145 ? -1.142 -18.422 -8.461 1 97.38 145 PHE B CA 1
ATOM 3468 C C . PHE B 1 145 ? -1.418 -17.109 -7.758 1 97.38 145 PHE B C 1
ATOM 3470 O O . PHE B 1 145 ? -2.479 -16.5 -7.945 1 97.38 145 PHE B O 1
ATOM 3477 N N . ALA B 1 146 ? -0.433 -16.672 -7.023 1 96.19 146 ALA B N 1
ATOM 3478 C CA . ALA B 1 146 ? -0.607 -15.453 -6.234 1 96.19 146 ALA B CA 1
ATOM 3479 C C . ALA B 1 146 ? -0.661 -14.227 -7.133 1 96.19 146 ALA B C 1
ATOM 3481 O O . ALA B 1 146 ? -1.029 -13.133 -6.684 1 96.19 146 ALA B O 1
ATOM 3482 N N . HIS B 1 147 ? -0.389 -14.375 -8.414 1 90.88 147 HIS B N 1
ATOM 3483 C CA . HIS B 1 147 ? -0.496 -13.273 -9.359 1 90.88 147 HIS B CA 1
ATOM 3484 C C . HIS B 1 147 ? -1.953 -12.914 -9.625 1 90.88 147 HIS B C 1
ATOM 3486 O O . HIS B 1 147 ? -2.246 -11.828 -10.133 1 90.88 147 HIS B O 1
ATOM 3492 N N . LEU B 1 148 ? -2.809 -13.82 -9.344 1 92.81 148 LEU B N 1
ATOM 3493 C CA . LEU B 1 148 ? -4.234 -13.555 -9.484 1 92.81 148 LEU B CA 1
ATOM 3494 C C . LEU B 1 148 ? -4.754 -12.742 -8.297 1 92.81 148 LEU B C 1
ATOM 3496 O O . LEU B 1 148 ? -4.945 -13.289 -7.207 1 92.81 148 LEU B O 1
ATOM 3500 N N . LEU B 1 149 ? -4.988 -11.547 -8.562 1 89.38 149 LEU B N 1
ATOM 3501 C CA . LEU B 1 149 ? -5.473 -10.672 -7.5 1 89.38 149 LEU B CA 1
ATOM 3502 C C . LEU B 1 149 ? -6.969 -10.859 -7.281 1 89.38 149 LEU B C 1
ATOM 3504 O O . LEU B 1 149 ? -7.645 -11.492 -8.094 1 89.38 149 LEU B O 1
ATOM 3508 N N . ASP B 1 150 ? -7.438 -10.383 -6.184 1 90.56 150 ASP B N 1
ATOM 3509 C CA . ASP B 1 150 ? -8.852 -10.469 -5.848 1 90.56 150 ASP B CA 1
ATOM 3510 C C . ASP B 1 150 ? -9.594 -9.188 -6.242 1 90.56 150 ASP B C 1
ATOM 3512 O O . ASP B 1 150 ? -9.578 -8.203 -5.5 1 90.56 150 ASP B O 1
ATOM 3516 N N . GLU B 1 151 ? -10.312 -9.273 -7.266 1 82.44 151 GLU B N 1
ATOM 3517 C CA . GLU B 1 151 ? -10.984 -8.094 -7.801 1 82.44 151 GLU B CA 1
ATOM 3518 C C . GLU B 1 151 ? -12.312 -7.844 -7.094 1 82.44 151 GLU B C 1
ATOM 3520 O O . GLU B 1 151 ? -12.82 -6.719 -7.09 1 82.44 151 GLU B O 1
ATOM 3525 N N . TYR B 1 152 ? -12.82 -8.852 -6.512 1 87.44 152 TYR B N 1
ATOM 3526 C CA . TYR B 1 152 ? -14.188 -8.742 -6 1 87.44 152 TYR B CA 1
ATOM 3527 C C . TYR B 1 152 ? -14.203 -8.727 -4.477 1 87.44 152 TYR B C 1
ATOM 3529 O O . TYR B 1 152 ? -15.234 -8.453 -3.861 1 87.44 152 TYR B O 1
ATOM 3537 N N . GLY B 1 153 ? -13.188 -9.047 -3.914 1 87.81 153 GLY B N 1
ATOM 3538 C CA . GLY B 1 153 ? -13.086 -8.969 -2.465 1 87.81 153 GLY B CA 1
ATOM 3539 C C . GLY B 1 153 ? -13.453 -10.266 -1.771 1 87.81 153 GLY B C 1
ATOM 3540 O O . GLY B 1 153 ? -13.281 -10.398 -0.557 1 87.81 153 GLY B O 1
ATOM 3541 N N . ASP B 1 154 ? -13.93 -11.227 -2.543 1 92.75 154 ASP B N 1
ATOM 3542 C CA . ASP B 1 154 ? -14.344 -12.484 -1.928 1 92.75 154 ASP B CA 1
ATOM 3543 C C . ASP B 1 154 ? -13.617 -13.672 -2.568 1 92.75 154 ASP B C 1
ATOM 3545 O O . ASP B 1 154 ? -14.023 -14.82 -2.389 1 92.75 154 ASP B O 1
ATOM 3549 N N . GLN B 1 155 ? -12.648 -13.469 -3.305 1 95.81 155 GLN B N 1
ATOM 3550 C CA . GLN B 1 155 ? -11.773 -14.445 -3.945 1 95.81 155 GLN B CA 1
ATOM 3551 C C . GLN B 1 155 ? -12.57 -15.406 -4.828 1 95.81 155 GLN B C 1
ATOM 3553 O O . GLN B 1 155 ? -12.203 -16.578 -4.973 1 95.81 155 GLN B O 1
ATOM 3558 N N . ARG B 1 156 ? -13.656 -14.969 -5.406 1 97 156 ARG B N 1
ATOM 3559 C CA . ARG B 1 156 ? -14.492 -15.844 -6.223 1 97 156 ARG B CA 1
ATOM 3560 C C . ARG B 1 156 ? -13.742 -16.312 -7.461 1 97 156 ARG B C 1
ATOM 3562 O O . ARG B 1 156 ? -13.898 -17.469 -7.887 1 97 156 ARG B O 1
ATOM 3569 N N . MET B 1 157 ? -12.914 -15.477 -8.023 1 95.31 157 MET B N 1
ATOM 3570 C CA . MET B 1 157 ? -12.164 -15.867 -9.211 1 95.31 157 MET B CA 1
ATOM 3571 C C . MET B 1 157 ? -11.086 -16.891 -8.867 1 95.31 157 MET B C 1
ATOM 3573 O O . MET B 1 157 ? -10.867 -17.844 -9.609 1 95.31 157 MET B O 1
ATOM 3577 N N . GLN B 1 158 ? -10.406 -16.688 -7.73 1 97.44 158 GLN B N 1
ATOM 3578 C CA . GLN B 1 158 ? -9.43 -17.656 -7.27 1 97.44 158 GLN B CA 1
ATOM 3579 C C . GLN B 1 158 ? -10.07 -19.016 -7.051 1 97.44 158 GLN B C 1
ATOM 3581 O O . GLN B 1 158 ? -9.531 -20.047 -7.477 1 97.44 158 GLN B O 1
ATOM 3586 N N . LYS B 1 159 ? -11.195 -19 -6.473 1 98.44 159 LYS B N 1
ATOM 3587 C CA . LYS B 1 159 ? -11.914 -20.25 -6.23 1 98.44 159 LYS B CA 1
ATOM 3588 C C . LYS B 1 159 ? -12.281 -20.938 -7.543 1 98.44 159 LYS B C 1
ATOM 3590 O O . LYS B 1 159 ? -12.117 -22.156 -7.68 1 98.44 159 LYS B O 1
ATOM 3595 N N . LEU B 1 160 ? -12.734 -20.156 -8.453 1 98.25 160 LEU B N 1
ATOM 3596 C CA . LEU B 1 160 ? -13.094 -20.688 -9.766 1 98.25 160 LEU B CA 1
ATOM 3597 C C . LEU B 1 160 ? -11.883 -21.328 -10.438 1 98.25 160 LEU B C 1
ATOM 3599 O O . LEU B 1 160 ? -11.984 -22.422 -10.984 1 98.25 160 LEU B O 1
ATOM 3603 N N . CYS B 1 161 ? -10.758 -20.641 -10.398 1 98.56 161 CYS B N 1
ATOM 3604 C CA . CYS B 1 161 ? -9.547 -21.141 -11.039 1 98.56 161 CYS B CA 1
ATOM 3605 C C . CYS B 1 161 ? -9.086 -22.438 -10.398 1 98.56 161 CYS B C 1
ATOM 3607 O O . CYS B 1 161 ? -8.672 -23.375 -11.094 1 98.56 161 CYS B O 1
ATOM 3609 N N . LEU B 1 162 ? -9.18 -22.562 -9.094 1 98.81 162 LEU B N 1
ATOM 3610 C CA . LEU B 1 162 ? -8.805 -23.781 -8.406 1 98.81 162 LEU B CA 1
ATOM 3611 C C . LEU B 1 162 ? -9.727 -24.938 -8.805 1 98.81 162 LEU B C 1
ATOM 3613 O O . LEU B 1 162 ? -9.266 -26.062 -9 1 98.81 162 LEU B O 1
ATOM 3617 N N . SER B 1 163 ? -10.961 -24.641 -8.945 1 98.69 163 SER B N 1
ATOM 3618 C CA . SER B 1 163 ? -11.906 -25.656 -9.406 1 98.69 163 SER B CA 1
ATOM 3619 C C . SER B 1 163 ? -11.578 -26.109 -10.828 1 98.69 163 SER B C 1
ATOM 3621 O O . SER B 1 163 ? -11.727 -27.281 -11.156 1 98.69 163 SER B O 1
ATOM 3623 N N . ASN B 1 164 ? -11.18 -25.172 -11.617 1 98.75 164 ASN B N 1
ATOM 3624 C CA . ASN B 1 164 ? -10.797 -25.5 -12.984 1 98.75 164 ASN B CA 1
ATOM 3625 C C . ASN B 1 164 ? -9.57 -26.406 -13.023 1 98.75 164 ASN B C 1
ATOM 3627 O O . ASN B 1 164 ? -9.469 -27.297 -13.867 1 98.75 164 ASN B O 1
ATOM 3631 N N . PHE B 1 165 ? -8.625 -26.156 -12.125 1 98.81 165 PHE B N 1
ATOM 3632 C CA . PHE B 1 165 ? -7.488 -27.047 -12.023 1 98.81 165 PHE B CA 1
ATOM 3633 C C . PHE B 1 165 ? -7.945 -28.469 -11.719 1 98.81 165 PHE B C 1
ATOM 3635 O O . PHE B 1 165 ? -7.469 -29.422 -12.344 1 98.81 165 PHE B O 1
ATOM 3642 N N . ALA B 1 166 ? -8.859 -28.594 -10.82 1 98.56 166 ALA B N 1
ATOM 3643 C CA . ALA B 1 166 ? -9.375 -29.906 -10.438 1 98.56 166 ALA B CA 1
ATOM 3644 C C . ALA B 1 166 ? -10.047 -30.594 -11.617 1 98.56 166 ALA B C 1
ATOM 3646 O O . ALA B 1 166 ? -9.883 -31.797 -11.812 1 98.56 166 ALA B O 1
ATOM 3647 N N . LYS B 1 167 ? -10.727 -29.859 -12.445 1 98 167 LYS B N 1
ATOM 3648 C CA . LYS B 1 167 ? -11.445 -30.406 -13.586 1 98 167 LYS B CA 1
ATOM 3649 C C . LYS B 1 167 ? -10.477 -30.953 -14.633 1 98 167 LYS B C 1
ATOM 3651 O O . LYS B 1 167 ? -10.836 -31.844 -15.414 1 98 167 LYS B O 1
ATOM 3656 N N . CYS B 1 168 ? -9.297 -30.438 -14.641 1 98.5 168 CYS B N 1
ATOM 3657 C CA . CYS B 1 168 ? -8.312 -30.828 -15.641 1 98.5 168 CYS B CA 1
ATOM 3658 C C . CYS B 1 168 ? -7.637 -32.156 -15.25 1 98.5 168 CYS B C 1
ATOM 3660 O O . CYS B 1 168 ? -6.906 -32.719 -16.047 1 98.5 168 CYS B O 1
ATOM 3662 N N . LEU B 1 169 ? -7.934 -32.625 -14.039 1 98.62 169 LEU B N 1
ATOM 3663 C CA . LEU B 1 169 ? -7.262 -33.812 -13.523 1 98.62 169 LEU B CA 1
ATOM 3664 C C . LEU B 1 169 ? -8.094 -35.062 -13.789 1 98.62 169 LEU B C 1
ATOM 3666 O O . LEU B 1 169 ? -9.32 -35.031 -13.672 1 98.62 169 LEU B O 1
ATOM 3670 N N . LYS B 1 170 ? -7.387 -36.156 -14.094 1 98.25 170 LYS B N 1
ATOM 3671 C CA . LYS B 1 170 ? -7.992 -37.469 -14.055 1 98.25 170 LYS B CA 1
ATOM 3672 C C . LYS B 1 170 ? -8.32 -37.875 -12.625 1 98.25 170 LYS B C 1
ATOM 3674 O O . LYS B 1 170 ? -7.762 -37.344 -11.672 1 98.25 170 LYS B O 1
ATOM 3679 N N . PRO B 1 171 ? -9.305 -38.844 -12.547 1 97.25 171 PRO B N 1
ATOM 3680 C CA . PRO B 1 171 ? -9.445 -39.438 -11.203 1 97.25 171 PRO B CA 1
ATOM 3681 C C . PRO B 1 171 ? -8.125 -39.938 -10.648 1 97.25 171 PRO B C 1
ATOM 3683 O O . PRO B 1 171 ? -7.363 -40.594 -11.359 1 97.25 171 PRO B O 1
ATOM 3686 N N . GLY B 1 172 ? -7.789 -39.594 -9.453 1 97.75 172 GLY B N 1
ATOM 3687 C CA . GLY B 1 172 ? -6.539 -40 -8.836 1 97.75 172 GLY B CA 1
ATOM 3688 C C . GLY B 1 172 ? -5.387 -39.062 -9.164 1 97.75 172 GLY B C 1
ATOM 3689 O O . GLY B 1 172 ? -4.277 -39.25 -8.656 1 97.75 172 GLY B O 1
ATOM 3690 N N . GLY B 1 173 ? -5.641 -38.062 -9.984 1 98.56 173 GLY B N 1
ATOM 3691 C CA . GLY B 1 173 ? -4.594 -37.156 -10.422 1 98.56 173 GLY B CA 1
ATOM 3692 C C . GLY B 1 173 ? -4.105 -36.25 -9.32 1 98.56 173 GLY B C 1
ATOM 3693 O O . GLY B 1 173 ? -4.723 -36.156 -8.258 1 98.56 173 GLY B O 1
ATOM 3694 N N . LEU B 1 174 ? -2.975 -35.562 -9.562 1 98.88 174 LEU B N 1
ATOM 3695 C CA . LEU B 1 174 ? -2.318 -34.75 -8.547 1 98.88 174 LEU B CA 1
ATOM 3696 C C . LEU B 1 174 ? -2.283 -33.281 -8.969 1 98.88 174 LEU B C 1
ATOM 3698 O O . LEU B 1 174 ? -2.008 -32.969 -10.133 1 98.88 174 LEU B O 1
ATOM 3702 N N . LEU B 1 175 ? -2.635 -32.406 -8.078 1 98.94 175 LEU B N 1
ATOM 3703 C CA . LEU B 1 175 ? -2.367 -31 -8.25 1 98.94 175 LEU B CA 1
ATOM 3704 C C . LEU B 1 175 ? -1.22 -30.547 -7.348 1 98.94 175 LEU B C 1
ATOM 3706 O O . LEU B 1 175 ? -1.224 -30.828 -6.145 1 98.94 175 LEU B O 1
ATOM 3710 N N . PHE B 1 176 ? -0.18 -29.953 -7.949 1 98.88 176 PHE B N 1
ATOM 3711 C CA . PHE B 1 176 ? 0.881 -29.25 -7.234 1 98.88 176 PHE B CA 1
ATOM 3712 C C . PHE B 1 176 ? 0.711 -27.75 -7.348 1 98.88 176 PHE B C 1
ATOM 3714 O O . PHE B 1 176 ? 0.758 -27.188 -8.445 1 98.88 176 PHE B O 1
ATOM 3721 N N . ILE B 1 177 ? 0.502 -27.109 -6.227 1 98.88 177 ILE B N 1
ATOM 3722 C CA . ILE B 1 177 ? 0.336 -25.656 -6.234 1 98.88 177 ILE B CA 1
ATOM 3723 C C . ILE B 1 177 ? 0.988 -25.047 -4.992 1 98.88 177 ILE B C 1
ATOM 3725 O O . ILE B 1 177 ? 0.926 -25.641 -3.908 1 98.88 177 ILE B O 1
ATOM 3729 N N . ASP B 1 178 ? 1.655 -23.906 -5.184 1 98.38 178 ASP B N 1
ATOM 3730 C CA . ASP B 1 178 ? 2.367 -23.328 -4.047 1 98.38 178 ASP B CA 1
ATOM 3731 C C . ASP B 1 178 ? 2.041 -21.844 -3.891 1 98.38 178 ASP B C 1
ATOM 3733 O O . ASP B 1 178 ? 1.325 -21.281 -4.711 1 98.38 178 ASP B O 1
ATOM 3737 N N . HIS B 1 179 ? 2.367 -21.375 -2.791 1 97.56 179 HIS B N 1
ATOM 3738 C CA . HIS B 1 179 ? 2.443 -19.938 -2.529 1 97.56 179 HIS B CA 1
ATOM 3739 C C . HIS B 1 179 ? 3.49 -19.641 -1.465 1 97.56 179 HIS B C 1
ATOM 3741 O O . HIS B 1 179 ? 3.844 -20.5 -0.665 1 97.56 179 HIS B O 1
ATOM 3747 N N . ARG B 1 180 ? 3.99 -18.438 -1.526 1 97.12 180 ARG B N 1
ATOM 3748 C CA . ARG B 1 180 ? 4.91 -18 -0.481 1 97.12 180 ARG B CA 1
ATOM 3749 C C . ARG B 1 180 ? 4.227 -17.984 0.881 1 97.12 180 ARG B C 1
ATOM 3751 O O . ARG B 1 180 ? 3.006 -18.141 0.97 1 97.12 180 ARG B O 1
ATOM 3758 N N . ASN B 1 181 ? 5.004 -17.953 1.96 1 97.25 181 ASN B N 1
ATOM 3759 C CA . ASN B 1 181 ? 4.473 -17.797 3.309 1 97.25 181 ASN B CA 1
ATOM 3760 C C . ASN B 1 181 ? 4.02 -16.359 3.562 1 97.25 181 ASN B C 1
ATOM 3762 O O . ASN B 1 181 ? 4.668 -15.617 4.309 1 97.25 181 ASN B O 1
ATOM 3766 N N . TYR B 1 182 ? 2.84 -16.047 3.066 1 97.5 182 TYR B N 1
ATOM 3767 C CA . TYR B 1 182 ? 2.35 -14.672 3.154 1 97.5 182 TYR B CA 1
ATOM 3768 C C . TYR B 1 182 ? 1.979 -14.32 4.59 1 97.5 182 TYR B C 1
ATOM 3770 O O . TYR B 1 182 ? 2.061 -13.148 4.988 1 97.5 182 TYR B O 1
ATOM 3778 N N . ASP B 1 183 ? 1.598 -15.352 5.391 1 97 183 ASP B N 1
ATOM 3779 C CA . ASP B 1 183 ? 1.364 -15.086 6.805 1 97 183 ASP B CA 1
ATOM 3780 C C . ASP B 1 183 ? 2.588 -14.438 7.449 1 97 183 ASP B C 1
ATOM 3782 O O . ASP B 1 183 ? 2.477 -13.391 8.094 1 97 183 ASP B O 1
ATOM 3786 N N . ALA B 1 184 ? 3.68 -15.016 7.207 1 95.5 184 ALA B N 1
ATOM 3787 C CA . ALA B 1 184 ? 4.922 -14.516 7.785 1 95.5 184 ALA B CA 1
ATOM 3788 C C . ALA B 1 184 ? 5.285 -13.156 7.195 1 95.5 184 ALA B C 1
ATOM 3790 O O . ALA B 1 184 ? 5.746 -12.258 7.914 1 95.5 184 ALA B O 1
ATOM 3791 N N . MET B 1 185 ? 5.082 -12.992 5.934 1 95.25 185 MET B N 1
ATOM 3792 C CA . MET B 1 185 ? 5.422 -11.742 5.254 1 95.25 185 MET B CA 1
ATOM 3793 C C . MET B 1 185 ? 4.586 -10.586 5.789 1 95.25 185 MET B C 1
ATOM 3795 O O . MET B 1 185 ? 5.105 -9.484 6.008 1 95.25 185 MET B O 1
ATOM 3799 N N . ILE B 1 186 ? 3.332 -10.844 5.996 1 94.25 186 ILE B N 1
ATOM 3800 C CA . ILE B 1 186 ? 2.418 -9.836 6.516 1 94.25 186 ILE B CA 1
ATOM 3801 C C . ILE B 1 186 ? 2.828 -9.453 7.938 1 94.25 186 ILE B C 1
ATOM 3803 O O . ILE B 1 186 ? 2.85 -8.273 8.289 1 94.25 186 ILE B O 1
ATOM 3807 N N . ASN B 1 187 ? 3.205 -10.422 8.695 1 92.12 187 ASN B N 1
ATOM 3808 C CA . ASN B 1 187 ? 3.498 -10.203 10.102 1 92.12 187 ASN B CA 1
ATOM 3809 C C . ASN B 1 187 ? 4.848 -9.516 10.297 1 92.12 187 ASN B C 1
ATOM 3811 O O . ASN B 1 187 ? 4.996 -8.664 11.18 1 92.12 187 ASN B O 1
ATOM 3815 N N . THR B 1 188 ? 5.766 -9.867 9.43 1 91.75 188 THR B N 1
ATOM 3816 C CA . THR B 1 188 ? 7.129 -9.406 9.688 1 91.75 188 THR B CA 1
ATOM 3817 C C . THR B 1 188 ? 7.508 -8.281 8.727 1 91.75 188 THR B C 1
ATOM 3819 O O . THR B 1 188 ? 8.453 -7.531 8.984 1 91.75 188 THR B O 1
ATOM 3822 N N . GLY B 1 189 ? 6.898 -8.32 7.59 1 90.81 189 GLY B N 1
ATOM 3823 C CA . GLY B 1 189 ? 7.273 -7.375 6.551 1 90.81 189 GLY B CA 1
ATOM 3824 C C . GLY B 1 189 ? 8.539 -7.77 5.812 1 90.81 189 GLY B C 1
ATOM 3825 O O . GLY B 1 189 ? 9.195 -6.922 5.203 1 90.81 189 GLY B O 1
ATOM 3826 N N . ALA B 1 190 ? 8.836 -9.008 5.926 1 91.38 190 ALA B N 1
ATOM 3827 C CA . ALA B 1 190 ? 10.086 -9.461 5.312 1 91.38 190 ALA B CA 1
ATOM 3828 C C . ALA B 1 190 ? 9.867 -10.727 4.496 1 91.38 190 ALA B C 1
ATOM 3830 O O . ALA B 1 190 ? 8.93 -11.492 4.758 1 91.38 190 ALA B O 1
ATOM 3831 N N . THR B 1 191 ? 10.656 -10.844 3.441 1 89.38 191 THR B N 1
ATOM 3832 C CA . THR B 1 191 ? 10.703 -12.016 2.574 1 89.38 191 THR B CA 1
ATOM 3833 C C . THR B 1 191 ? 12.125 -12.555 2.471 1 89.38 191 THR B C 1
ATOM 3835 O O . THR B 1 191 ? 13.078 -11.781 2.318 1 89.38 191 THR B O 1
ATOM 3838 N N . PRO B 1 192 ? 12.234 -13.836 2.594 1 80.44 192 PRO B N 1
ATOM 3839 C CA . PRO B 1 192 ? 13.586 -14.375 2.412 1 80.44 192 PRO B CA 1
ATOM 3840 C C . PRO B 1 192 ? 14.156 -14.078 1.025 1 80.44 192 PRO B C 1
ATOM 3842 O O . PRO B 1 192 ? 13.43 -14.133 0.031 1 80.44 192 PRO B O 1
ATOM 3845 N N . GLY B 1 193 ? 15.438 -13.758 1.041 1 75.44 193 GLY B N 1
ATOM 3846 C CA . GLY B 1 193 ? 16.094 -13.422 -0.212 1 75.44 193 GLY B CA 1
ATOM 3847 C C . GLY B 1 193 ? 16.453 -14.641 -1.038 1 75.44 193 GLY B C 1
ATOM 3848 O O . GLY B 1 193 ? 16.578 -14.555 -2.262 1 75.44 193 GLY B O 1
ATOM 3849 N N . HIS B 1 194 ? 16.562 -15.711 -0.354 1 77.94 194 HIS B N 1
ATOM 3850 C CA . HIS B 1 194 ? 16.969 -16.922 -1.078 1 77.94 194 HIS B CA 1
ATOM 3851 C C . HIS B 1 194 ? 15.758 -17.656 -1.642 1 77.94 194 HIS B C 1
ATOM 3853 O O . HIS B 1 194 ? 14.734 -17.766 -0.97 1 77.94 194 HIS B O 1
ATOM 3859 N N . SER B 1 195 ? 15.969 -18.062 -2.92 1 80.56 195 SER B N 1
ATOM 3860 C CA . SER B 1 195 ? 14.883 -18.812 -3.551 1 80.56 195 SER B CA 1
ATOM 3861 C C . SER B 1 195 ? 15.078 -20.312 -3.395 1 80.56 195 SER B C 1
ATOM 3863 O O . SER B 1 195 ? 16.203 -20.812 -3.441 1 80.56 195 SER B O 1
ATOM 3865 N N . ILE B 1 196 ? 14.047 -21 -3.164 1 83.81 196 ILE B N 1
ATOM 3866 C CA . ILE B 1 196 ? 14.094 -22.453 -3.041 1 83.81 196 ILE B CA 1
ATOM 3867 C C . ILE B 1 196 ? 13.945 -23.094 -4.418 1 83.81 196 ILE B C 1
ATOM 3869 O O . ILE B 1 196 ? 14.188 -24.297 -4.582 1 83.81 196 ILE B O 1
ATOM 3873 N N . TYR B 1 197 ? 13.578 -22.312 -5.383 1 86.12 197 TYR B N 1
ATOM 3874 C CA . TYR B 1 197 ? 13.328 -22.812 -6.73 1 86.12 197 TYR B CA 1
ATOM 3875 C C . TYR B 1 197 ? 14.547 -22.594 -7.621 1 86.12 197 TYR B C 1
ATOM 3877 O O . TYR B 1 197 ? 14.828 -23.422 -8.508 1 86.12 197 TYR B O 1
ATOM 3885 N N . TYR B 1 198 ? 15.211 -21.469 -7.328 1 80.25 198 TYR B N 1
ATOM 3886 C CA . TYR B 1 198 ? 16.234 -21.016 -8.266 1 80.25 198 TYR B CA 1
ATOM 3887 C C . TYR B 1 198 ? 17.594 -20.906 -7.574 1 80.25 198 TYR B C 1
ATOM 3889 O O . TYR B 1 198 ? 17.656 -20.656 -6.367 1 80.25 198 TYR B O 1
ATOM 3897 N N . ASN B 1 199 ? 18.578 -21.125 -8.367 1 75.25 199 ASN B N 1
ATOM 3898 C CA . ASN B 1 199 ? 19.953 -20.859 -7.938 1 75.25 199 ASN B CA 1
ATOM 3899 C C . ASN B 1 199 ? 20.453 -19.531 -8.484 1 75.25 199 ASN B C 1
ATOM 3901 O O . ASN B 1 199 ? 21.125 -19.5 -9.523 1 75.25 199 ASN B O 1
ATOM 3905 N N . CYS B 1 200 ? 20.141 -18.469 -7.82 1 71.88 200 CYS B N 1
ATOM 3906 C CA . CYS B 1 200 ? 20.562 -17.156 -8.289 1 71.88 200 CYS B CA 1
ATOM 3907 C C . CYS B 1 200 ? 22.031 -16.906 -7.941 1 71.88 200 CYS B C 1
ATOM 3909 O O . CYS B 1 200 ? 22.438 -17.094 -6.797 1 71.88 200 CYS B O 1
ATOM 3911 N N . LYS B 1 201 ? 22.75 -16.516 -8.945 1 74.69 201 LYS B N 1
ATOM 3912 C CA . LYS B 1 201 ? 24.188 -16.297 -8.781 1 74.69 201 LYS B CA 1
ATOM 3913 C C . LYS B 1 201 ? 24.469 -14.922 -8.156 1 74.69 201 LYS B C 1
ATOM 3915 O O . LYS B 1 201 ? 25.562 -14.672 -7.66 1 74.69 201 LYS B O 1
ATOM 3920 N N . TYR B 1 202 ? 23.422 -14.094 -8.109 1 78.19 202 TYR B N 1
ATOM 3921 C CA . TYR B 1 202 ? 23.609 -12.719 -7.652 1 78.19 202 TYR B CA 1
ATOM 3922 C C . TYR B 1 202 ? 22.906 -12.484 -6.32 1 78.19 202 TYR B C 1
ATOM 3924 O O . TYR B 1 202 ? 21.875 -13.094 -6.035 1 78.19 202 TYR B O 1
ATOM 3932 N N . PRO B 1 203 ? 23.547 -11.633 -5.551 1 79.38 203 PRO B N 1
ATOM 3933 C CA . PRO B 1 203 ? 22.812 -11.219 -4.355 1 79.38 203 PRO B CA 1
ATOM 3934 C C . PRO B 1 203 ? 21.484 -10.516 -4.688 1 79.38 203 PRO B C 1
ATOM 3936 O O . PRO B 1 203 ? 21.438 -9.727 -5.629 1 79.38 203 PRO B O 1
ATOM 3939 N N . VAL B 1 204 ? 20.5 -10.945 -3.963 1 84.44 204 VAL B N 1
ATOM 3940 C CA . VAL B 1 204 ? 19.188 -10.367 -4.215 1 84.44 204 VAL B CA 1
ATOM 3941 C C . VAL B 1 204 ? 18.625 -9.789 -2.918 1 84.44 204 VAL B C 1
ATOM 3943 O O . VAL B 1 204 ? 18.625 -10.453 -1.881 1 84.44 204 VAL B O 1
ATOM 3946 N N . ASP B 1 205 ? 18.266 -8.5 -2.967 1 86.06 205 ASP B N 1
ATOM 3947 C CA . ASP B 1 205 ? 17.516 -7.871 -1.891 1 86.06 205 ASP B CA 1
ATOM 3948 C C . ASP B 1 205 ? 16.047 -7.699 -2.277 1 86.06 205 ASP B C 1
ATOM 3950 O O . ASP B 1 205 ? 15.742 -7.258 -3.389 1 86.06 205 ASP B O 1
ATOM 3954 N N . ILE B 1 206 ? 15.219 -8.109 -1.347 1 89.88 206 ILE B N 1
ATOM 3955 C CA . ILE B 1 206 ? 13.789 -7.996 -1.634 1 89.88 206 ILE B CA 1
ATOM 3956 C C . ILE B 1 206 ? 13.141 -7.043 -0.638 1 89.88 206 ILE B C 1
ATOM 3958 O O . ILE B 1 206 ? 13.133 -7.301 0.567 1 89.88 206 ILE B O 1
ATOM 3962 N N . LYS B 1 207 ? 12.641 -5.934 -1.124 1 90.06 207 LYS B N 1
ATOM 3963 C CA . LYS B 1 207 ? 11.836 -5.031 -0.306 1 90.06 207 LYS B CA 1
ATOM 3964 C C . LYS B 1 207 ? 10.367 -5.445 -0.323 1 90.06 207 LYS B C 1
ATOM 3966 O O . LYS B 1 207 ? 9.742 -5.492 -1.384 1 90.06 207 LYS B O 1
ATOM 3971 N N . THR B 1 208 ? 9.875 -5.734 0.871 1 94 208 THR B N 1
ATOM 3972 C CA . THR B 1 208 ? 8.508 -6.234 0.989 1 94 208 THR B CA 1
ATOM 3973 C C . THR B 1 208 ? 7.562 -5.121 1.44 1 94 208 THR B C 1
ATOM 3975 O O . THR B 1 208 ? 7.812 -4.457 2.449 1 94 208 THR B O 1
ATOM 3978 N N . SER B 1 209 ? 6.516 -4.914 0.646 1 91.5 209 SER B N 1
ATOM 3979 C CA . SER B 1 209 ? 5.461 -3.967 0.985 1 91.5 209 SER B CA 1
ATOM 3980 C C . SER B 1 209 ? 4.105 -4.66 1.076 1 91.5 209 SER B C 1
ATOM 3982 O O . SER B 1 209 ? 3.791 -5.531 0.261 1 91.5 209 SER B O 1
ATOM 3984 N N . VAL B 1 210 ? 3.379 -4.32 2.109 1 93.69 210 VAL B N 1
ATOM 3985 C CA . VAL B 1 210 ? 2.049 -4.891 2.305 1 93.69 210 VAL B CA 1
ATOM 3986 C C . VAL B 1 210 ? 1.004 -3.777 2.295 1 93.69 210 VAL B C 1
ATOM 3988 O O . VAL B 1 210 ? 1.138 -2.785 3.014 1 93.69 210 VAL B O 1
ATOM 3991 N N . LEU B 1 211 ? 0.071 -3.916 1.468 1 91.56 211 LEU B N 1
ATOM 3992 C CA . LEU B 1 211 ? -1.083 -3.025 1.461 1 91.56 211 LEU B CA 1
ATOM 3993 C C . LEU B 1 211 ? -2.236 -3.621 2.262 1 91.56 211 LEU B C 1
ATOM 3995 O O . LEU B 1 211 ? -2.779 -4.664 1.894 1 91.56 211 LEU B O 1
ATOM 3999 N N . VAL B 1 212 ? -2.555 -2.984 3.305 1 92.81 212 VAL B N 1
ATOM 4000 C CA . VAL B 1 212 ? -3.66 -3.395 4.168 1 92.81 212 VAL B CA 1
ATOM 4001 C C . VAL B 1 212 ? -4.859 -2.473 3.943 1 92.81 212 VAL B C 1
ATOM 4003 O O . VAL B 1 212 ? -4.758 -1.259 4.137 1 92.81 212 VAL B O 1
ATOM 4006 N N . VAL B 1 213 ? -5.949 -3 3.514 1 90.81 213 VAL B N 1
ATOM 4007 C CA . VAL B 1 213 ? -7.172 -2.248 3.258 1 90.81 213 VAL B CA 1
ATOM 4008 C C . VAL B 1 213 ? -8.258 -2.682 4.238 1 90.81 213 VAL B C 1
ATOM 4010 O O . VAL B 1 213 ? -8.602 -3.863 4.309 1 90.81 213 VAL B O 1
ATOM 4013 N N . ARG B 1 214 ? -8.789 -1.674 5 1 91.19 214 ARG B N 1
ATOM 4014 C CA . ARG B 1 214 ? -9.797 -1.946 6.023 1 91.19 214 ARG B CA 1
ATOM 4015 C C . ARG B 1 214 ? -9.367 -3.113 6.91 1 91.19 214 ARG B C 1
ATOM 4017 O O . ARG B 1 214 ? -10.148 -4.035 7.145 1 91.19 214 ARG B O 1
ATOM 4024 N N . GLY B 1 215 ? -8.109 -3.15 7.188 1 90.81 215 GLY B N 1
ATOM 4025 C CA . GLY B 1 215 ? -7.582 -4.098 8.156 1 90.81 215 GLY B CA 1
ATOM 4026 C C . GLY B 1 215 ? -7.215 -5.434 7.543 1 90.81 215 GLY B C 1
ATOM 4027 O O . GLY B 1 215 ? -6.738 -6.332 8.242 1 90.81 215 GLY B O 1
ATOM 4028 N N . ARG B 1 216 ? -7.348 -5.613 6.25 1 91.94 216 ARG B N 1
ATOM 4029 C CA . ARG B 1 216 ? -7.031 -6.867 5.578 1 91.94 216 ARG B CA 1
ATOM 4030 C C . ARG B 1 216 ? -5.914 -6.676 4.559 1 91.94 216 ARG B C 1
ATOM 4032 O O . ARG B 1 216 ? -5.953 -5.742 3.756 1 91.94 216 ARG B O 1
ATOM 4039 N N . ALA B 1 217 ? -4.914 -7.582 4.688 1 93.38 217 ALA B N 1
ATOM 4040 C CA . ALA B 1 217 ? -3.877 -7.539 3.658 1 93.38 217 ALA B CA 1
ATOM 4041 C C . ALA B 1 217 ? -4.441 -7.914 2.293 1 93.38 217 ALA B C 1
ATOM 4043 O O . ALA B 1 217 ? -4.996 -9 2.121 1 93.38 217 ALA B O 1
ATOM 4044 N N . GLU B 1 218 ? -4.289 -7.016 1.285 1 91.56 218 GLU B N 1
ATOM 4045 C CA . GLU B 1 218 ? -4.895 -7.266 -0.018 1 91.56 218 GLU B CA 1
ATOM 4046 C C . GLU B 1 218 ? -3.834 -7.434 -1.1 1 91.56 218 GLU B C 1
ATOM 4048 O O . GLU B 1 218 ? -4.117 -7.953 -2.182 1 91.56 218 GLU B O 1
ATOM 4053 N N . LEU B 1 219 ? -2.668 -6.926 -0.75 1 91.94 219 LEU B N 1
ATOM 4054 C CA . LEU B 1 219 ? -1.611 -6.961 -1.754 1 91.94 219 LEU B CA 1
ATOM 4055 C C . LEU B 1 219 ? -0.236 -6.977 -1.095 1 91.94 219 LEU B C 1
ATOM 4057 O O . LEU B 1 219 ? -0.007 -6.27 -0.11 1 91.94 219 LEU B O 1
ATOM 4061 N N . VAL B 1 220 ? 0.623 -7.742 -1.607 1 93.88 220 VAL B N 1
ATOM 4062 C CA . VAL B 1 220 ? 2.037 -7.723 -1.251 1 93.88 220 VAL B CA 1
ATOM 4063 C C . VAL B 1 220 ? 2.877 -7.406 -2.486 1 93.88 220 VAL B C 1
ATOM 4065 O O . VAL B 1 220 ? 2.699 -8.023 -3.541 1 93.88 220 VAL B O 1
ATOM 4068 N N . ALA B 1 221 ? 3.648 -6.445 -2.379 1 89.56 221 ALA B N 1
ATOM 4069 C CA . ALA B 1 221 ? 4.594 -6.09 -3.436 1 89.56 221 ALA B CA 1
ATOM 4070 C C . ALA B 1 221 ? 6.023 -6.438 -3.035 1 89.56 221 ALA B C 1
ATOM 4072 O O . ALA B 1 221 ? 6.453 -6.133 -1.92 1 89.56 221 ALA B O 1
ATOM 4073 N N . LEU B 1 222 ? 6.676 -7.062 -3.926 1 89.75 222 LEU B N 1
ATOM 4074 C CA . LEU B 1 222 ? 8.086 -7.391 -3.734 1 89.75 222 LEU B CA 1
ATOM 4075 C C . LEU B 1 222 ? 8.961 -6.645 -4.734 1 89.75 222 LEU B C 1
ATOM 4077 O O . LEU B 1 222 ? 8.789 -6.797 -5.949 1 89.75 222 LEU B O 1
ATOM 4081 N N . ASP B 1 223 ? 9.789 -5.82 -4.27 1 85.69 223 ASP B N 1
ATOM 4082 C CA . ASP B 1 223 ? 10.781 -5.137 -5.086 1 85.69 223 ASP B CA 1
ATOM 4083 C C . ASP B 1 223 ? 12.117 -5.879 -5.059 1 85.69 223 ASP B C 1
ATOM 4085 O O . ASP B 1 223 ? 12.805 -5.891 -4.039 1 85.69 223 ASP B O 1
ATOM 4089 N N . TYR B 1 224 ? 12.383 -6.445 -6.172 1 84.25 224 TYR B N 1
ATOM 4090 C CA . TYR B 1 224 ? 13.633 -7.188 -6.301 1 84.25 224 TYR B CA 1
ATOM 4091 C C . TYR B 1 224 ? 14.766 -6.266 -6.738 1 84.25 224 TYR B C 1
ATOM 4093 O O . TYR B 1 224 ? 14.641 -5.527 -7.715 1 84.25 224 TYR B O 1
ATOM 4101 N N . CYS B 1 225 ? 15.82 -6.285 -5.941 1 83.44 225 CYS B N 1
ATOM 4102 C CA . CYS B 1 225 ? 17.031 -5.562 -6.289 1 83.44 225 CYS B CA 1
ATOM 4103 C C . CYS B 1 225 ? 18.203 -6.523 -6.469 1 83.44 225 CYS B C 1
ATOM 4105 O O . CYS B 1 225 ? 18.672 -7.125 -5.5 1 83.44 225 CYS B O 1
ATOM 4107 N N . ILE B 1 226 ? 18.594 -6.621 -7.727 1 81.38 226 ILE B N 1
ATOM 4108 C CA . ILE B 1 226 ? 19.672 -7.559 -8.047 1 81.38 226 ILE B CA 1
ATOM 4109 C C . ILE B 1 226 ? 20.969 -6.797 -8.297 1 81.38 226 ILE B C 1
ATOM 4111 O O . ILE B 1 226 ? 21.016 -5.879 -9.125 1 81.38 226 ILE B O 1
ATOM 4115 N N . ASP B 1 227 ? 21.984 -7.125 -7.539 1 81.56 227 ASP B N 1
ATOM 4116 C CA . ASP B 1 227 ? 23.281 -6.488 -7.684 1 81.56 227 ASP B CA 1
ATOM 4117 C C . ASP B 1 227 ? 24.156 -7.246 -8.68 1 81.56 227 ASP B C 1
ATOM 4119 O O . ASP B 1 227 ? 24.656 -8.328 -8.375 1 81.56 227 ASP B O 1
ATOM 4123 N N . THR B 1 228 ? 24.344 -6.586 -9.898 1 74.81 228 THR B N 1
ATOM 4124 C CA . THR B 1 228 ? 25.125 -7.262 -10.93 1 74.81 228 THR B CA 1
ATOM 4125 C C . THR B 1 228 ? 26.516 -6.648 -11.047 1 74.81 228 THR B C 1
ATOM 4127 O O . THR B 1 228 ? 27.188 -6.773 -12.078 1 74.81 228 THR B O 1
ATOM 4130 N N . SER B 1 229 ? 26.938 -5.859 -10.086 1 70.06 229 SER B N 1
ATOM 4131 C CA . SER B 1 229 ? 28.219 -5.16 -10.148 1 70.06 229 SER B CA 1
ATOM 4132 C C . SER B 1 229 ? 29.359 -6.133 -10.406 1 70.06 229 SER B C 1
ATOM 4134 O O . SER B 1 229 ? 30.359 -5.766 -11.031 1 70.06 229 SER B O 1
ATOM 4136 N N . ASN B 1 230 ? 29.172 -7.262 -10 1 64.62 230 ASN B N 1
ATOM 4137 C CA . ASN B 1 230 ? 30.312 -8.172 -10.156 1 64.62 230 ASN B CA 1
ATOM 4138 C C . ASN B 1 230 ? 30.422 -8.68 -11.586 1 64.62 230 ASN B C 1
ATOM 4140 O O . ASN B 1 230 ? 31.375 -9.367 -11.93 1 64.62 230 ASN B O 1
ATOM 4144 N N . ASP B 1 231 ? 29.391 -8.516 -12.375 1 61.25 231 ASP B N 1
ATOM 4145 C CA . ASP B 1 231 ? 29.453 -9.094 -13.719 1 61.25 231 ASP B CA 1
ATOM 4146 C C . ASP B 1 231 ? 30.016 -8.086 -14.719 1 61.25 231 ASP B C 1
ATOM 4148 O O . ASP B 1 231 ? 29.984 -8.328 -15.93 1 61.25 231 ASP B O 1
ATOM 4152 N N . GLY B 1 232 ? 30.688 -7.117 -14.25 1 60.19 232 GLY B N 1
ATOM 4153 C CA . GLY B 1 232 ? 31.312 -6.211 -15.195 1 60.19 232 GLY B CA 1
ATOM 4154 C C . GLY B 1 232 ? 30.312 -5.277 -15.867 1 60.19 232 GLY B C 1
ATOM 4155 O O . GLY B 1 232 ? 30.688 -4.496 -16.75 1 60.19 232 GLY B O 1
ATOM 4156 N N . SER B 1 233 ? 29.109 -5.539 -15.688 1 54.66 233 SER B N 1
ATOM 4157 C CA . SER B 1 233 ? 28.109 -4.707 -16.375 1 54.66 233 SER B CA 1
ATOM 4158 C C . SER B 1 233 ? 28.016 -3.326 -15.727 1 54.66 233 SER B C 1
ATOM 4160 O O . SER B 1 233 ? 28.25 -3.178 -14.523 1 54.66 233 SER B O 1
ATOM 4162 N N . LYS B 1 234 ? 28 -2.357 -16.5 1 58.22 234 LYS B N 1
ATOM 4163 C CA . LYS B 1 234 ? 27.938 -0.949 -16.125 1 58.22 234 LYS B CA 1
ATOM 4164 C C . LYS B 1 234 ? 26.719 -0.671 -15.258 1 58.22 234 LYS B C 1
ATOM 4166 O O . LYS B 1 234 ? 26.672 0.332 -14.539 1 58.22 234 LYS B O 1
ATOM 4171 N N . GLN B 1 235 ? 25.703 -1.419 -15.695 1 60.75 235 GLN B N 1
ATOM 4172 C CA . GLN B 1 235 ? 24.531 -1.162 -14.859 1 60.75 235 GLN B CA 1
ATOM 4173 C C . GLN B 1 235 ? 24.594 -1.981 -13.57 1 60.75 235 GLN B C 1
ATOM 4175 O O . GLN B 1 235 ? 24.578 -3.213 -13.617 1 60.75 235 GLN B O 1
ATOM 4180 N N . GLU B 1 236 ? 24.75 -1.397 -12.461 1 64.75 236 GLU B N 1
ATOM 4181 C CA . GLU B 1 236 ? 25.125 -1.943 -11.156 1 64.75 236 GLU B CA 1
ATOM 4182 C C . GLU B 1 236 ? 23.906 -2.48 -10.422 1 64.75 236 GLU B C 1
ATOM 4184 O O . GLU B 1 236 ? 23.984 -3.477 -9.703 1 64.75 236 GLU B O 1
ATOM 4189 N N . LYS B 1 237 ? 22.703 -1.943 -10.695 1 73.06 237 LYS B N 1
ATOM 4190 C CA . LYS B 1 237 ? 21.547 -2.432 -9.945 1 73.06 237 LYS B CA 1
ATOM 4191 C C . LYS B 1 237 ? 20.312 -2.537 -10.844 1 73.06 237 LYS B C 1
ATOM 4193 O O . LYS B 1 237 ? 20.047 -1.638 -11.641 1 73.06 237 LYS B O 1
ATOM 4198 N N . SER B 1 238 ? 19.844 -3.842 -11.008 1 72.88 238 SER B N 1
ATOM 4199 C CA . SER B 1 238 ? 18.594 -4.082 -11.727 1 72.88 238 SER B CA 1
ATOM 4200 C C . SER B 1 238 ? 17.438 -4.293 -10.758 1 72.88 238 SER B C 1
ATOM 4202 O O . SER B 1 238 ? 17.594 -4.934 -9.719 1 72.88 238 SER B O 1
ATOM 4204 N N . GLU B 1 239 ? 16.328 -3.627 -11.07 1 77.56 239 GLU B N 1
ATOM 4205 C CA . GLU B 1 239 ? 15.203 -3.725 -10.141 1 77.56 239 GLU B CA 1
ATOM 4206 C C . GLU B 1 239 ? 13.898 -4.012 -10.883 1 77.56 239 GLU B C 1
ATOM 4208 O O . GLU B 1 239 ? 13.734 -3.611 -12.031 1 77.56 239 GLU B O 1
ATOM 4213 N N . PHE B 1 240 ? 13.094 -4.859 -10.266 1 77.56 240 PHE B N 1
ATOM 4214 C CA . PHE B 1 240 ? 11.727 -5.055 -10.734 1 77.56 240 PHE B CA 1
ATOM 4215 C C . PHE B 1 240 ? 10.781 -5.324 -9.57 1 77.56 240 PHE B C 1
ATOM 4217 O O . PHE B 1 240 ? 11.227 -5.691 -8.477 1 77.56 240 PHE B O 1
ATOM 4224 N N . ARG B 1 241 ? 9.516 -5.051 -9.812 1 81.44 241 ARG B N 1
ATOM 4225 C CA . ARG B 1 241 ? 8.5 -5.242 -8.781 1 81.44 241 ARG B CA 1
ATOM 4226 C C . ARG B 1 241 ? 7.453 -6.258 -9.227 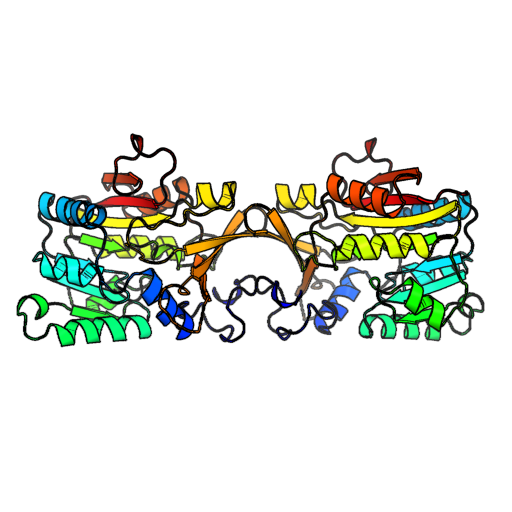1 81.44 241 ARG B C 1
ATOM 4228 O O . ARG B 1 241 ? 7.027 -6.25 -10.383 1 81.44 241 ARG B O 1
ATOM 4235 N N . LEU B 1 242 ? 7.121 -7.121 -8.32 1 84.31 242 LEU B N 1
ATOM 4236 C CA . LEU B 1 242 ? 6 -8.031 -8.516 1 84.31 242 LEU B CA 1
ATOM 4237 C C . LEU B 1 242 ? 4.961 -7.855 -7.41 1 84.31 242 LEU B C 1
ATOM 4239 O O . LEU B 1 242 ? 5.312 -7.656 -6.246 1 84.31 242 LEU B O 1
ATOM 4243 N N . CYS B 1 243 ? 3.713 -7.914 -7.832 1 87.62 243 CYS B N 1
ATOM 4244 C CA . CYS B 1 243 ? 2.611 -7.777 -6.887 1 87.62 243 CYS B CA 1
ATOM 4245 C C . CYS B 1 243 ? 1.806 -9.07 -6.801 1 87.62 243 CYS B C 1
ATOM 4247 O O . CYS B 1 243 ? 1.551 -9.711 -7.816 1 87.62 243 CYS B O 1
ATOM 4249 N N . TYR B 1 244 ? 1.431 -9.438 -5.578 1 92.88 244 TYR B N 1
ATOM 4250 C CA . TYR B 1 244 ? 0.778 -10.719 -5.332 1 92.88 244 TYR B CA 1
ATOM 4251 C C . TYR B 1 244 ? -0.416 -10.547 -4.398 1 92.88 244 TYR B C 1
ATOM 4253 O O . TYR B 1 244 ? -0.435 -9.648 -3.561 1 92.88 244 TYR B O 1
ATOM 4261 N N . TYR B 1 245 ? -1.425 -11.352 -4.617 1 94.44 245 TYR B N 1
ATOM 4262 C CA . TYR B 1 245 ? -2.414 -11.531 -3.559 1 94.44 245 TYR B CA 1
ATOM 4263 C C . TYR B 1 245 ? -1.846 -12.375 -2.418 1 94.44 245 TYR B C 1
ATOM 4265 O O . TYR B 1 245 ? -1.301 -13.453 -2.648 1 94.44 245 TYR B O 1
ATOM 4273 N N . PRO B 1 246 ? -1.949 -11.898 -1.245 1 96.94 246 PRO B N 1
ATOM 4274 C CA . PRO B 1 246 ? -1.336 -12.602 -0.117 1 96.94 246 PRO B CA 1
ATOM 4275 C C . PRO B 1 246 ? -2.219 -13.727 0.426 1 96.94 246 PRO B C 1
ATOM 4277 O O . PRO B 1 246 ? -2.908 -13.539 1.431 1 96.94 246 PRO B O 1
ATOM 4280 N N . HIS B 1 247 ? -2.053 -14.867 -0.15 1 97.81 247 HIS B N 1
ATOM 4281 C CA . HIS B 1 247 ? -2.811 -16.031 0.303 1 97.81 247 HIS B CA 1
ATOM 4282 C C . HIS B 1 247 ? -2.379 -16.453 1.702 1 97.81 247 HIS B C 1
ATOM 4284 O O . HIS B 1 247 ? -1.254 -16.922 1.893 1 97.81 247 HIS B O 1
ATOM 4290 N N . LYS B 1 248 ? -3.332 -16.391 2.648 1 97.44 248 LYS B N 1
ATOM 4291 C CA . LYS B 1 248 ? -3.074 -17 3.951 1 97.44 248 LYS B CA 1
ATOM 4292 C C . LYS B 1 248 ? -3.193 -18.516 3.885 1 97.44 248 LYS B C 1
ATOM 4294 O O . LYS B 1 248 ? -4.055 -19.047 3.184 1 97.44 248 LYS B O 1
ATOM 4299 N N . LEU B 1 249 ? -2.391 -19.156 4.691 1 98.31 249 LEU B N 1
ATOM 4300 C CA . LEU B 1 249 ? -2.316 -20.609 4.629 1 98.31 249 LEU B CA 1
ATOM 4301 C C . LEU B 1 249 ? -3.682 -21.234 4.891 1 98.31 249 LEU B C 1
ATOM 4303 O O . LEU B 1 249 ? -4.137 -22.094 4.125 1 98.31 249 LEU B O 1
ATOM 4307 N N . SER B 1 250 ? -4.355 -20.859 5.949 1 98.31 250 SER B N 1
ATOM 4308 C CA . SER B 1 250 ? -5.621 -21.469 6.34 1 98.31 250 SER B CA 1
ATOM 4309 C C . SER B 1 250 ? -6.688 -21.266 5.27 1 98.31 250 SER B C 1
ATOM 4311 O O . SER B 1 250 ? -7.391 -22.203 4.902 1 98.31 250 SER B O 1
ATOM 4313 N N . THR B 1 251 ? -6.766 -20.047 4.812 1 97.88 251 THR B N 1
ATOM 4314 C CA . THR B 1 251 ? -7.773 -19.719 3.811 1 97.88 251 THR B CA 1
ATOM 4315 C C . THR B 1 251 ? -7.5 -20.453 2.502 1 97.88 251 THR B C 1
ATOM 4317 O O . THR B 1 251 ? -8.414 -21 1.887 1 97.88 251 THR B O 1
ATOM 4320 N N . PHE B 1 252 ? -6.223 -20.469 2.078 1 98.69 252 PHE B N 1
ATOM 4321 C CA . PHE B 1 252 ? -5.855 -21.141 0.835 1 98.69 252 PHE B CA 1
ATOM 4322 C C . PHE B 1 252 ? -6.133 -22.641 0.921 1 98.69 252 PHE B C 1
ATOM 4324 O O . PHE B 1 252 ? -6.629 -23.234 -0.034 1 98.69 252 PHE B O 1
ATOM 4331 N N . THR B 1 253 ? -5.832 -23.219 2.047 1 98.81 253 THR B N 1
ATOM 4332 C CA . THR B 1 253 ? -6.094 -24.625 2.291 1 98.81 253 THR B CA 1
ATOM 4333 C C . THR B 1 253 ? -7.578 -24.938 2.143 1 98.81 253 THR B C 1
ATOM 4335 O O . THR B 1 253 ? -7.953 -25.891 1.45 1 98.81 253 THR B O 1
ATOM 4338 N N . SER B 1 254 ? -8.375 -24.094 2.723 1 98.62 254 SER B N 1
ATOM 4339 C CA . SER B 1 254 ? -9.82 -24.281 2.65 1 98.62 254 SER B CA 1
ATOM 4340 C C . SER B 1 254 ? -10.32 -24.172 1.216 1 98.62 254 SER B C 1
ATOM 4342 O O . SER B 1 254 ? -11.18 -24.938 0.787 1 98.62 254 SER B O 1
ATOM 4344 N N . MET B 1 255 ? -9.812 -23.203 0.496 1 98.69 255 MET B N 1
ATOM 4345 C CA . MET B 1 255 ? -10.227 -23.016 -0.89 1 98.69 255 MET B CA 1
ATOM 4346 C C . MET B 1 255 ? -9.859 -24.234 -1.739 1 98.69 255 MET B C 1
ATOM 4348 O O . MET B 1 255 ? -10.648 -24.656 -2.588 1 98.69 255 MET B O 1
ATOM 4352 N N . LEU B 1 256 ? -8.68 -24.75 -1.509 1 98.81 256 LEU B N 1
ATOM 4353 C CA . LEU B 1 256 ? -8.25 -25.938 -2.234 1 98.81 256 LEU B CA 1
ATOM 4354 C C . LEU B 1 256 ? -9.156 -27.125 -1.913 1 98.81 256 LEU B C 1
ATOM 4356 O O . LEU B 1 256 ? -9.586 -27.844 -2.816 1 98.81 256 LEU B O 1
ATOM 4360 N N . ASP B 1 257 ? -9.438 -27.312 -0.628 1 98.75 257 ASP B N 1
ATOM 4361 C CA . ASP B 1 257 ? -10.32 -28.406 -0.232 1 98.75 257 ASP B CA 1
ATOM 4362 C C . ASP B 1 257 ? -11.688 -28.281 -0.903 1 98.75 257 ASP B C 1
ATOM 4364 O O . ASP B 1 257 ? -12.219 -29.266 -1.426 1 98.75 257 ASP B O 1
ATOM 4368 N N . GLU B 1 258 ? -12.188 -27.094 -0.927 1 98.56 258 GLU B N 1
ATOM 4369 C CA . GLU B 1 258 ? -13.484 -26.844 -1.542 1 98.56 258 GLU B CA 1
ATOM 4370 C C . GLU B 1 258 ? -13.453 -27.125 -3.041 1 98.56 258 GLU B C 1
ATOM 4372 O O . GLU B 1 258 ? -14.406 -27.672 -3.598 1 98.56 258 GLU B O 1
ATOM 4377 N N . ALA B 1 259 ? -12.398 -26.75 -3.648 1 98.56 259 ALA B N 1
ATOM 4378 C CA . ALA B 1 259 ? -12.258 -26.953 -5.09 1 98.56 259 ALA B CA 1
ATOM 4379 C C . ALA B 1 259 ? -12.32 -28.438 -5.445 1 98.56 259 ALA B C 1
ATOM 4381 O O . ALA B 1 259 ? -12.68 -28.797 -6.57 1 98.56 259 ALA B O 1
ATOM 4382 N N . PHE B 1 260 ? -11.984 -29.297 -4.477 1 98.44 260 PHE B N 1
ATOM 4383 C CA . PHE B 1 260 ? -11.992 -30.75 -4.684 1 98.44 260 PHE B CA 1
ATOM 4384 C C . PHE B 1 260 ? -13.156 -31.391 -3.951 1 98.44 260 PHE B C 1
ATOM 4386 O O . PHE B 1 260 ? -13.094 -32.562 -3.578 1 98.44 260 PHE B O 1
ATOM 4393 N N . ASP B 1 261 ? -14.148 -30.641 -3.619 1 97 261 ASP B N 1
ATOM 4394 C CA . ASP B 1 261 ? -15.375 -31.062 -2.967 1 97 261 ASP B CA 1
ATOM 4395 C C . ASP B 1 261 ? -15.086 -31.688 -1.602 1 97 261 ASP B C 1
ATOM 4397 O O . ASP B 1 261 ? -15.805 -32.594 -1.159 1 97 261 ASP B O 1
A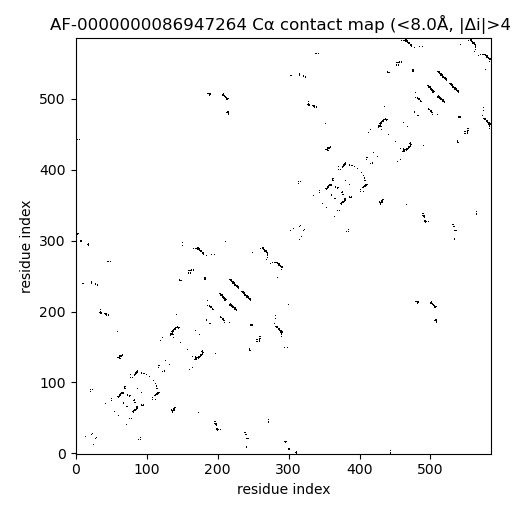TOM 4401 N N . ASN B 1 262 ? -13.961 -31.344 -1.004 1 97.62 262 ASN B N 1
ATOM 4402 C CA . ASN B 1 262 ? -13.531 -31.781 0.316 1 97.62 262 ASN B CA 1
ATOM 4403 C C . ASN B 1 262 ? -13.336 -33.312 0.36 1 97.62 262 ASN B C 1
ATOM 4405 O O . ASN B 1 262 ? -13.602 -33.938 1.381 1 97.62 262 ASN B O 1
ATOM 4409 N N . ARG B 1 263 ? -12.859 -33.844 -0.754 1 97.38 263 ARG B N 1
ATOM 4410 C CA . ARG B 1 263 ? -12.719 -35.281 -0.823 1 97.38 263 ARG B CA 1
ATOM 4411 C C . ARG B 1 263 ? -11.289 -35.688 -1.164 1 97.38 263 ARG B C 1
ATOM 4413 O O . ARG B 1 263 ? -10.906 -36.844 -1.006 1 97.38 263 ARG B O 1
ATOM 4420 N N . ALA B 1 264 ? -10.5 -34.75 -1.615 1 98.19 264 ALA B N 1
ATOM 4421 C CA . ALA B 1 264 ? -9.141 -35.062 -2.035 1 98.19 264 ALA B CA 1
ATOM 4422 C C . ALA B 1 264 ? -8.219 -35.25 -0.83 1 98.19 264 ALA B C 1
ATOM 4424 O O . ALA B 1 264 ? -8.445 -34.625 0.223 1 98.19 264 ALA B O 1
ATOM 4425 N N . ARG B 1 265 ? -7.219 -36.094 -0.963 1 98.12 265 ARG B N 1
ATOM 4426 C CA . ARG B 1 265 ? -6.125 -36.062 -0.001 1 98.12 265 ARG B CA 1
ATOM 4427 C C . ARG B 1 265 ? -5.277 -34.812 -0.156 1 98.12 265 ARG B C 1
ATOM 4429 O O . ARG B 1 265 ? -4.887 -34.469 -1.268 1 98.12 265 ARG B O 1
ATOM 4436 N N . HIS B 1 266 ? -5.09 -34.219 0.908 1 98.44 266 HIS B N 1
ATOM 4437 C CA . HIS B 1 266 ? -4.41 -32.938 0.92 1 98.44 266 HIS B CA 1
ATOM 4438 C C . HIS B 1 266 ? -3.158 -32.969 1.788 1 98.44 266 HIS B C 1
ATOM 4440 O O . HIS B 1 266 ? -3.248 -33.125 3.008 1 98.44 266 HIS B O 1
ATOM 4446 N N . HIS B 1 267 ? -1.974 -32.875 1.174 1 98.31 267 HIS B N 1
ATOM 4447 C CA . HIS B 1 267 ? -0.706 -32.781 1.891 1 98.31 267 HIS B CA 1
ATOM 4448 C C . HIS B 1 267 ? -0.025 -31.438 1.649 1 98.31 267 HIS B C 1
ATOM 4450 O O . HIS B 1 267 ? 0.023 -30.953 0.516 1 98.31 267 HIS B O 1
ATOM 4456 N N . ILE B 1 268 ? 0.422 -30.844 2.725 1 98.5 268 ILE B N 1
ATOM 4457 C CA . ILE B 1 268 ? 1.117 -29.562 2.627 1 98.5 268 ILE B CA 1
ATOM 4458 C C . ILE B 1 268 ? 2.58 -29.75 3.025 1 98.5 268 ILE B C 1
ATOM 4460 O O . ILE B 1 268 ? 2.881 -30.344 4.062 1 98.5 268 ILE B O 1
ATOM 4464 N N . TYR B 1 269 ? 3.494 -29.25 2.188 1 98.06 269 TYR B N 1
ATOM 4465 C CA . TYR B 1 269 ? 4.93 -29.25 2.441 1 98.06 269 TYR B CA 1
ATOM 4466 C C . TYR B 1 269 ? 5.457 -27.844 2.637 1 98.06 269 TYR B C 1
ATOM 4468 O O . TYR B 1 269 ? 4.852 -26.875 2.162 1 98.06 269 TYR B O 1
ATOM 4476 N N . GLY B 1 270 ? 6.539 -27.703 3.393 1 96.81 270 GLY B N 1
ATOM 4477 C CA . GLY B 1 270 ? 7.309 -26.484 3.521 1 96.81 270 GLY B CA 1
ATOM 4478 C C . GLY B 1 270 ? 8.68 -26.562 2.881 1 96.81 270 GLY B C 1
ATOM 4479 O O . GLY B 1 270 ? 9.531 -27.344 3.324 1 96.81 270 GLY B O 1
ATOM 4480 N N . ASP B 1 271 ? 8.844 -25.781 1.89 1 95.19 271 ASP B N 1
ATOM 4481 C CA . ASP B 1 271 ? 10.133 -25.797 1.194 1 95.19 271 ASP B CA 1
ATOM 4482 C C . ASP B 1 271 ? 10.508 -27.203 0.753 1 95.19 271 ASP B C 1
ATOM 4484 O O . ASP B 1 271 ? 11.633 -27.641 0.979 1 95.19 271 ASP B O 1
ATOM 4488 N N . PHE B 1 272 ? 9.594 -27.906 0.321 1 95.88 272 PHE B N 1
ATOM 4489 C CA . PHE B 1 272 ? 9.734 -29.234 -0.267 1 95.88 272 PHE B CA 1
ATOM 4490 C C . PHE B 1 272 ? 10.086 -30.266 0.799 1 95.88 272 PHE B C 1
ATOM 4492 O O . PHE B 1 272 ? 10.633 -31.328 0.489 1 95.88 272 PHE B O 1
ATOM 4499 N N . GLN B 1 273 ? 9.805 -29.906 2.061 1 95.12 273 GLN B N 1
ATOM 4500 C CA . GLN B 1 273 ? 9.953 -30.812 3.195 1 95.12 273 GLN B CA 1
ATOM 4501 C C . GLN B 1 273 ? 8.656 -30.922 3.988 1 95.12 273 GLN B C 1
ATOM 4503 O O . GLN B 1 273 ? 7.766 -30.078 3.857 1 95.12 273 GLN B O 1
ATOM 4508 N N . PRO B 1 274 ? 8.586 -32.031 4.746 1 94.44 274 PRO B N 1
ATOM 4509 C CA . PRO B 1 274 ? 7.43 -32.062 5.645 1 94.44 274 PRO B CA 1
ATOM 4510 C C . PRO B 1 274 ? 7.336 -30.844 6.539 1 94.44 274 PRO B C 1
ATOM 4512 O O . PRO B 1 274 ? 8.359 -30.328 6.992 1 94.44 274 PRO B O 1
ATOM 4515 N N . LEU B 1 275 ? 6.16 -30.391 6.742 1 93.94 275 LEU B N 1
ATOM 4516 C CA . LEU B 1 275 ? 5.914 -29.125 7.41 1 93.94 275 LEU B CA 1
ATOM 4517 C C . LEU B 1 275 ? 6.539 -29.109 8.805 1 93.94 275 LEU B C 1
ATOM 4519 O O . LEU B 1 275 ? 6.977 -28.062 9.281 1 93.94 275 LEU B O 1
ATOM 4523 N N . ASP B 1 276 ? 6.57 -30.188 9.492 1 93.06 276 ASP B N 1
ATOM 4524 C CA . ASP B 1 276 ? 7.082 -30.266 10.859 1 93.06 276 ASP B CA 1
ATOM 4525 C C . ASP B 1 276 ? 8.586 -30.016 10.891 1 93.06 276 ASP B C 1
ATOM 4527 O O . ASP B 1 276 ? 9.148 -29.719 11.953 1 93.06 276 ASP B O 1
ATOM 4531 N N . LYS B 1 277 ? 9.25 -30.078 9.805 1 93.75 277 LYS B N 1
ATOM 4532 C CA . LYS B 1 277 ? 10.703 -29.922 9.742 1 93.75 277 LYS B CA 1
ATOM 4533 C C . LYS B 1 277 ? 11.078 -28.484 9.406 1 93.75 277 LYS B C 1
ATOM 4535 O O . LYS B 1 277 ? 12.25 -28.094 9.492 1 93.75 277 LYS B O 1
ATOM 4540 N N . VAL B 1 278 ? 10.117 -27.688 9.008 1 92.94 278 VAL B N 1
ATOM 4541 C CA . VAL B 1 278 ? 10.375 -26.297 8.609 1 92.94 278 VAL B CA 1
ATOM 4542 C C . VAL B 1 278 ? 9.391 -25.375 9.32 1 92.94 278 VAL B C 1
ATOM 4544 O O . VAL B 1 278 ? 8.328 -25.047 8.781 1 92.94 278 VAL B O 1
ATOM 4547 N N . PRO B 1 279 ? 9.688 -24.859 10.453 1 90.44 279 PRO B N 1
ATOM 4548 C CA . PRO B 1 279 ? 8.742 -24.094 11.258 1 90.44 279 PRO B CA 1
ATOM 4549 C C . PRO B 1 279 ? 8.211 -22.859 10.523 1 90.44 279 PRO B C 1
ATOM 4551 O O . PRO B 1 279 ? 7.023 -22.547 10.609 1 90.44 279 PRO B O 1
ATOM 4554 N N . VAL B 1 280 ? 9.094 -22.109 9.75 1 92.56 280 VAL B N 1
ATOM 4555 C CA . VAL B 1 280 ? 8.672 -20.938 8.992 1 92.56 280 VAL B CA 1
ATOM 4556 C C . VAL B 1 280 ? 9.148 -21.062 7.551 1 92.56 280 VAL B C 1
ATOM 4558 O O . VAL B 1 280 ? 10.133 -20.422 7.16 1 92.56 280 VAL B O 1
ATOM 4561 N N . PRO B 1 281 ? 8.445 -21.875 6.848 1 95.44 281 PRO B N 1
ATOM 4562 C CA . PRO B 1 281 ? 8.898 -22.062 5.465 1 95.44 281 PRO B CA 1
ATOM 4563 C C . PRO B 1 281 ? 8.75 -20.812 4.609 1 95.44 281 PRO B C 1
ATOM 4565 O O . PRO B 1 281 ? 7.926 -19.938 4.914 1 95.44 281 PRO B O 1
ATOM 4568 N N . ALA B 1 282 ? 9.578 -20.734 3.57 1 94.81 282 ALA B N 1
ATOM 4569 C CA . ALA B 1 282 ? 9.445 -19.656 2.582 1 94.81 282 ALA B CA 1
ATOM 4570 C C . ALA B 1 282 ? 8.234 -19.906 1.682 1 94.81 282 ALA B C 1
ATOM 4572 O O . ALA B 1 282 ? 7.559 -18.953 1.276 1 94.81 282 ALA B O 1
ATOM 4573 N N . PHE B 1 283 ? 8.039 -21.203 1.397 1 96.75 283 PHE B N 1
ATOM 4574 C CA . PHE B 1 283 ? 6.926 -21.594 0.541 1 96.75 283 PHE B CA 1
ATOM 4575 C C . PHE B 1 283 ? 6.121 -22.719 1.179 1 96.75 283 PHE B C 1
ATOM 4577 O O . PHE B 1 283 ? 6.68 -23.578 1.853 1 96.75 283 PHE B O 1
ATOM 4584 N N . TYR B 1 284 ? 4.848 -22.641 0.987 1 97.75 284 TYR B N 1
ATOM 4585 C CA . TYR B 1 284 ? 3.975 -23.797 1.187 1 97.75 284 TYR B CA 1
ATOM 4586 C C . TYR B 1 284 ? 3.654 -24.484 -0.14 1 97.75 284 TYR B C 1
ATOM 4588 O O . TYR B 1 284 ? 3.264 -23.812 -1.104 1 97.75 284 TYR B O 1
ATOM 4596 N N . ILE B 1 285 ? 3.873 -25.75 -0.248 1 98.38 285 ILE B N 1
ATOM 4597 C CA . ILE B 1 285 ? 3.51 -26.531 -1.428 1 98.38 285 ILE B CA 1
ATOM 4598 C C . ILE B 1 285 ? 2.346 -27.469 -1.095 1 98.38 285 ILE B C 1
ATOM 4600 O O . ILE B 1 285 ? 2.471 -28.344 -0.241 1 98.38 285 ILE B O 1
ATOM 4604 N N . HIS B 1 286 ? 1.254 -27.219 -1.734 1 98.88 286 HIS B N 1
ATOM 4605 C CA . HIS B 1 286 ? 0.076 -28.062 -1.569 1 98.88 286 HIS B CA 1
ATOM 4606 C C . HIS B 1 286 ? 0.031 -29.156 -2.631 1 98.88 286 HIS B C 1
ATOM 4608 O O . HIS B 1 286 ? 0.167 -28.875 -3.824 1 98.88 286 HIS B O 1
ATOM 4614 N N . VAL B 1 287 ? -0.112 -30.375 -2.188 1 98.81 287 VAL B N 1
ATOM 4615 C CA . VAL B 1 287 ? -0.313 -31.5 -3.082 1 98.81 287 VAL B CA 1
ATOM 4616 C C . VAL B 1 287 ? -1.693 -32.125 -2.842 1 98.81 287 VAL B C 1
ATOM 4618 O O . VAL B 1 287 ? -1.961 -32.656 -1.77 1 98.81 287 VAL B O 1
ATOM 4621 N N . MET B 1 288 ? -2.535 -31.922 -3.822 1 98.75 288 MET B N 1
ATOM 4622 C CA . MET B 1 288 ? -3.879 -32.5 -3.785 1 98.75 288 MET B CA 1
ATOM 4623 C C . MET B 1 288 ? -3.959 -33.75 -4.629 1 98.75 288 MET B C 1
ATOM 4625 O O . MET B 1 288 ? -3.479 -33.781 -5.766 1 98.75 288 MET B O 1
ATOM 4629 N N . GLN B 1 289 ? -4.543 -34.781 -4.09 1 98.69 289 GLN B N 1
ATOM 4630 C CA . GLN B 1 289 ? -4.828 -35.969 -4.887 1 98.69 289 GLN B CA 1
ATOM 4631 C C . GLN B 1 289 ? -6.332 -36.188 -5.035 1 98.69 289 GLN B C 1
ATOM 4633 O O . GLN B 1 289 ? -7.02 -36.469 -4.055 1 98.69 289 GLN B O 1
ATOM 4638 N N . LYS B 1 290 ? -6.75 -36 -6.211 1 98.06 290 LYS B N 1
ATOM 4639 C CA . LYS B 1 290 ? -8.164 -36.156 -6.52 1 98.06 290 LYS B CA 1
ATOM 4640 C C . LYS B 1 290 ? -8.625 -37.594 -6.23 1 98.06 290 LYS B C 1
ATOM 4642 O O . LYS B 1 290 ? -7.863 -38.531 -6.434 1 98.06 290 LYS B O 1
ATOM 4647 N N . THR B 1 291 ? -9.844 -37.719 -5.84 1 96.12 291 THR B N 1
ATOM 4648 C CA . THR B 1 291 ? -10.383 -39.031 -5.555 1 96.12 291 THR B CA 1
ATOM 4649 C C . THR B 1 291 ? -10.469 -39.875 -6.828 1 96.12 291 THR B C 1
ATOM 4651 O O . THR B 1 291 ? -10.695 -39.344 -7.914 1 96.12 291 THR B O 1
ATOM 4654 N N . LYS B 1 292 ? -10.305 -41.219 -6.734 1 92.12 292 LYS B N 1
ATOM 4655 C CA . LYS B 1 292 ? -10.344 -42.125 -7.875 1 92.12 292 LYS B CA 1
ATOM 4656 C C . LYS B 1 292 ? -11.773 -42.375 -8.328 1 92.12 292 LYS B C 1
ATOM 4658 O O . LYS B 1 292 ? -12.008 -42.719 -9.484 1 92.12 292 LYS B O 1
ATOM 4663 N N . ASN B 1 293 ? -12.789 -42.188 -7.406 1 78.5 293 ASN B N 1
ATOM 4664 C CA . ASN B 1 293 ? -14.18 -42.5 -7.715 1 78.5 293 ASN B CA 1
ATOM 4665 C C . ASN B 1 293 ? -15.039 -41.25 -7.785 1 78.5 293 ASN B C 1
ATOM 4667 O O . ASN B 1 293 ? -14.781 -40.281 -7.07 1 78.5 293 ASN B O 1
#

InterPro domains:
  IPR014369 Glycine/Sarcosine N-methyltransferase [PIRSF000385] (3-291)
  IPR014369 Glycine/Sarcosine N-methyltransferase [PS51600] (1-293)
  IPR014369 Glycine/Sarcosine N-methyltransferase [PTHR16458] (3-291)
  IPR029063 S-adenosyl-L-methionine-dependent methyltransferase superfamily [G3DSA:3.40.50.150] (40-290)
  IPR029063 S-adenosyl-L-methionine-dependent methyltransferase superfamily [SSF53335] (8-290)
  IPR041698 Methyltransferase domain 25 [PF13649] (62-173)

pLDDT: mean 85.97, std 18.97, range [22.12, 98.94]

Foldseek 3Di:
DVVVVPPPVFDPDDDPPDVPPLCPPVLNVVVVDLFQPPVLDWDPLVLCLVVVVCVVLPFAEEEAADQQLNSVVVSQLVVHHQYEYEHQHPVRLVNNVVVLVVCVVPVSSVRYHYYYDDLLCHVVVCCVVPNPAAGLEYEADDQNLQLDFDPPPPCPSSLSSLLSRVVRHAAQHKYKHKHFQLVCCVVPVDADQDDLTHDNPWGKDWGWDFDADPRRTRKIKIKIWTAPVVVVDPPGIRIGMGMGGRDHPVNVQVSNCVSLVVPWDKAKAASSHHCVVPVRGRMIIIMTTHHND/DVVVVPPPVFDVPDDPPDVPPLCPPVLNVVVVDLFQPPVLDWDPLVLCLVVVVCVVLPFAEEEAADQQLNSVVVSQLVVRHQYEYEHQHPVRLVNNVVVLVVCVVPVSSVRYHYYYDDLLCRVVVCCVVPNPAAGLEYEADDQNLQLDFDPPPPCPSSLSSLLSRVVRHAAQHKYKHKHFQLVCCVVPVDADQDDLTHDNPWGKDWGWDFDADPRRTRKIKIKIWTAPVVVVDPPGIRIGMGMGGRDHPVNVQVSNCVSLVVPWDKAKPASSHHCVVPVRGRMIIIMTTHHND

Radius of gyration: 29.39 Å; Cα contacts (8 Å, |Δi|>4): 1171; chains: 2; bounding box: 62×89×63 Å

Nearest PDB structures (foldseek):
  1d2g-assembly1_A  TM=8.704E-01  e=8.643E-40  Rattus norvegicus
  1kia-assembly1_D  TM=9.197E-01  e=4.222E-36  Rattus norvegicus
  1nbh-assembly1_B  TM=8.776E-01  e=2.981E-37  Rattus norvegicus
  1r74-assembly1_B-2  TM=8.735E-01  e=3.743E-36  Homo sapiens
  1d2h-assembly1_C  TM=9.240E-01  e=8.873E-33  Rattus norvegicus

Sequence (586 aa):
MAADQVFHSRSLGIPSEGVKDQYADGKAAKTWNKFIGDSNQRTQNYKDFLIGLLKNNGCKTVLDAACGTGIDSMMLVNEGFKVVSVDASDKMLKHALKARWDKRKNPKYDDWVIEEANWETLPQDIETFLPDTQFDAVICLGNSFAHLLDEYGDQRMQKLCLSNFAKCLKPGGLLFIDHRNYDAMINTGATPGHSIYYNCKYPVDIKTSVLVVRGRAELVALDYCIDTSNDGSKQEKSEFRLCYYPHKLSTFTSMLDEAFDNRARHHIYGDFQPLDKVPVPAFYIHVMQKTKNMAADQVFHSRSLGIPSEGVKDQYADGKAAKTWNKFIGDSNQRTQNYKDFLIGLLKNNGCKTVLDAACGTGIDSMMLVNEGFKVVSVDASDKMLKHALKARWDKRKNPKYDDWVIEEANWETLPQDIETFLPDTQFDAVICLGNSFAHLLDEYGDQRMQKLCLSNFAKCLKPGGLLFIDHRNYDAMINTGATPGHSIYYNCKYPVDIKTSVLVVRGRAELVALDYCIDTSNDGSKQEKSEFRLCYYPHKLSTFTSMLDEAFDNRARHHIYGDFQPLDKVPVPAFYIHVMQKTKN